Protein 3C6V (pdb70)

Nearest PDB structures (foldseek):
  3c6v-assembly1_C  TM=9.884E-01  e=2.313E-26  Aspergillus fumigatus Af293
  5unq-assembly2_D  TM=7.691E-01  e=5.367E-06  Pusillimonas sp. T7-7
  5unq-assembly2_B  TM=7.721E-01  e=6.516E-06  Pusillimonas sp. T7-7
  6vvr-assembly1_C  TM=7.588E-01  e=3.283E-05  Bordetella trematum
  4lkb-assembly1_B  TM=6.661E-01  e=1.511E-05  Nostoc sp. PCC 7120 = FACHB-418

InterPro domains:
  IPR014347 Tautomerase/MIF superfamily [G3DSA:3.30.429.10] (1-140)
  IPR014347 Tautomerase/MIF superfamily [SSF55331] (1-118)
  IPR028116 Tautomerase, cis-CaaD-like [PF14832] (1-136)

Sequence (424 aa):
FQGPRWLIQHSPNTLTPEEKSHLAQQITQAYVGFGLPAFYVQVHFIEQPAGTSFIGGEQHPNFVALTIYHLARTTSDEQRQGFLKRIDAFLTPFEPKGIDWEYFVTEAPRDLWKINGLAPPAAGSEEEKVWVRENRPVRRFENLYFQGPRWLIQHSPNTLTPEEKSHLAQQITQAYVGFGLLPAFYVQVHFIEQPAGTSFIGGEQHPNFVALTIYHLARTTSDEQRQGFLKRIDAFLTPFEPKGIDWEYFVTEAPRDLWKINGLAPPAAGSEEEKVWVRENRPVRFFQGPRWLIQHSPNTLTPEEKSHLAQQITQAYVGFGLPAFYVQVHFIEQPAGTSFIGGEQHPNFVALTIIYHLARTTSDEQRQGFLKRIDAFLTPFEPKGIDWEYFVTEAPRDLWKINGLAPPAAGSEEEKVWVRENRPVRF

B-factor: mean 17.68, std 9.09, range [2.0, 76.64]

Secondary structure (DSSP, 8-state):
----EEEEEE-TTSS-HHHHHHHHHHHHHHHHHTT--GG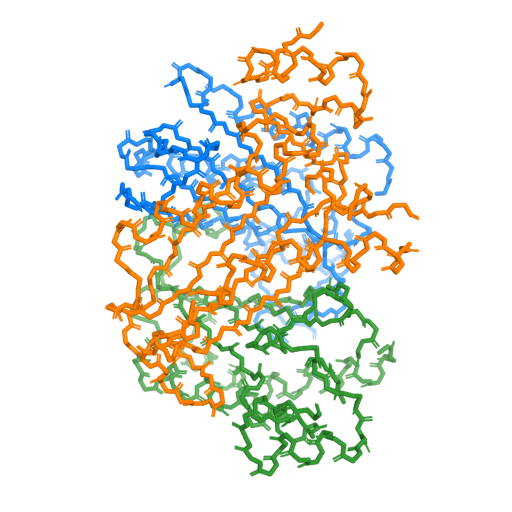G-EEEEEE--TTSEEETTEE-SSEEEEEEEEETT---HHHHHHHHHHHHHHH---GGGT-EEEEEEEEE-GGG-EETTBPPPPTT-HHHHHHHHHTS----/-GGGS---EEEEEE-TTSS-HHHHHHHHHHHHHHHHTTT--GGG-EEEEEE--TTSEEETTB--SSEEEEEEEEEPP---HHHHHHHHHHHHHHH---GGGT-EEEEEEEEE-GGG-EETTBPPPPTT-HHHHHHHHHTS----/----EEEEEE-TTSS-HHHHHHHHHHHHHHHHHTT--GGG-EEEEEE--TTSEEETTEE-SSEEEEEEEEETT---HHHHHHHHHHHHHHH---GGGT-EEEEEEEEE-GGG-EETTBPPPPTT-HHHHHHHHHTS----

Solvent-accessible surface area: 17759 Å² total

Structure (mmCIF, N/CA/C/O backbone):
data_3C6V
#
_entry.id   3C6V
#
_cell.length_a   59.136
_cell.length_b   66.913
_cell.length_c   128.507
_cell.angle_alpha   90.00
_cell.angle_beta   90.00
_cell.angle_gamma   90.00
#
_symmetry.space_group_name_H-M   'P 21 21 21'
#
loop_
_entity.id
_entity.type
_entity.pdbx_description
1 polymer 'Probable tautomerase/dehalogenase AU4130'
2 non-polymer 'SODIUM ION'
3 non-polymer 'SULFATE ION'
4 non-polymer 'CHLORIDE ION'
5 water water
#
loop_
_atom_site.group_PDB
_atom_site.id
_atom_site.type_symbol
_atom_site.label_atom_id
_atom_site.label_alt_id
_atom_site.label_comp_id
_atom_site.label_asym_id
_atom_site.label_entity_id
_atom_site.label_seq_id
_atom_site.pdbx_PDB_ins_code
_atom_site.Cartn_x
_atom_site.Cartn_y
_atom_site.Cartn_z
_atom_site.occupancy
_atom_site.B_iso_or_equiv
_atom_site.auth_seq_id
_atom_site.auth_comp_id
_atom_site.auth_asym_id
_atom_site.auth_atom_id
_atom_site.pdbx_PDB_model_num
ATOM 1 N N . PHE A 1 19 ? 17.986 76.164 56.803 1.00 37.83 -2 PHE A N 1
ATOM 2 C CA . PHE A 1 19 ? 18.791 75.064 56.189 1.00 37.29 -2 PHE A CA 1
ATOM 3 C C . PHE A 1 19 ? 17.869 74.166 55.399 1.00 37.57 -2 PHE A C 1
ATOM 4 O O . PHE A 1 19 ? 16.976 73.516 55.953 1.00 38.63 -2 PHE A O 1
ATOM 12 N N . GLN A 1 20 ? 18.069 74.145 54.097 1.00 37.26 -1 GLN A N 1
ATOM 13 C CA . GLN A 1 20 ? 17.263 73.312 53.248 1.00 37.12 -1 GLN A CA 1
ATOM 14 C C . GLN A 1 20 ? 17.810 71.905 53.273 1.00 35.95 -1 GLN A C 1
ATOM 15 O O . GLN A 1 20 ? 19.006 71.678 53.477 1.00 36.53 -1 GLN A O 1
ATOM 21 N N . GLY A 1 21 ? 16.923 70.958 53.045 1.00 33.54 0 GLY A N 1
ATOM 22 C CA . GLY A 1 21 ? 17.343 69.747 52.424 1.00 29.75 0 GLY A CA 1
ATOM 23 C C . GLY A 1 21 ? 17.898 68.775 53.400 1.00 27.43 0 GLY A C 1
ATOM 24 O O . GLY A 1 21 ? 18.075 69.077 54.601 1.00 28.52 0 GLY A O 1
ATOM 41 N N . PRO A 1 23 ? 20.640 66.154 55.062 1.00 19.69 2 PRO A N 1
ATOM 42 C CA . PRO A 1 23 ? 22.021 65.758 55.217 1.00 17.34 2 PRO A CA 1
ATOM 43 C C . PRO A 1 23 ? 22.149 64.223 55.159 1.00 15.23 2 PRO A C 1
ATOM 44 O O . PRO A 1 23 ? 21.396 63.498 55.839 1.00 14.69 2 PRO A O 1
ATOM 48 N N . ARG A 1 24 ? 23.075 63.721 54.353 1.00 13.16 3 ARG A N 1
ATOM 49 C CA . ARG A 1 24 ? 23.408 62.278 54.433 1.00 11.96 3 ARG A CA 1
ATOM 50 C C . ARG A 1 24 ? 24.888 62.213 54.683 1.00 11.40 3 ARG A C 1
ATOM 51 O O . ARG A 1 24 ? 25.670 62.765 53.881 1.00 10.51 3 ARG A O 1
ATOM 59 N N . TRP A 1 25 ? 25.283 61.598 55.798 1.00 9.76 4 TRP A N 1
ATOM 60 C CA . TRP A 1 25 ? 26.711 61.494 56.124 1.00 10.52 4 TRP A CA 1
ATOM 61 C C . TRP A 1 25 ? 27.178 60.070 55.899 1.00 9.63 4 TRP A C 1
ATOM 62 O O . TRP A 1 25 ? 26.489 59.103 56.302 1.00 10.63 4 TRP A O 1
ATOM 73 N N . LEU A 1 26 ? 28.324 59.939 55.249 1.00 9.65 5 LEU A N 1
ATOM 74 C CA . LEU A 1 26 ? 29.022 58.640 55.179 1.00 8.15 5 LEU A CA 1
ATOM 75 C C . LEU A 1 26 ? 30.284 58.735 56.004 1.00 9.24 5 LEU A C 1
ATOM 76 O O . LEU A 1 26 ? 31.051 59.687 55.831 1.00 9.61 5 LEU A O 1
ATOM 81 N N . ILE A 1 27 ? 30.500 57.759 56.887 1.00 7.53 6 ILE A N 1
ATOM 82 C CA . ILE A 1 27 ? 31.632 57.824 57.798 1.00 8.78 6 ILE A CA 1
ATOM 83 C C . ILE A 1 27 ? 32.441 56.543 57.671 1.00 8.99 6 ILE A C 1
ATOM 84 O O . ILE A 1 27 ? 32.050 55.507 58.209 1.00 9.98 6 ILE A O 1
ATOM 89 N N . GLN A 1 28 ? 33.555 56.612 56.948 1.00 9.20 7 GLN A N 1
ATOM 90 C CA . GLN A 1 28 ? 34.474 55.466 56.827 1.00 8.28 7 GLN A CA 1
ATOM 91 C C . GLN A 1 28 ? 35.539 55.554 57.962 1.00 9.03 7 GLN A C 1
ATOM 92 O O . GLN A 1 28 ? 35.934 56.645 58.372 1.00 9.79 7 GLN A O 1
ATOM 98 N N . HIS A 1 29 ? 35.978 54.423 58.475 1.00 8.39 8 HIS A N 1
ATOM 99 C CA . HIS A 1 29 ? 36.914 54.437 59.632 1.00 8.94 8 HIS A CA 1
ATOM 100 C C . HIS A 1 29 ? 37.660 53.124 59.759 1.00 8.88 8 HIS A C 1
ATOM 101 O O . HIS A 1 29 ? 37.208 52.061 59.263 1.00 8.03 8 HIS A O 1
ATOM 108 N N . SER A 1 30 ? 38.809 53.190 60.433 1.00 8.28 9 SER A N 1
ATOM 109 C CA . SER A 1 30 ? 39.598 52.009 60.686 1.00 8.16 9 SER A CA 1
ATOM 110 C C . SER A 1 30 ? 38.945 51.101 61.763 1.00 9.02 9 SER A C 1
ATOM 111 O O . SER A 1 30 ? 38.058 51.550 62.509 1.00 9.45 9 SER A O 1
ATOM 114 N N . PRO A 1 31 ? 39.384 49.817 61.844 1.00 9.10 10 PRO A N 1
ATOM 115 C CA . PRO A 1 31 ? 38.956 48.901 62.920 1.00 9.74 10 PRO A CA 1
ATOM 116 C C . PRO A 1 31 ? 39.446 49.419 64.272 1.00 9.89 10 PRO A C 1
ATOM 117 O O . PRO A 1 31 ? 40.457 50.156 64.336 1.00 8.93 10 PRO A O 1
ATOM 121 N N . ASN A 1 32 ? 38.736 49.033 65.331 1.00 9.91 11 ASN A N 1
ATOM 122 C CA . ASN A 1 32 ? 39.158 49.321 66.724 1.00 11.13 11 ASN A CA 1
ATOM 123 C C . ASN A 1 32 ? 39.304 50.822 67.001 1.00 12.16 11 ASN A C 1
ATOM 124 O O . ASN A 1 32 ? 40.171 51.252 67.781 1.00 11.75 11 ASN A O 1
ATOM 129 N N . THR A 1 33 ? 38.482 51.606 66.304 1.00 11.71 12 THR A N 1
ATOM 130 C CA . THR A 1 33 ? 38.620 53.063 66.303 1.00 12.27 12 THR A CA 1
ATOM 131 C C . THR A 1 33 ? 37.362 53.725 66.870 1.00 12.95 12 THR A C 1
ATOM 132 O O . THR A 1 33 ? 37.465 54.651 67.665 1.00 13.01 12 THR A O 1
ATOM 136 N N . LEU A 1 34 ? 36.189 53.261 66.436 1.00 12.60 13 LEU A N 1
ATOM 137 C CA . LEU A 1 34 ? 34.920 53.717 66.999 1.00 13.43 13 LEU A CA 1
ATOM 138 C C . LEU A 1 34 ? 34.167 52.514 67.555 1.00 13.19 13 LEU A C 1
ATOM 139 O O . LEU A 1 34 ? 33.963 51.518 66.849 1.00 14.67 13 LEU A O 1
ATOM 144 N N . THR A 1 35 ? 33.713 52.602 68.800 1.00 13.83 14 THR A N 1
ATOM 145 C CA . THR A 1 35 ? 32.848 51.551 69.342 1.00 14.23 14 THR A CA 1
ATOM 146 C C . THR A 1 35 ? 31.402 51.708 68.789 1.00 14.66 14 THR A C 1
ATOM 147 O O . THR A 1 35 ? 31.034 52.795 68.326 1.00 13.35 14 THR A O 1
ATOM 151 N N . PRO A 1 36 ? 30.580 50.641 68.870 1.00 15.36 15 PRO A N 1
ATOM 152 C CA . PRO A 1 36 ? 29.148 50.835 68.513 1.00 15.72 15 PRO A CA 1
ATOM 153 C C . PRO A 1 36 ? 28.480 51.974 69.332 1.00 15.78 15 PRO A C 1
ATOM 154 O O . PRO A 1 36 ? 27.665 52.726 68.796 1.00 16.08 15 PRO A O 1
ATOM 158 N N . GLU A 1 37 ? 28.834 52.106 70.610 1.00 14.99 16 GLU A N 1
ATOM 159 C CA . GLU A 1 37 ? 28.367 53.207 71.466 1.00 15.20 16 GLU A CA 1
ATOM 160 C C . GLU A 1 37 ? 28.791 54.621 70.973 1.00 13.68 16 GLU A C 1
ATOM 161 O O . GLU A 1 37 ? 27.992 55.584 70.960 1.00 13.15 16 GLU A O 1
ATOM 167 N N . GLU A 1 38 ? 30.032 54.743 70.530 1.00 12.28 17 GLU A N 1
ATOM 168 C CA . GLU A 1 38 ? 30.506 56.002 69.996 1.00 12.04 17 GLU A CA 1
ATOM 169 C C . GLU A 1 38 ? 29.820 56.342 68.661 1.00 11.51 17 GLU A C 1
ATOM 170 O O . GLU A 1 38 ? 29.517 57.517 68.401 1.00 10.91 17 GLU A O 1
ATOM 176 N N . LYS A 1 39 ? 29.583 55.334 67.823 1.00 10.66 18 LYS A N 1
ATOM 177 C CA . LYS A 1 39 ? 28.858 55.597 66.538 1.00 10.72 18 LYS A CA 1
ATOM 178 C C . LYS A 1 39 ? 27.447 56.128 66.787 1.00 10.80 18 LYS A C 1
ATOM 179 O O . LYS A 1 39 ? 27.010 57.083 66.127 1.00 10.58 18 LYS A O 1
ATOM 185 N N . SER A 1 40 ? 26.735 55.493 67.726 1.00 11.10 19 SER A N 1
ATOM 186 C CA . SER A 1 40 ? 25.389 55.917 68.116 1.00 12.33 19 SER A CA 1
ATOM 187 C C . SER A 1 40 ? 25.394 57.340 68.663 1.00 11.90 19 SER A C 1
ATOM 188 O O . SER A 1 40 ? 24.539 58.161 68.294 1.00 11.89 19 SER A O 1
ATOM 191 N N . HIS A 1 41 ? 26.355 57.636 69.542 1.00 12.24 20 HIS A N 1
ATOM 192 C CA . HIS A 1 41 ? 26.478 58.971 70.115 1.00 12.95 20 HIS A CA 1
ATOM 193 C C . HIS A 1 41 ? 26.799 60.026 69.058 1.00 12.63 20 HIS A C 1
ATOM 194 O O . HIS A 1 41 ? 26.191 61.094 69.023 1.00 12.09 20 HIS A O 1
ATOM 201 N N . LEU A 1 42 ? 27.764 59.724 68.192 1.00 11.40 21 LEU A N 1
ATOM 202 C CA . LEU A 1 42 ? 28.037 60.591 67.059 1.00 11.11 21 LEU A CA 1
ATOM 203 C C . LEU A 1 42 ? 26.790 60.865 66.210 1.00 11.59 21 LEU A C 1
ATOM 204 O O . LEU A 1 42 ? 26.474 62.027 65.924 1.00 11.43 21 LEU A O 1
ATOM 209 N N . ALA A 1 43 ? 26.045 59.815 65.851 1.00 12.07 22 ALA A N 1
ATOM 210 C CA . ALA A 1 43 ? 24.819 60.004 65.068 1.00 12.01 22 ALA A CA 1
ATOM 211 C C . ALA A 1 43 ? 23.779 60.874 65.770 1.00 11.65 22 ALA A C 1
ATOM 212 O O . ALA A 1 43 ? 23.109 61.705 65.154 1.00 11.96 22 ALA A O 1
ATOM 214 N N . GLN A 1 44 ? 23.635 60.698 67.068 1.00 11.43 23 GLN A N 1
ATOM 215 C CA . GLN A 1 44 ? 22.733 61.564 67.814 1.00 12.84 23 GLN A CA 1
ATOM 216 C C . GLN A 1 44 ? 23.186 63.023 67.838 1.00 11.26 23 GLN A C 1
ATOM 217 O O . GLN A 1 44 ? 22.365 63.929 67.680 1.00 10.69 23 GLN A O 1
ATOM 223 N N . GLN A 1 45 ? 24.483 63.255 67.994 1.00 11.26 24 GLN A N 1
ATOM 224 C CA . GLN A 1 45 ? 24.981 64.638 67.963 1.00 11.15 24 GLN A CA 1
ATOM 225 C C . GLN A 1 45 ? 24.790 65.324 66.602 1.00 10.68 24 GLN A C 1
ATOM 226 O O . GLN A 1 45 ? 24.372 66.502 66.538 1.00 11.36 24 GLN A O 1
ATOM 232 N N . ILE A 1 46 ? 25.074 64.591 65.523 1.00 9.36 25 ILE A N 1
ATOM 233 C CA . ILE A 1 46 ? 24.836 65.091 64.146 1.00 9.29 25 ILE A CA 1
ATOM 234 C C . ILE A 1 46 ? 23.360 65.411 63.989 1.00 9.38 25 ILE A C 1
ATOM 235 O O . ILE A 1 46 ? 22.995 66.495 63.540 1.00 10.19 25 ILE A O 1
ATOM 240 N N . THR A 1 47 ? 22.493 64.495 64.428 1.00 10.47 26 THR A N 1
ATOM 241 C CA . THR A 1 47 ? 21.045 64.683 64.286 1.00 11.15 26 THR A CA 1
ATOM 242 C C . THR A 1 47 ? 20.599 65.949 65.047 1.00 11.45 26 THR A C 1
ATOM 243 O O . THR A 1 47 ? 19.880 66.764 64.503 1.00 10.69 26 THR A O 1
ATOM 247 N N . GLN A 1 48 ? 21.074 66.105 66.281 1.00 11.70 27 GLN A N 1
ATOM 248 C CA . GLN A 1 48 ? 20.719 67.268 67.131 1.00 13.61 27 GLN A CA 1
ATOM 249 C C . GLN A 1 48 ? 21.123 68.586 66.433 1.00 12.73 27 GLN A C 1
ATOM 250 O O . GLN A 1 48 ? 20.373 69.574 66.460 1.00 12.51 27 GLN A O 1
ATOM 256 N N . ALA A 1 49 ? 22.307 68.600 65.828 1.00 12.38 28 ALA A N 1
ATOM 257 C CA . ALA A 1 49 ? 22.758 69.766 65.082 1.00 12.81 28 ALA A CA 1
ATOM 258 C C . ALA A 1 49 ? 21.744 70.200 64.029 1.00 12.88 28 ALA A C 1
ATOM 259 O O . ALA A 1 49 ? 21.386 71.377 63.970 1.00 12.51 28 ALA A O 1
ATOM 261 N N . TYR A 1 50 ? 21.297 69.262 63.187 1.00 12.08 29 TYR A N 1
ATOM 262 C CA . TYR A 1 50 ? 20.338 69.614 62.143 1.00 12.43 29 TYR A CA 1
ATOM 263 C C . TYR A 1 50 ? 18.916 69.858 62.642 1.00 13.06 29 TYR A C 1
ATOM 264 O O . TYR A 1 50 ? 18.217 70.697 62.101 1.00 13.55 29 TYR A O 1
ATOM 273 N N . VAL A 1 51 ? 18.487 69.127 63.662 1.00 13.62 30 VAL A N 1
ATOM 274 C CA . VAL A 1 51 ? 17.181 69.413 64.296 1.00 14.57 30 VAL A CA 1
ATOM 275 C C . VAL A 1 51 ? 17.162 70.852 64.817 1.00 15.71 30 VAL A C 1
ATOM 276 O O . VAL A 1 51 ? 16.137 71.527 64.727 1.00 15.61 30 VAL A O 1
ATOM 280 N N . GLY A 1 52 ? 18.297 71.305 65.351 1.00 16.61 31 GLY A N 1
ATOM 281 C CA . GLY A 1 52 ? 18.451 72.712 65.774 1.00 18.32 31 GLY A CA 1
ATOM 282 C C . GLY A 1 52 ? 18.367 73.734 64.639 1.00 19.08 31 GLY A C 1
ATOM 283 O O . GLY A 1 52 ? 18.072 74.904 64.871 1.00 20.49 31 GLY A O 1
ATOM 284 N N . PHE A 1 53 ? 18.664 73.313 63.417 1.00 19.65 32 PHE A N 1
ATOM 285 C CA . PHE A 1 53 ? 18.486 74.173 62.248 1.00 19.88 32 PHE A CA 1
ATOM 286 C C . PHE A 1 53 ? 17.021 74.179 61.776 1.00 20.27 32 PHE A C 1
ATOM 287 O O . PHE A 1 53 ? 16.680 74.901 60.819 1.00 20.34 32 PHE A O 1
ATOM 295 N N . GLY A 1 54 ? 16.172 73.350 62.395 1.00 19.04 33 GLY A N 1
ATOM 296 C CA . GLY A 1 54 ? 14.758 73.279 62.019 1.00 18.10 33 GLY A CA 1
ATOM 297 C C . GLY A 1 54 ? 14.327 72.098 61.135 1.00 16.75 33 GLY A C 1
ATOM 298 O O . GLY A 1 54 ? 13.186 72.064 60.676 1.00 16.79 33 GLY A O 1
ATOM 299 N N . LEU A 1 55 ? 15.216 71.131 60.887 1.00 15.99 34 LEU A N 1
ATOM 300 C CA . LEU A 1 55 ? 14.853 69.981 60.038 1.00 14.56 34 LEU A CA 1
ATOM 301 C C . LEU A 1 55 ? 14.070 68.930 60.833 1.00 13.62 34 LEU A C 1
ATOM 302 O O . LEU A 1 55 ? 14.301 68.812 62.051 1.00 12.88 34 LEU A O 1
ATOM 307 N N . PRO A 1 56 ? 13.206 68.121 60.150 1.00 12.86 35 PRO A N 1
ATOM 308 C CA . PRO A 1 56 ? 12.675 66.931 60.807 1.00 12.11 35 PRO A CA 1
ATOM 309 C C . PRO A 1 56 ? 13.849 65.996 61.140 1.00 12.25 35 PRO A C 1
ATOM 310 O O . PRO A 1 56 ? 14.740 65.816 60.311 1.00 11.32 35 PRO A O 1
ATOM 314 N N . ALA A 1 57 ? 13.830 65.406 62.334 1.00 11.49 36 ALA A N 1
ATOM 315 C CA . ALA A 1 57 ? 14.920 64.499 62.759 1.00 11.96 36 ALA A CA 1
ATOM 316 C C . ALA A 1 57 ? 15.192 63.404 61.720 1.00 12.23 36 ALA A C 1
ATOM 317 O O . ALA A 1 57 ? 16.363 63.092 61.399 1.00 12.18 36 ALA A O 1
ATOM 319 N N . PHE A 1 58 ? 14.114 62.812 61.197 1.00 11.56 37 PHE A N 1
ATOM 320 C CA . PHE A 1 58 ? 14.239 61.654 60.294 1.00 11.64 37 PHE A CA 1
ATOM 321 C C . PHE A 1 58 ? 14.953 61.957 58.957 1.00 11.48 37 PHE A C 1
ATOM 322 O O . PHE A 1 58 ? 15.357 61.021 58.238 1.00 12.25 37 PHE A O 1
ATOM 330 N N . TYR A 1 59 ? 15.101 63.240 58.604 1.00 11.20 38 TYR A N 1
ATOM 331 C CA . TYR A 1 59 ? 15.919 63.605 57.422 1.00 10.71 38 TYR A CA 1
ATOM 332 C C . TYR A 1 59 ? 17.386 63.225 57.599 1.00 10.52 38 TYR A C 1
ATOM 333 O O . TYR A 1 59 ? 18.080 62.967 56.631 1.00 9.98 38 TYR A O 1
ATOM 342 N N . VAL A 1 60 ? 17.862 63.203 58.833 1.00 10.13 39 VAL A N 1
ATOM 343 C CA . VAL A 1 60 ? 19.307 63.101 59.068 1.00 10.62 39 VAL A CA 1
ATOM 344 C C . VAL A 1 60 ? 19.710 61.620 58.976 1.00 11.39 39 VAL A C 1
ATOM 345 O O . VAL A 1 60 ? 19.333 60.837 59.835 1.00 10.65 39 VAL A O 1
ATOM 349 N N . GLN A 1 61 ? 20.499 61.257 57.966 1.00 10.77 40 GLN A N 1
ATOM 350 C CA . GLN A 1 61 ? 21.038 59.893 57.875 1.00 11.13 40 GLN A CA 1
ATOM 351 C C . GLN A 1 61 ? 22.560 59.859 58.059 1.00 10.97 40 GLN A C 1
ATOM 352 O O . GLN A 1 61 ? 23.302 60.679 57.480 1.00 9.70 40 GLN A O 1
ATOM 358 N N . VAL A 1 62 ? 23.013 58.893 58.843 1.00 10.33 41 VAL A N 1
ATOM 359 C CA . VAL A 1 62 ? 24.429 58.767 59.138 1.00 9.90 41 VAL A CA 1
ATOM 360 C C . VAL A 1 62 ? 24.732 57.281 58.987 1.00 9.87 41 VAL A C 1
ATOM 361 O O . VAL A 1 62 ? 24.145 56.436 59.692 1.00 10.05 41 VAL A O 1
ATOM 365 N N . HIS A 1 63 ? 25.616 56.945 58.068 1.00 9.19 42 HIS A N 1
ATOM 366 C CA . HIS A 1 63 ? 25.961 55.530 57.837 1.00 10.04 42 HIS A CA 1
ATOM 367 C C . HIS A 1 63 ? 27.460 55.359 57.990 1.00 10.05 42 HIS A C 1
ATOM 368 O O . HIS A 1 63 ? 28.237 56.130 57.421 1.00 9.74 42 HIS A O 1
ATOM 375 N N . PHE A 1 64 ? 27.862 54.328 58.724 1.00 8.92 43 PHE A N 1
ATOM 376 C CA . PHE A 1 64 ? 29.284 54.070 58.981 1.00 8.88 43 PHE A CA 1
ATOM 377 C C . PHE A 1 64 ? 29.696 52.848 58.215 1.00 9.11 43 PHE A C 1
ATOM 378 O O . PHE A 1 64 ? 28.895 51.904 58.063 1.00 9.44 43 PHE A O 1
ATOM 386 N N . ILE A 1 65 ? 30.947 52.861 57.748 1.00 9.36 44 ILE A N 1
ATOM 387 C CA . ILE A 1 65 ? 31.559 51.701 57.075 1.00 8.79 44 ILE A CA 1
ATOM 388 C C . ILE A 1 65 ? 32.939 51.519 57.649 1.00 9.58 44 ILE A C 1
ATOM 389 O O . ILE A 1 65 ? 33.835 52.383 57.481 1.00 7.36 44 ILE A O 1
ATOM 394 N N . GLU A 1 66 ? 33.126 50.401 58.344 1.00 9.39 45 GLU A N 1
ATOM 395 C CA . GLU A 1 66 ? 34.457 50.050 58.821 1.00 10.75 45 GLU A CA 1
ATOM 396 C C . GLU A 1 66 ? 35.279 49.510 57.676 1.00 10.30 45 GLU A C 1
ATOM 397 O O . GLU A 1 66 ? 34.835 48.620 56.918 1.00 10.53 45 GLU A O 1
ATOM 403 N N . GLN A 1 67 ? 36.482 50.053 57.537 1.00 9.76 46 GLN A N 1
ATOM 404 C CA . GLN A 1 67 ? 37.413 49.643 56.474 1.00 9.64 46 GLN A CA 1
ATOM 405 C C . GLN A 1 67 ? 38.423 48.652 57.055 1.00 10.39 46 GLN A C 1
ATOM 406 O O . GLN A 1 67 ? 39.230 49.026 57.892 1.00 10.52 46 GLN A O 1
ATOM 412 N N . PRO A 1 68 ? 38.392 47.382 56.605 1.00 11.30 47 PRO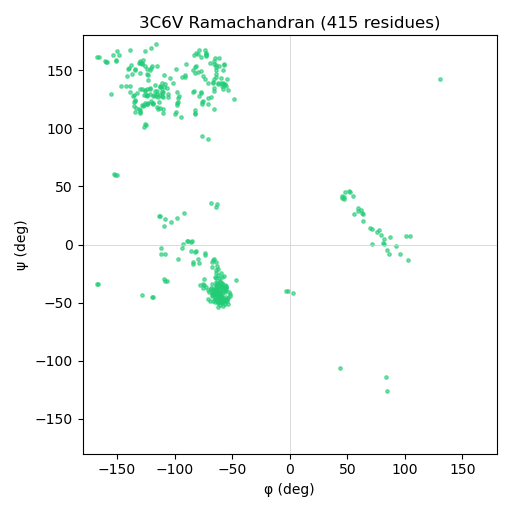 A N 1
ATOM 413 C CA . PRO A 1 68 ? 39.348 46.409 57.124 1.00 11.43 47 PRO A CA 1
ATOM 414 C C . PRO A 1 68 ? 40.801 46.861 56.883 1.00 12.54 47 PRO A C 1
ATOM 415 O O . PRO A 1 68 ? 41.084 47.549 55.907 1.00 11.70 47 PRO A O 1
ATOM 419 N N . ALA A 1 69 ? 41.729 46.479 57.748 1.00 11.86 48 ALA A N 1
ATOM 420 C CA . ALA A 1 69 ? 43.137 46.810 57.526 1.00 12.47 48 ALA A CA 1
ATOM 421 C C . ALA A 1 69 ? 43.560 46.279 56.157 1.00 11.99 48 ALA A C 1
ATOM 422 O O . ALA A 1 69 ? 43.172 45.175 55.763 1.00 12.18 48 ALA A O 1
ATOM 424 N N . GLY A 1 70 ? 44.317 47.077 55.424 1.00 11.65 49 GLY A N 1
ATOM 425 C CA . GLY A 1 70 ? 44.696 46.705 54.054 1.00 11.98 49 GLY A CA 1
ATOM 426 C C . GLY A 1 70 ? 43.803 47.282 52.954 1.00 11.09 49 GLY A C 1
ATOM 427 O O . GLY A 1 70 ? 44.116 47.127 51.753 1.00 10.41 49 GLY A O 1
ATOM 428 N N . THR A 1 71 ? 42.684 47.907 53.358 1.00 10.68 50 THR A N 1
ATOM 429 C CA . THR A 1 71 ? 41.743 48.554 52.424 1.00 10.85 50 THR A CA 1
ATOM 430 C C . THR A 1 71 ? 41.726 50.101 52.452 1.00 11.04 50 THR A C 1
ATOM 431 O O . THR A 1 71 ? 41.073 50.710 51.599 1.00 10.47 50 THR A O 1
ATOM 435 N N . SER A 1 72 ? 42.430 50.710 53.417 1.00 10.71 51 SER A N 1
ATOM 436 C CA . SER A 1 72 ? 42.501 52.178 53.544 1.00 11.48 51 SER A CA 1
ATOM 437 C C . SER A 1 72 ? 43.928 52.686 53.566 1.00 11.29 51 SER A C 1
ATOM 438 O O . SER A 1 72 ? 44.767 52.178 54.345 1.00 11.63 51 SER A O 1
ATOM 441 N N . PHE A 1 73 ? 44.194 53.725 52.766 1.00 10.09 52 PHE A N 1
ATOM 442 C CA . PHE A 1 73 ? 45.561 54.262 52.637 1.00 9.90 52 PHE A CA 1
ATOM 443 C C . PHE A 1 73 ? 45.490 55.777 52.696 1.00 9.90 52 PHE A C 1
ATOM 444 O O . PHE A 1 73 ? 44.658 56.403 52.036 1.00 9.98 52 PHE A O 1
ATOM 452 N N . ILE A 1 74 ? 46.295 56.351 53.568 1.00 9.25 53 ILE A N 1
ATOM 453 C CA . ILE A 1 74 ? 46.391 57.799 53.699 1.00 9.72 53 ILE A CA 1
ATOM 454 C C . ILE A 1 74 ? 47.873 58.079 53.530 1.00 10.30 53 ILE A C 1
ATOM 455 O O . ILE A 1 74 ? 48.701 57.542 54.267 1.00 8.98 53 ILE A O 1
ATOM 460 N N . GLY A 1 75 ? 48.204 58.897 52.542 1.00 10.14 54 GLY A N 1
ATOM 461 C CA . GLY A 1 75 ? 49.603 59.145 52.202 1.00 11.70 54 GLY A CA 1
ATOM 462 C C . GLY A 1 75 ? 50.294 57.887 51.748 1.00 12.74 54 GLY A C 1
ATOM 463 O O . GLY A 1 75 ? 51.505 57.748 51.925 1.00 12.45 54 GLY A O 1
ATOM 464 N N . GLY A 1 76 ? 49.518 56.953 51.202 1.00 13.43 55 GLY A N 1
ATOM 465 C CA . GLY A 1 76 ? 50.075 55.729 50.629 1.00 14.54 55 GLY A CA 1
ATOM 466 C C . GLY A 1 76 ? 50.382 54.655 51.640 1.00 15.01 55 GLY A C 1
ATOM 467 O O . GLY A 1 76 ? 50.962 53.646 51.291 1.00 16.33 55 GLY A O 1
ATOM 468 N N . GLU A 1 77 ? 50.035 54.886 52.907 1.00 15.53 56 GLU A N 1
ATOM 469 C CA . GLU A 1 77 ? 50.288 53.915 53.980 1.00 15.35 56 GLU A CA 1
ATOM 470 C C . GLU A 1 77 ? 48.986 53.523 54.641 1.00 13.81 56 GLU A C 1
ATOM 471 O O . GLU A 1 77 ? 48.049 54.336 54.713 1.00 12.40 56 GLU A O 1
ATOM 477 N N . GLN A 1 78 ? 48.898 52.301 55.161 1.00 12.36 57 GLN A N 1
ATOM 478 C CA . GLN A 1 78 ? 47.691 51.959 55.920 1.00 12.67 57 GLN A CA 1
ATOM 479 C C . GLN A 1 78 ? 47.597 52.935 57.091 1.00 12.89 57 GLN A C 1
ATOM 480 O O . GLN A 1 78 ? 48.624 53.325 57.656 1.00 14.44 57 GLN A O 1
ATOM 486 N N . HIS A 1 79 ? 46.388 53.341 57.442 1.00 11.49 58 HIS A N 1
ATOM 487 C CA . HIS A 1 79 ? 46.210 54.205 58.597 1.00 10.60 58 HIS A CA 1
ATOM 488 C C . HIS A 1 79 ? 45.328 53.450 59.629 1.00 9.87 58 HIS A C 1
ATOM 489 O O . HIS A 1 79 ? 44.191 53.076 59.316 1.00 10.27 58 HIS A O 1
ATOM 496 N N . PRO A 1 80 ? 45.848 53.230 60.859 1.00 10.31 59 PRO A N 1
ATOM 497 C CA . PRO A 1 80 ? 45.121 52.466 61.871 1.00 10.07 59 PRO A CA 1
ATOM 498 C C . PRO A 1 80 ? 44.173 53.266 62.769 1.00 9.50 59 PRO A C 1
ATOM 499 O O . PRO A 1 80 ? 43.570 52.684 63.667 1.00 8.93 59 PRO A O 1
ATOM 503 N N . ASN A 1 81 ? 44.026 54.568 62.540 1.00 8.55 60 ASN A N 1
ATOM 504 C CA . ASN A 1 81 ? 43.259 55.396 63.503 1.00 9.40 60 ASN A CA 1
ATOM 505 C C . ASN A 1 81 ? 42.639 56.617 62.810 1.00 8.91 60 ASN A C 1
ATOM 506 O O . ASN A 1 81 ? 42.948 57.754 63.159 1.00 9.46 60 ASN A O 1
ATOM 511 N N . PHE A 1 82 ? 41.782 56.388 61.823 1.00 9.07 61 PHE A N 1
ATOM 512 C CA . PHE A 1 82 ? 41.282 57.520 61.006 1.00 8.60 61 PHE A CA 1
ATOM 513 C C . PHE A 1 82 ? 39.768 57.466 60.920 1.00 8.29 61 PHE A C 1
ATOM 514 O O . PHE A 1 82 ? 39.153 56.392 61.078 1.00 7.25 61 PHE A O 1
ATOM 522 N N . VAL A 1 83 ? 39.170 58.615 60.631 1.00 8.08 62 VAL A N 1
ATOM 523 C CA . VAL A 1 83 ? 37.726 58.685 60.288 1.00 8.59 62 VAL A CA 1
ATOM 524 C C . VAL A 1 83 ? 37.621 59.601 59.081 1.00 9.04 62 VAL A C 1
ATOM 525 O O . VAL A 1 83 ? 38.074 60.724 59.143 1.00 9.74 62 VAL A O 1
ATOM 529 N N . ALA A 1 84 ? 37.059 59.111 57.984 1.00 8.75 63 ALA A N 1
ATOM 530 C CA . ALA A 1 84 ? 36.900 59.915 56.771 1.00 9.19 63 ALA A CA 1
ATOM 531 C C . ALA A 1 84 ? 35.411 60.152 56.552 1.00 10.17 63 ALA A C 1
ATOM 532 O O . ALA A 1 84 ? 34.643 59.185 56.371 1.00 10.49 63 ALA A O 1
ATOM 534 N N . LEU A 1 85 ? 35.000 61.421 56.591 1.00 8.29 64 LEU A N 1
ATOM 535 C CA . LEU A 1 85 ? 33.578 61.767 56.501 1.00 9.27 64 LEU A CA 1
ATOM 536 C C . LEU A 1 85 ? 33.229 62.398 55.163 1.00 9.46 64 LEU A C 1
ATOM 537 O O . LEU A 1 85 ? 33.994 63.193 54.647 1.00 10.17 64 LEU A O 1
ATOM 542 N N . THR A 1 86 ? 32.092 62.011 54.583 1.00 10.28 65 THR A N 1
ATOM 543 C CA . THR A 1 86 ? 31.602 62.640 53.356 1.00 10.80 65 THR A CA 1
ATOM 544 C C . THR A 1 86 ? 30.201 63.137 53.727 1.00 11.24 65 THR A C 1
ATOM 545 O O . THR A 1 86 ? 29.354 62.351 54.189 1.00 11.19 65 THR A O 1
ATOM 549 N N . ILE A 1 87 ? 29.983 64.435 53.596 1.00 10.39 66 ILE A N 1
ATOM 550 C CA . ILE A 1 87 ? 28.715 65.042 54.002 1.00 10.76 66 ILE A CA 1
ATOM 551 C C . ILE A 1 87 ? 27.977 65.482 52.723 1.00 11.44 66 ILE A C 1
ATOM 552 O O . ILE A 1 87 ? 28.454 66.374 52.010 1.00 10.29 66 ILE A O 1
ATOM 557 N N . TYR A 1 88 ? 26.808 64.892 52.456 1.00 11.44 67 TYR A N 1
ATOM 558 C CA . TYR A 1 88 ? 26.015 65.250 51.275 1.00 11.90 67 TYR A CA 1
ATOM 559 C C . TYR A 1 88 ? 24.935 66.226 51.685 1.00 12.67 67 TYR A C 1
ATOM 560 O O . TYR A 1 88 ? 24.102 65.903 52.563 1.00 11.74 67 TYR A O 1
ATOM 569 N N . HIS A 1 89 ? 24.963 67.419 51.088 1.00 11.91 68 HIS A N 1
ATOM 570 C CA . HIS A 1 89 ? 23.922 68.420 51.323 1.00 12.26 68 HIS A CA 1
ATOM 571 C C . HIS A 1 89 ? 23.240 68.759 49.994 1.00 13.84 68 HIS A C 1
ATOM 572 O O . HIS A 1 89 ? 23.739 68.384 48.930 1.00 14.14 68 HIS A O 1
ATOM 579 N N . LEU A 1 90 ? 22.124 69.491 50.063 1.00 14.70 69 LEU A N 1
ATOM 580 C CA . LEU A 1 90 ? 21.572 70.128 48.861 1.00 16.25 69 LEU A CA 1
ATOM 581 C C . LEU A 1 90 ? 22.304 71.417 48.514 1.00 15.93 69 LEU A C 1
ATOM 582 O O . LEU A 1 90 ? 22.817 72.126 49.400 1.00 15.73 69 LEU A O 1
ATOM 587 N N . ALA A 1 91 ? 22.367 71.713 47.219 1.00 15.54 70 ALA A N 1
ATOM 588 C CA . ALA A 1 91 ? 22.992 72.938 46.757 1.00 17.06 70 ALA A CA 1
ATOM 589 C C . ALA A 1 91 ? 22.123 74.109 47.177 1.00 19.22 70 ALA A C 1
ATOM 590 O O . ALA A 1 91 ? 20.894 73.948 47.401 1.00 17.10 70 ALA A O 1
ATOM 592 N N . ARG A 1 92 ? 22.764 75.281 47.273 1.00 19.59 71 ARG A N 1
ATOM 593 C CA . ARG A 1 92 ? 22.093 76.544 47.578 1.00 22.33 71 ARG A CA 1
ATOM 594 C C . ARG A 1 92 ? 21.451 76.563 48.964 1.00 23.28 71 ARG A C 1
ATOM 595 O O . ARG A 1 92 ? 20.487 77.290 49.187 1.00 25.32 71 ARG A O 1
ATOM 603 N N . THR A 1 93 ? 21.973 75.764 49.886 1.00 24.34 72 THR A N 1
ATOM 604 C CA . THR A 1 93 ? 21.409 75.648 51.235 1.00 25.28 72 THR A CA 1
ATOM 605 C C . THR A 1 93 ? 22.167 76.514 52.244 1.00 24.31 72 THR A C 1
ATOM 606 O O . THR A 1 93 ? 21.636 76.802 53.308 1.00 25.47 72 THR A O 1
ATOM 618 N N . THR A 1 95 ? 24.404 79.764 51.405 1.00 23.05 74 THR A N 1
ATOM 619 C CA . THR A 1 95 ? 25.129 80.565 50.441 1.00 23.66 74 THR A CA 1
ATOM 620 C C . THR A 1 95 ? 26.035 81.604 51.097 1.00 22.61 74 THR A C 1
ATOM 621 O O . THR A 1 95 ? 27.137 81.851 50.599 1.00 22.01 74 THR A O 1
ATOM 625 N N . SER A 1 96 ? 25.623 82.166 52.236 1.00 22.48 75 SER A N 1
ATOM 626 C CA . SER A 1 96 ? 26.469 83.193 52.901 1.00 21.71 75 SER A CA 1
ATOM 627 C C . SER A 1 96 ? 27.669 82.628 53.671 1.00 21.86 75 SER A C 1
ATOM 628 O O . SER A 1 96 ? 27.615 81.522 54.232 1.00 20.73 75 SER A O 1
ATOM 631 N N . ASP A 1 97 ? 28.743 83.404 53.731 1.00 21.27 76 ASP A N 1
ATOM 632 C CA . ASP A 1 97 ? 29.873 82.994 54.549 1.00 22.48 76 ASP A CA 1
ATOM 633 C C . ASP A 1 97 ? 29.503 82.745 56.021 1.00 21.58 76 ASP A C 1
ATOM 634 O O . ASP A 1 97 ? 30.000 81.804 56.640 1.00 20.03 76 ASP A O 1
ATOM 639 N N . GLU A 1 98 ? 28.611 83.575 56.550 1.00 20.96 77 GLU A N 1
ATOM 640 C CA . GLU A 1 98 ? 28.120 83.464 57.927 1.00 21.46 77 GLU A CA 1
ATOM 641 C C . GLU A 1 98 ? 27.433 82.122 58.208 1.00 20.26 77 GLU A C 1
ATOM 642 O O . GLU A 1 98 ? 27.731 81.482 59.224 1.00 19.38 77 GLU A O 1
ATOM 648 N N . GLN A 1 99 ? 26.520 81.707 57.320 1.00 18.07 78 GLN A N 1
ATOM 649 C CA . GLN A 1 99 ? 25.861 80.400 57.435 1.00 17.45 78 GLN A CA 1
ATOM 650 C C . GLN A 1 99 ? 26.879 79.260 57.354 1.00 15.84 78 GLN A C 1
ATOM 651 O O . GLN A 1 99 ? 26.849 78.339 58.165 1.00 14.98 78 GLN A O 1
ATOM 657 N N . ARG A 1 100 ? 27.753 79.317 56.348 1.00 13.69 79 ARG A N 1
ATOM 658 C CA . ARG A 1 100 ? 28.797 78.281 56.157 1.00 13.15 79 ARG A CA 1
ATOM 659 C C . ARG A 1 100 ? 29.763 78.161 57.350 1.00 13.62 79 ARG A C 1
ATOM 660 O O . ARG A 1 100 ? 30.038 77.064 57.861 1.00 12.89 79 ARG A O 1
ATOM 668 N N . GLN A 1 101 ? 30.266 79.301 57.801 1.00 13.57 80 GLN A N 1
ATOM 669 C CA . GLN A 1 101 ? 31.113 79.332 59.005 1.00 14.75 80 GLN A CA 1
ATOM 670 C C . GLN A 1 101 ? 30.403 78.823 60.248 1.00 14.46 80 GLN A C 1
ATOM 671 O O . GLN A 1 101 ? 31.015 78.104 61.057 1.00 14.60 80 GLN A O 1
ATOM 677 N N . GLY A 1 102 ? 29.135 79.205 60.419 1.00 13.57 81 GLY A N 1
ATOM 678 C CA . GLY A 1 102 ? 28.336 78.732 61.555 1.00 13.20 81 GLY A CA 1
ATOM 679 C C . GLY A 1 102 ? 28.142 77.222 61.537 1.00 13.21 81 GLY A C 1
ATOM 680 O O . GLY A 1 102 ? 28.199 76.582 62.592 1.00 12.51 81 GLY A O 1
ATOM 681 N N . PHE A 1 103 ? 27.915 76.660 60.334 1.00 12.06 82 PHE A N 1
ATOM 682 C CA . PHE A 1 103 ? 27.763 75.211 60.173 1.00 11.84 82 PHE A CA 1
ATOM 683 C C . PHE A 1 103 ? 29.045 74.489 60.596 1.00 12.07 82 PHE A C 1
ATOM 684 O O . PHE A 1 103 ? 28.999 73.507 61.375 1.00 11.59 82 PHE A O 1
ATOM 692 N N . LEU A 1 104 ? 30.187 74.963 60.081 1.00 10.85 83 LEU A N 1
ATOM 693 C CA . LEU A 1 104 ? 31.466 74.333 60.402 1.00 10.99 83 LEU A CA 1
ATOM 694 C C . LEU A 1 104 ? 31.765 74.410 61.908 1.00 10.88 83 LEU A C 1
ATOM 695 O O . LEU A 1 104 ? 32.195 73.430 62.505 1.00 10.87 83 LEU A O 1
ATOM 700 N N . LYS A 1 105 ? 31.541 75.571 62.511 1.00 11.14 84 LYS A N 1
ATOM 701 C CA . LYS A 1 105 ? 31.693 75.698 63.978 1.00 11.66 84 LYS A CA 1
ATOM 702 C C . LYS A 1 105 ? 30.850 74.636 64.710 1.00 11.56 84 LYS A C 1
ATOM 703 O O . LYS A 1 105 ? 31.323 73.976 65.653 1.00 10.85 84 LYS A O 1
ATOM 709 N N . ARG A 1 106 ? 29.603 74.495 64.273 1.00 11.92 85 ARG A N 1
ATOM 710 C CA . ARG A 1 106 ? 28.618 73.632 64.940 1.00 12.10 85 ARG A CA 1
ATOM 711 C C . ARG A 1 106 ? 29.038 72.163 64.843 1.00 11.19 85 ARG A C 1
ATOM 712 O O . ARG A 1 106 ? 28.915 71.405 65.804 1.00 10.93 85 ARG A O 1
ATOM 720 N N . ILE A 1 107 ? 29.542 71.735 63.694 1.00 11.47 86 ILE A N 1
ATOM 721 C CA . ILE A 1 107 ? 30.015 70.337 63.598 1.00 11.46 86 ILE A CA 1
ATOM 722 C C . ILE A 1 107 ? 31.377 70.108 64.245 1.00 11.61 86 ILE A C 1
ATOM 723 O O . ILE A 1 107 ? 31.565 69.079 64.880 1.00 11.24 86 ILE A O 1
ATOM 728 N N . ASP A 1 108 ? 32.281 71.092 64.182 1.00 11.40 87 ASP A N 1
ATOM 729 C CA . ASP A 1 108 ? 33.579 70.950 64.858 1.00 11.75 87 ASP A CA 1
ATOM 730 C C . ASP A 1 108 ? 33.371 70.778 66.377 1.00 11.80 87 ASP A C 1
ATOM 731 O O . ASP A 1 108 ? 34.142 70.080 67.054 1.00 11.54 87 ASP A O 1
ATOM 736 N N . ALA A 1 109 ? 32.315 71.413 66.883 1.00 11.22 88 ALA A N 1
ATOM 737 C CA . ALA A 1 109 ? 31.960 71.395 68.311 1.00 12.28 88 ALA A CA 1
ATOM 738 C C . ALA A 1 109 ? 31.718 69.993 68.862 1.00 12.86 88 ALA A C 1
ATOM 739 O O . ALA A 1 109 ? 31.933 69.765 70.044 1.00 13.15 88 ALA A O 1
ATOM 741 N N . PHE A 1 110 ? 31.294 69.047 68.025 1.00 11.87 89 PHE A N 1
ATOM 742 C CA . PHE A 1 110 ? 31.219 67.653 68.479 1.00 12.30 89 PHE A CA 1
ATOM 743 C C . PHE A 1 110 ? 32.295 66.722 67.871 1.00 12.49 89 PHE A C 1
ATOM 744 O O . PHE A 1 110 ? 32.769 65.778 68.551 1.00 11.60 89 PHE A O 1
ATOM 752 N N . LEU A 1 111 ? 32.722 67.003 66.631 1.00 10.61 90 LEU A N 1
ATOM 753 C CA . LEU A 1 111 ? 33.751 66.138 66.007 1.00 10.62 90 LEU A CA 1
ATOM 754 C C . LEU A 1 111 ? 35.112 66.252 66.694 1.00 11.43 90 LEU A C 1
ATOM 755 O O . LEU A 1 111 ? 35.746 65.234 66.975 1.00 12.64 90 LEU A O 1
ATOM 760 N N . THR A 1 112 ? 35.549 67.471 67.010 1.00 10.91 91 THR A N 1
ATOM 761 C CA . THR A 1 112 ? 36.904 67.663 67.530 1.00 12.08 91 THR A CA 1
ATOM 762 C C . THR A 1 112 ? 37.065 67.022 68.932 1.00 13.20 91 THR A C 1
ATOM 763 O O . THR A 1 112 ? 37.996 66.239 69.148 1.00 12.77 91 THR A O 1
ATOM 767 N N . PRO A 1 113 ? 36.117 67.292 69.860 1.00 14.12 92 PRO A N 1
ATOM 768 C CA . PRO A 1 113 ? 36.226 66.680 71.192 1.00 14.62 92 PRO A CA 1
ATOM 769 C C . PRO A 1 113 ? 36.125 65.165 71.210 1.00 14.43 92 PRO A C 1
ATOM 770 O O . PRO A 1 113 ? 36.649 64.570 72.161 1.00 12.86 92 PRO A O 1
ATOM 782 N N . PHE A 1 115 ? 37.259 63.143 68.609 1.00 11.71 94 PHE A N 1
ATOM 783 C CA . PHE A 1 115 ? 38.383 62.522 67.880 1.00 12.60 94 PHE A CA 1
ATOM 784 C C . PHE A 1 115 ? 39.765 62.896 68.387 1.00 12.78 94 PHE A C 1
ATOM 785 O O . PHE A 1 115 ? 40.663 62.051 68.429 1.00 12.98 94 PHE A O 1
ATOM 793 N N . GLU A 1 116 ? 39.953 64.165 68.742 1.00 13.02 95 GLU A N 1
ATOM 794 C CA . GLU A 1 116 ? 41.282 64.651 69.127 1.00 14.96 95 GLU A CA 1
ATOM 795 C C . GLU A 1 116 ? 41.923 63.890 70.302 1.00 14.22 95 GLU A C 1
ATOM 796 O O . GLU A 1 116 ? 43.084 63.491 70.180 1.00 14.49 95 GLU A O 1
ATOM 802 N N . PRO A 1 117 ? 41.169 63.643 71.394 1.00 14.42 96 PRO A N 1
ATOM 803 C CA . PRO A 1 117 ? 41.776 62.928 72.536 1.00 14.27 96 PRO A CA 1
ATOM 804 C C . PRO A 1 117 ? 42.112 61.469 72.226 1.00 13.25 96 PRO A C 1
ATOM 805 O O . PRO A 1 117 ? 42.916 60.879 72.932 1.00 12.82 96 PRO A O 1
ATOM 809 N N . LYS A 1 118 ? 41.496 60.911 71.179 1.00 11.36 97 LYS A N 1
ATOM 810 C CA . LYS A 1 118 ? 41.764 59.533 70.747 1.00 11.53 97 LYS A CA 1
ATOM 811 C C . LYS A 1 118 ? 42.969 59.421 69.797 1.00 10.64 97 LYS A C 1
ATOM 812 O O . LYS A 1 118 ? 43.378 58.315 69.434 1.00 11.86 97 LYS A O 1
ATOM 818 N N . GLY A 1 119 ? 43.532 60.553 69.411 1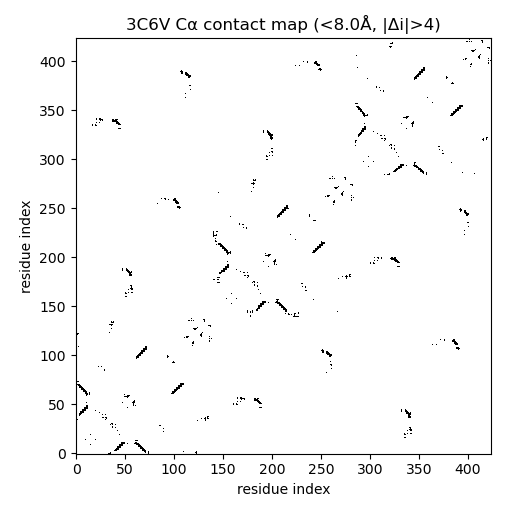.00 10.28 98 GLY A N 1
ATOM 819 C CA . GLY A 1 119 ? 44.620 60.604 68.441 1.00 9.51 98 GLY A CA 1
ATOM 820 C C . GLY A 1 119 ? 44.159 60.383 67.016 1.00 10.07 98 GLY A C 1
ATOM 821 O O . GLY A 1 119 ? 44.981 60.217 66.127 1.00 10.36 98 GLY A O 1
ATOM 822 N N . ILE A 1 120 ? 42.836 60.399 66.791 1.00 9.08 99 ILE A N 1
ATOM 823 C CA . ILE A 1 120 ? 42.290 60.135 65.461 1.00 9.04 99 ILE A CA 1
ATOM 824 C C . ILE A 1 120 ? 42.646 61.236 64.454 1.00 8.61 99 ILE A C 1
ATOM 825 O O . ILE A 1 120 ? 42.670 62.423 64.803 1.00 9.53 99 ILE A O 1
ATOM 830 N N . ASP A 1 121 ? 42.974 60.843 63.224 1.00 8.92 100 ASP A N 1
ATOM 831 C CA . ASP A 1 121 ? 43.047 61.814 62.134 1.00 9.76 100 ASP A CA 1
ATOM 832 C C . ASP A 1 121 ? 41.736 61.787 61.367 1.00 9.89 100 ASP A C 1
ATOM 833 O O . ASP A 1 121 ? 41.313 60.736 60.889 1.00 10.14 100 ASP A O 1
ATOM 838 N N . TRP A 1 122 ? 41.113 62.944 61.207 1.00 9.63 101 TRP A N 1
ATOM 839 C CA . TRP A 1 122 ? 39.781 62.957 60.583 1.00 9.95 101 TRP A CA 1
ATOM 840 C C . TRP A 1 122 ? 39.707 63.982 59.466 1.00 10.55 101 TRP A C 1
ATOM 841 O O . TRP A 1 122 ? 40.385 64.980 59.505 1.00 11.57 101 TRP A O 1
ATOM 852 N N . GLU A 1 123 ? 38.918 63.687 58.441 1.00 11.22 102 GLU A N 1
ATOM 853 C CA . GLU A 1 123 ? 38.765 64.642 57.341 1.00 12.12 102 GLU A CA 1
ATOM 854 C C . GLU A 1 123 ? 37.299 64.649 56.953 1.00 10.98 102 GLU A C 1
ATOM 855 O O . GLU A 1 123 ? 36.686 63.588 56.879 1.00 10.18 102 GLU A O 1
ATOM 861 N N . TYR A 1 124 ? 36.741 65.837 56.738 1.00 10.18 103 TYR A N 1
ATOM 862 C CA . TYR A 1 124 ? 35.408 65.916 56.156 1.00 9.84 103 TYR A CA 1
ATOM 863 C C . TYR A 1 124 ? 35.388 66.907 55.002 1.00 9.95 103 TYR A C 1
ATOM 864 O O . TYR A 1 124 ? 36.205 67.813 54.931 1.00 8.82 103 TYR A O 1
ATOM 873 N N . PHE A 1 125 ? 34.427 66.721 54.107 1.00 9.66 104 PHE A N 1
ATOM 874 C CA . PHE A 1 125 ? 34.044 67.783 53.177 1.00 9.27 104 PHE A CA 1
ATOM 875 C C . PHE A 1 125 ? 32.576 67.591 52.851 1.00 9.85 104 PHE A C 1
ATOM 876 O O . PHE A 1 125 ? 31.979 66.515 53.123 1.00 8.53 104 PHE A O 1
ATOM 884 N N . VAL A 1 126 ? 32.014 68.627 52.251 1.00 9.75 105 VAL A N 1
ATOM 885 C CA . VAL A 1 126 ? 30.591 68.677 51.936 1.00 11.00 105 VAL A CA 1
ATOM 886 C C . VAL A 1 126 ? 30.461 68.710 50.427 1.00 12.38 105 VAL A C 1
ATOM 887 O O . VAL A 1 126 ? 31.129 69.518 49.757 1.00 12.59 105 VAL A O 1
ATOM 891 N N . THR A 1 127 ? 29.617 67.826 49.895 1.00 12.51 106 THR A N 1
ATOM 892 C CA . THR A 1 127 ? 29.315 67.826 48.480 1.00 14.03 106 THR A CA 1
ATOM 893 C C . THR A 1 127 ? 27.829 68.164 48.312 1.00 13.52 106 THR A C 1
ATOM 894 O O . THR A 1 127 ? 27.023 67.895 49.221 1.00 12.44 106 THR A O 1
ATOM 898 N N . GLU A 1 128 ? 27.454 68.738 47.164 1.00 13.90 107 GLU A N 1
ATOM 899 C CA . GLU A 1 128 ? 26.125 69.366 47.044 1.00 14.74 107 GLU A CA 1
ATOM 900 C C . GLU A 1 128 ? 25.317 68.758 45.893 1.00 16.05 107 GLU A C 1
ATOM 901 O O . GLU A 1 128 ? 25.878 68.293 44.875 1.00 17.07 107 GLU A O 1
ATOM 907 N N . ALA A 1 129 ? 23.999 68.680 46.077 1.00 13.79 108 ALA A N 1
ATOM 908 C CA . ALA A 1 129 ? 23.166 68.105 45.051 1.00 13.46 108 ALA A CA 1
ATOM 909 C C . ALA A 1 129 ? 21.915 68.993 44.815 1.00 12.07 108 ALA A C 1
ATOM 910 O O . ALA A 1 129 ? 21.459 69.648 45.725 1.00 11.80 108 ALA A O 1
ATOM 912 N N . PRO A 1 130 ? 21.380 69.011 43.591 1.00 12.98 109 PRO A N 1
ATOM 913 C CA . PRO A 1 130 ? 20.187 69.864 43.342 1.00 13.02 109 PRO A CA 1
ATOM 914 C C . PRO A 1 130 ? 18.947 69.429 44.102 1.00 13.26 109 PRO A C 1
ATOM 915 O O . PRO A 1 130 ? 18.596 68.232 44.115 1.00 11.73 109 PRO A O 1
ATOM 919 N N . ARG A 1 131 ? 18.262 70.400 44.710 1.00 12.51 110 ARG A N 1
ATOM 920 C CA . ARG A 1 131 ? 17.086 70.095 45.507 1.00 13.22 110 ARG A CA 1
ATOM 921 C C . ARG A 1 131 ? 15.985 69.419 44.686 1.00 13.06 110 ARG A C 1
ATOM 922 O O . ARG A 1 131 ? 15.230 68.598 45.215 1.00 13.59 110 ARG A O 1
ATOM 930 N N . ASP A 1 132 ? 15.886 69.743 43.397 1.00 11.61 111 ASP A N 1
ATOM 931 C CA . ASP A 1 132 ? 14.755 69.238 42.627 1.00 12.39 111 ASP A CA 1
ATOM 932 C C . ASP A 1 132 ? 14.801 67.746 42.268 1.00 11.30 111 ASP A C 1
ATOM 933 O O . ASP A 1 132 ? 13.831 67.212 41.743 1.00 11.47 111 ASP A O 1
ATOM 938 N N . LEU A 1 133 ? 15.912 67.065 42.543 1.00 10.23 112 LEU A N 1
ATOM 939 C CA . LEU A 1 133 ? 15.965 65.643 42.224 1.00 10.06 112 LEU A CA 1
ATOM 940 C C . LEU A 1 133 ? 16.031 64.783 43.490 1.00 10.95 112 LEU A C 1
ATOM 941 O O . LEU A 1 133 ? 16.481 63.630 43.459 1.00 11.69 112 LEU A O 1
ATOM 946 N N . TRP A 1 134 ? 15.533 65.332 44.581 1.00 10.45 113 TRP A N 1
ATOM 947 C CA . TRP A 1 134 ? 15.564 64.673 45.876 1.00 10.80 113 TRP A CA 1
ATOM 948 C C . TRP A 1 134 ? 14.146 64.261 46.285 1.00 11.04 113 TRP A C 1
ATOM 949 O O . TRP A 1 134 ? 13.233 65.116 46.291 1.00 10.58 113 TRP A O 1
ATOM 960 N N . LYS A 1 135 ? 13.955 62.986 46.635 1.00 10.72 114 LYS A N 1
ATOM 961 C CA . LYS A 1 135 ? 12.664 62.517 47.141 1.00 10.83 114 LYS A CA 1
ATOM 962 C C . LYS A 1 135 ? 12.824 61.592 48.332 1.00 10.66 114 LYS A C 1
ATOM 963 O O . LYS A 1 135 ? 13.807 60.860 48.433 1.00 9.97 114 LYS A O 1
ATOM 969 N N . ILE A 1 136 ? 11.850 61.665 49.243 1.00 10.82 115 ILE A N 1
ATOM 970 C CA . ILE A 1 136 ? 11.749 60.756 50.387 1.00 10.00 115 ILE A CA 1
ATOM 971 C C . ILE A 1 136 ? 10.433 59.980 50.297 1.00 10.37 115 ILE A C 1
ATOM 972 O O . ILE A 1 136 ? 9.369 60.572 50.153 1.00 10.71 115 ILE A O 1
ATOM 977 N N . ASN A 1 137 ? 10.508 58.647 50.378 1.00 10.42 116 ASN A N 1
ATOM 978 C CA . ASN A 1 137 ? 9.334 57.791 50.153 1.00 9.77 116 ASN A CA 1
ATOM 979 C C . ASN A 1 137 ? 8.533 58.225 48.921 1.00 10.24 116 ASN A C 1
ATOM 980 O O . ASN A 1 137 ? 7.323 58.199 48.935 1.00 9.20 116 ASN A O 1
ATOM 985 N N . GLY A 1 138 ? 9.218 58.619 47.841 1.00 10.18 117 GLY A N 1
ATOM 986 C CA . GLY A 1 138 ? 8.501 58.934 46.588 1.00 11.73 117 GLY A CA 1
ATOM 987 C C . GLY A 1 138 ? 7.850 60.309 46.581 1.00 11.89 117 GLY A C 1
ATOM 988 O O . GLY A 1 138 ? 7.109 60.633 45.653 1.00 12.29 117 GLY A O 1
ATOM 989 N N . LEU A 1 139 ? 8.129 61.118 47.601 1.00 11.58 118 LEU A N 1
ATOM 990 C CA . LEU A 1 139 ? 7.579 62.458 47.731 1.00 13.10 118 LEU A CA 1
ATOM 991 C C . LEU A 1 139 ? 8.650 63.539 47.690 1.00 14.69 118 LEU A C 1
ATOM 992 O O . LEU A 1 139 ? 9.614 63.432 48.427 1.00 15.53 118 LEU A O 1
ATOM 997 N N . ALA A 1 140 ? 8.447 64.601 46.889 1.00 14.41 119 ALA A N 1
ATOM 998 C CA . ALA A 1 140 ? 9.276 65.826 47.009 1.00 15.31 119 ALA A CA 1
ATOM 999 C C . ALA A 1 140 ? 9.027 66.497 48.366 1.00 14.71 119 ALA A C 1
ATOM 1000 O O . ALA A 1 140 ? 7.881 66.864 48.670 1.00 15.35 119 ALA A O 1
ATOM 1002 N N . PRO A 1 141 ? 10.061 66.583 49.218 1.00 14.57 120 PRO A N 1
ATOM 1003 C CA . PRO A 1 141 ? 9.830 67.166 50.557 1.00 14.22 120 PRO A CA 1
ATOM 1004 C C . PRO A 1 141 ? 9.364 68.639 50.502 1.00 14.55 120 PRO A C 1
ATOM 1005 O O . PRO A 1 141 ? 9.531 69.310 49.462 1.00 13.75 120 PRO A O 1
ATOM 1009 N N . PRO A 1 142 ? 8.752 69.117 51.599 1.00 14.91 121 PRO A N 1
ATOM 1010 C CA . PRO A 1 142 ? 8.173 70.449 51.713 1.00 16.27 121 PRO A CA 1
ATOM 1011 C C . PRO A 1 142 ? 9.232 71.520 51.591 1.00 16.69 121 PRO A C 1
ATOM 1012 O O . PRO A 1 142 ? 10.368 71.309 51.985 1.00 16.24 121 PRO A O 1
ATOM 1016 N N . ALA A 1 143 ? 8.837 72.676 51.071 1.00 18.09 122 ALA A N 1
ATOM 1017 C CA . ALA A 1 143 ? 9.718 73.853 51.027 1.00 18.80 122 ALA A CA 1
ATOM 1018 C C . ALA A 1 143 ? 10.243 74.173 52.424 1.00 18.86 122 ALA A C 1
ATOM 1019 O O . ALA A 1 143 ? 9.532 74.007 53.421 1.00 17.90 122 ALA A O 1
ATOM 1021 N N . ALA A 1 144 ? 11.503 74.603 52.503 1.00 19.86 123 ALA A N 1
ATOM 1022 C CA . ALA A 1 144 ? 12.132 74.961 53.773 1.00 20.19 123 ALA A CA 1
ATOM 1023 C C . ALA A 1 144 ? 11.368 76.085 54.447 1.00 20.61 123 ALA A C 1
ATOM 1024 O O . ALA A 1 144 ? 10.913 77.006 53.780 1.00 21.46 123 ALA A O 1
ATOM 1026 N N . GLY A 1 145 ? 11.212 75.989 55.763 1.00 20.27 124 GLY A N 1
ATOM 1027 C CA . GLY A 1 145 ? 10.478 76.969 56.527 1.00 19.73 124 GLY A CA 1
ATOM 1028 C C . GLY A 1 145 ? 8.963 76.995 56.357 1.00 19.11 124 GLY A C 1
ATOM 1029 O O . GLY A 1 145 ? 8.311 77.792 57.010 1.00 19.21 124 GLY A O 1
ATOM 1030 N N . SER A 1 146 ? 8.399 76.116 55.521 1.00 18.14 125 SER A N 1
ATOM 1031 C CA . SER A 1 146 ? 6.959 76.145 55.210 1.00 16.50 125 SER A CA 1
ATOM 1032 C C . SER A 1 146 ? 6.098 75.495 56.307 1.00 16.62 125 SER A C 1
ATOM 1033 O O . SER A 1 146 ? 6.594 74.738 57.147 1.00 15.05 125 SER A O 1
ATOM 1036 N N . GLU A 1 147 ? 4.795 75.757 56.272 1.00 16.38 126 GLU A N 1
ATOM 1037 C CA . GLU A 1 147 ? 3.904 75.128 57.241 1.00 16.84 126 GLU A CA 1
ATOM 1038 C C . GLU A 1 147 ? 3.823 73.629 56.992 1.00 15.52 126 GLU A C 1
ATOM 1039 O O . GLU A 1 147 ? 3.687 72.857 57.928 1.00 15.26 126 GLU A O 1
ATOM 1045 N N . GLU A 1 148 ? 3.905 73.234 55.722 1.00 15.28 127 GLU A N 1
ATOM 1046 C CA . GLU A 1 148 ? 3.938 71.823 55.336 1.00 14.48 127 GLU A CA 1
ATOM 1047 C C . GLU A 1 148 ? 5.175 71.167 55.978 1.00 13.87 127 GLU A C 1
ATOM 1048 O O . GLU A 1 148 ? 5.105 70.046 56.499 1.00 12.78 127 GLU A O 1
ATOM 1054 N N . GLU A 1 149 ? 6.309 71.875 55.986 1.00 13.00 128 GLU A N 1
ATOM 1055 C CA . GLU A 1 149 ? 7.508 71.294 56.626 1.00 13.26 128 GLU A CA 1
ATOM 1056 C C . GLU A 1 149 ? 7.305 71.108 58.115 1.00 13.03 128 GLU A C 1
ATOM 1057 O O . GLU A 1 149 ? 7.749 70.121 58.690 1.00 13.69 128 GLU A O 1
ATOM 1063 N N . LYS A 1 150 ? 6.629 72.055 58.746 1.00 13.12 129 LYS A N 1
ATOM 1064 C CA . LYS A 1 150 ? 6.361 71.953 60.178 1.00 14.02 129 LYS A CA 1
ATOM 1065 C C . LYS A 1 150 ? 5.566 70.681 60.531 1.00 12.84 129 LYS A C 1
ATOM 1066 O O . LYS A 1 150 ? 5.807 70.064 61.572 1.00 11.77 129 LYS A O 1
ATOM 1072 N N . VAL A 1 151 ? 4.641 70.282 59.644 1.00 12.03 130 VAL A N 1
ATOM 1073 C CA . VAL A 1 151 ? 3.890 69.036 59.813 1.00 10.92 130 VAL A CA 1
ATOM 1074 C C . VAL A 1 151 ? 4.855 67.821 59.774 1.00 11.35 130 VAL A C 1
ATOM 1075 O O . VAL A 1 151 ? 4.761 66.891 60.588 1.00 10.80 130 VAL A O 1
ATOM 1079 N N . TRP A 1 152 ? 5.793 67.842 58.832 1.00 10.59 131 TRP A N 1
ATOM 1080 C CA . TRP A 1 152 ? 6.799 66.759 58.739 1.00 11.85 131 TRP A CA 1
ATOM 1081 C C . TRP A 1 152 ? 7.708 66.697 59.965 1.00 12.23 131 TRP A C 1
ATOM 1082 O O . TRP A 1 152 ? 8.067 65.617 60.413 1.00 12.25 131 TRP A O 1
ATOM 1093 N N . VAL A 1 153 ? 8.076 67.856 60.498 1.00 13.39 132 VAL A N 1
ATOM 1094 C CA . VAL A 1 153 ? 8.849 67.938 61.758 1.00 14.50 132 VAL A CA 1
ATOM 1095 C C . VAL A 1 153 ? 8.023 67.327 62.887 1.00 14.27 132 VAL A C 1
ATOM 1096 O O . VAL A 1 153 ? 8.456 66.420 63.584 1.00 14.42 132 VAL A O 1
ATOM 1100 N N . ARG A 1 154 ? 6.801 67.821 63.038 1.00 14.09 133 ARG A N 1
ATOM 1101 C CA . ARG A 1 154 ? 5.935 67.387 64.116 1.00 14.53 133 ARG A CA 1
ATOM 1102 C C . ARG A 1 154 ? 5.635 65.863 64.096 1.00 14.64 133 ARG A C 1
ATOM 1103 O O . ARG A 1 154 ? 5.722 65.198 65.141 1.00 14.27 133 ARG A O 1
ATOM 1111 N N . GLU A 1 155 ? 5.304 65.325 62.916 1.00 13.75 134 GLU A N 1
ATOM 1112 C CA . GLU A 1 155 ? 5.006 63.895 62.760 1.00 14.60 134 GLU A CA 1
ATOM 1113 C C . GLU A 1 155 ? 6.270 63.048 62.582 1.00 14.12 134 GLU A C 1
ATOM 1114 O O . GLU A 1 155 ? 6.214 61.830 62.737 1.00 13.93 134 GLU A O 1
ATOM 1120 N N . ASN A 1 156 ? 7.392 63.705 62.278 1.00 13.51 135 ASN A N 1
ATOM 1121 C CA . ASN A 1 156 ? 8.683 63.024 62.059 1.00 12.98 135 ASN A CA 1
ATOM 1122 C C . ASN A 1 156 ? 8.589 61.896 61.033 1.00 13.56 135 ASN A C 1
ATOM 1123 O O . ASN A 1 156 ? 9.111 60.776 61.225 1.00 14.15 135 ASN A O 1
ATOM 1128 N N . ARG A 1 157 ? 7.920 62.192 59.921 1.00 14.73 136 ARG A N 1
ATOM 1129 C CA . ARG A 1 157 ? 7.752 61.228 58.830 1.00 15.44 136 ARG A CA 1
ATOM 1130 C C . ARG A 1 157 ? 7.271 61.985 57.597 1.00 15.21 136 ARG A C 1
ATOM 1131 O O . ARG A 1 157 ? 6.799 63.119 57.725 1.00 13.55 136 ARG A O 1
ATOM 1139 N N . PRO A 1 158 ? 7.420 61.379 56.399 1.00 16.50 137 PRO A N 1
ATOM 1140 C CA . PRO A 1 158 ? 6.954 62.046 55.176 1.00 18.28 137 PRO A CA 1
ATOM 1141 C C . PRO A 1 158 ? 5.438 61.975 55.033 1.00 19.81 137 PRO A C 1
ATOM 1142 O O . PRO A 1 158 ? 4.901 61.005 54.507 1.00 21.17 137 PRO A O 1
ATOM 1146 N N . VAL A 1 159 ? 4.758 63.003 55.506 1.00 20.43 138 VAL A N 1
ATOM 1147 C CA . VAL A 1 159 ? 3.306 63.039 55.466 1.00 22.88 138 VAL A CA 1
ATOM 1148 C C . VAL A 1 159 ? 2.833 63.337 54.050 1.00 24.15 138 VAL A C 1
ATOM 1149 O O . VAL A 1 159 ? 3.234 64.342 53.445 1.00 23.81 138 VAL A O 1
ATOM 1153 N N . ARG A 1 160 ? 2.004 62.460 53.490 1.00 26.78 139 ARG A N 1
ATOM 1154 C CA A ARG A 1 160 ? 1.445 62.716 52.162 0.70 28.50 139 ARG A CA 1
ATOM 1155 C CA B ARG A 1 160 ? 1.484 62.754 52.155 0.30 28.09 139 ARG A CA 1
ATOM 1156 C C . ARG A 1 160 ? 0.382 63.796 52.233 1.00 29.21 139 ARG A C 1
ATOM 1157 O O . ARG A 1 160 ? -0.554 63.685 53.048 1.00 29.43 139 ARG A O 1
ATOM 1172 N N . PHE A 1 161 ? 0.501 64.831 51.399 1.00 30.74 140 PHE A N 1
ATOM 1173 C CA . PHE A 1 161 ? -0.604 65.801 51.305 1.00 32.15 140 PHE A CA 1
ATOM 1174 C C . PHE A 1 161 ? -0.813 66.517 49.964 1.00 33.32 140 PHE A C 1
ATOM 1175 O O . PHE A 1 161 ? -1.581 66.010 49.137 1.00 34.29 140 PHE A O 1
ATOM 1184 N N . GLU B 1 15 ? 46.900 68.746 35.315 1.00 32.05 -6 GLU B N 1
ATOM 1185 C CA . GLU B 1 15 ? 47.770 69.512 36.238 1.00 32.17 -6 GLU B CA 1
ATOM 1186 C C . GLU B 1 15 ? 47.003 70.521 37.076 1.00 32.26 -6 GLU B C 1
ATOM 1187 O O . GLU B 1 15 ? 45.767 70.526 37.070 1.00 31.79 -6 GLU B O 1
ATOM 1188 N N . ASN B 1 16 ? 47.756 71.348 37.812 1.00 31.41 -5 ASN B N 1
ATOM 1189 C CA . ASN B 1 16 ? 47.257 72.592 38.419 1.00 30.54 -5 ASN B CA 1
ATOM 1190 C C . ASN B 1 16 ? 45.909 72.587 39.105 1.00 29.61 -5 ASN B C 1
ATOM 1191 O O . ASN B 1 16 ? 45.785 72.073 40.225 1.00 30.52 -5 ASN B O 1
ATOM 1192 N N . LEU B 1 17 ? 44.910 73.187 38.446 1.00 27.47 -4 LEU B N 1
ATOM 1193 C CA . LEU B 1 17 ? 43.522 73.175 38.897 1.00 26.60 -4 LEU B CA 1
ATOM 1194 C C . LEU B 1 17 ? 43.051 71.772 39.318 1.00 25.38 -4 LEU B C 1
ATOM 1195 O O . LEU B 1 17 ? 42.157 71.659 40.170 1.00 25.58 -4 LEU B O 1
ATOM 1200 N N . TYR B 1 18 ? 43.608 70.724 38.685 1.00 22.98 -3 TYR B N 1
ATOM 1201 C CA . TYR B 1 18 ? 43.082 69.347 38.843 1.00 21.30 -3 TYR B CA 1
ATOM 1202 C C . TYR B 1 18 ? 43.857 68.513 39.896 1.00 20.58 -3 TYR B C 1
ATOM 1203 O O . TYR B 1 18 ? 43.395 67.463 40.313 1.00 19.71 -3 TYR B O 1
ATOM 1212 N N . PHE B 1 19 ? 45.010 69.015 40.330 1.00 20.70 -2 PHE B N 1
ATOM 1213 C CA . PHE B 1 19 ? 45.815 68.360 41.355 1.00 20.70 -2 PHE B CA 1
ATOM 1214 C C . PHE B 1 19 ? 45.843 69.072 42.709 1.00 21.01 -2 PHE B C 1
ATOM 1215 O O . PHE B 1 19 ? 46.684 68.752 43.548 1.00 22.14 -2 PHE B O 1
ATOM 1223 N N . GLN B 1 20 ? 44.913 69.993 42.947 1.00 20.58 -1 GLN B N 1
ATOM 1224 C CA . GLN B 1 20 ? 44.878 70.749 44.211 1.00 20.76 -1 GLN B CA 1
ATOM 1225 C C . GLN B 1 20 ? 44.261 70.015 45.427 1.00 19.34 -1 GLN B C 1
ATOM 1226 O O . GLN B 1 20 ? 44.392 70.467 46.566 1.00 19.05 -1 GLN B O 1
ATOM 1232 N N . GLY B 1 21 ? 43.584 68.891 45.187 1.00 17.44 0 GLY B N 1
ATOM 1233 C CA . GLY B 1 21 ? 42.955 68.142 46.266 1.00 16.36 0 GLY B CA 1
ATOM 1234 C C . GLY B 1 21 ? 41.493 67.787 45.980 1.00 15.20 0 GLY B C 1
ATOM 1235 O O . GLY B 1 21 ? 40.964 68.152 44.901 1.00 14.21 0 GLY B O 1
ATOM 1244 N N . PRO B 1 23 ? 42.694 64.929 47.657 1.00 13.52 2 PRO B N 1
ATOM 1245 C CA . PRO B 1 23 ? 41.660 64.160 46.955 1.00 12.66 2 PRO B CA 1
ATOM 1246 C C . PRO B 1 23 ? 41.204 62.949 47.781 1.00 13.32 2 PRO B C 1
ATOM 1247 O O . PRO B 1 23 ? 41.946 62.475 48.664 1.00 13.03 2 PRO B O 1
ATOM 1251 N N . ARG B 1 24 ? 40.008 62.431 47.486 1.00 12.15 3 ARG B N 1
ATOM 1252 C CA . ARG B 1 24 ? 39.539 61.226 48.170 1.00 12.23 3 ARG B CA 1
ATOM 1253 C C . ARG B 1 24 ? 39.123 60.226 47.093 1.00 11.75 3 ARG B C 1
ATOM 1254 O O . ARG B 1 24 ? 38.256 60.526 46.276 1.00 11.15 3 ARG B O 1
ATOM 1262 N N . TRP B 1 25 ? 39.759 59.061 47.055 1.00 10.42 4 TRP B N 1
ATOM 1263 C CA . TRP B 1 25 ? 39.421 58.043 46.056 1.00 10.61 4 TRP B CA 1
ATOM 1264 C C . TRP B 1 25 ? 38.634 56.901 46.720 1.00 11.25 4 TRP B C 1
ATOM 1265 O O . TRP B 1 25 ? 39.044 56.384 47.759 1.00 12.24 4 TRP B O 1
ATOM 1276 N N . LEU B 1 26 ? 37.496 56.546 46.135 1.00 9.27 5 LEU B N 1
ATOM 1277 C CA . LEU B 1 26 ? 36.706 55.405 46.565 1.00 10.80 5 LEU B CA 1
ATOM 1278 C C . LEU B 1 26 ? 36.753 54.379 45.454 1.00 11.02 5 LEU B C 1
ATOM 1279 O O . LEU B 1 26 ? 36.420 54.688 44.288 1.00 12.53 5 LEU B O 1
ATOM 1284 N N . ILE B 1 27 ? 37.210 53.176 45.787 1.00 10.37 6 ILE B N 1
ATOM 1285 C CA . ILE B 1 27 ? 37.449 52.163 44.752 1.00 9.98 6 ILE B CA 1
ATOM 1286 C C . ILE B 1 27 ? 36.662 50.909 45.129 1.00 10.43 6 ILE B C 1
ATOM 1287 O O . ILE B 1 27 ? 37.045 50.163 46.047 1.00 9.71 6 ILE B O 1
ATOM 1292 N N . GLN B 1 28 ? 35.542 50.726 44.453 1.00 9.36 7 GLN B N 1
ATOM 1293 C CA . GLN B 1 28 ? 34.689 49.547 44.627 1.00 9.39 7 GLN B CA 1
ATOM 1294 C C . GLN B 1 28 ? 35.134 48.485 43.617 1.00 9.70 7 GLN B C 1
ATOM 1295 O O . GLN B 1 28 ? 35.517 48.831 42.503 1.00 10.40 7 GLN B O 1
ATOM 1301 N N . HIS B 1 29 ? 35.086 47.197 43.988 1.00 10.08 8 HIS B N 1
ATOM 1302 C CA . HIS B 1 29 ? 35.627 46.151 43.094 1.00 9.61 8 HIS B CA 1
ATOM 1303 C C . HIS B 1 29 ? 35.047 44.793 43.447 1.00 10.02 8 HIS B C 1
ATOM 1304 O O . HIS B 1 29 ? 34.583 44.557 44.595 1.00 9.61 8 HIS B O 1
ATOM 1311 N N . SER B 1 30 ? 35.066 43.883 42.476 1.00 9.58 9 SER B N 1
ATOM 1312 C CA . SER B 1 30 ? 34.569 42.512 42.716 1.00 10.57 9 SER B CA 1
ATOM 1313 C C . SER B 1 30 ? 35.530 41.696 43.581 1.00 10.99 9 SER B C 1
ATOM 1314 O O . SER B 1 30 ? 36.695 42.066 43.760 1.00 11.75 9 SER B O 1
ATOM 1317 N N . PRO B 1 31 ? 35.055 40.557 44.120 1.00 11.44 10 PRO B N 1
ATOM 1318 C CA . PRO B 1 31 ? 35.960 39.665 44.864 1.00 11.16 10 PRO B CA 1
ATOM 1319 C C . PRO B 1 31 ? 37.057 39.088 43.965 1.00 11.55 10 PRO B C 1
ATOM 1320 O O . PRO B 1 31 ? 36.873 38.946 42.728 1.00 11.72 10 PRO B O 1
ATOM 1324 N N . ASN B 1 32 ? 38.188 38.760 44.571 1.00 11.55 11 ASN B N 1
ATOM 1325 C CA . ASN B 1 32 ? 39.262 38.061 43.833 1.00 13.69 11 ASN B CA 1
ATOM 1326 C C . ASN B 1 32 ? 39.669 38.825 42.572 1.00 12.75 11 ASN B C 1
ATOM 1327 O O . ASN B 1 32 ? 39.894 38.217 41.508 1.00 12.82 11 ASN B O 1
ATOM 1332 N N . THR B 1 33 ? 39.774 40.150 42.698 1.00 12.10 12 THR B N 1
ATOM 1333 C CA . THR B 1 33 ? 40.014 41.016 41.558 1.00 11.42 12 THR B CA 1
ATOM 1334 C C . THR B 1 33 ? 41.302 41.819 41.677 1.00 12.06 12 THR B C 1
ATOM 1335 O O . THR B 1 33 ? 42.070 41.941 40.693 1.00 12.70 12 THR B O 1
ATOM 1339 N N . LEU B 1 34 ? 41.508 42.395 42.861 1.00 12.47 13 LEU B N 1
ATOM 1340 C CA . LEU B 1 34 ? 42.764 43.046 43.229 1.00 12.87 13 LEU B CA 1
ATOM 1341 C C . LEU B 1 34 ? 43.292 42.349 44.478 1.00 13.17 13 LEU B C 1
ATOM 1342 O O . LEU B 1 34 ? 42.559 42.140 45.448 1.00 13.93 13 LEU B O 1
ATOM 1347 N N . THR B 1 35 ? 44.573 42.046 44.489 1.00 13.45 14 THR B N 1
ATOM 1348 C CA . THR B 1 35 ? 45.150 41.426 45.677 1.00 14.96 14 THR B CA 1
ATOM 1349 C C . THR B 1 35 ? 45.483 42.527 46.689 1.00 14.03 14 THR B C 1
ATOM 1350 O O . THR B 1 35 ? 45.538 43.706 46.331 1.00 13.94 14 THR B O 1
ATOM 1354 N N . PRO B 1 36 ? 45.693 42.157 47.959 1.00 14.56 15 PRO B N 1
ATOM 1355 C CA . PRO B 1 36 ? 46.080 43.188 48.907 1.00 14.36 15 PRO B CA 1
ATOM 1356 C C . PRO B 1 36 ? 47.345 43.966 48.473 1.00 14.44 15 PRO B C 1
ATOM 1357 O O . PRO B 1 36 ? 47.441 45.173 48.684 1.00 14.98 15 PRO B O 1
ATOM 1361 N N . GLU B 1 37 ? 48.293 43.272 47.856 1.00 13.89 16 GLU B N 1
ATOM 1362 C CA . GLU B 1 37 ? 49.505 43.900 47.358 1.00 14.25 16 GLU B CA 1
ATOM 1363 C C . GLU B 1 37 ? 49.214 44.922 46.255 1.00 12.81 16 GLU B C 1
ATOM 1364 O O . GLU B 1 37 ? 49.780 46.012 46.217 1.00 12.12 16 GLU B O 1
ATOM 1370 N N . GLU B 1 38 ? 48.320 44.562 45.362 1.00 12.33 17 GLU B N 1
ATOM 1371 C CA . GLU B 1 38 ? 47.921 45.480 44.297 1.00 11.79 17 GLU B CA 1
ATOM 1372 C C . GLU B 1 38 ? 47.203 46.719 44.831 1.00 11.38 17 GLU B C 1
ATOM 1373 O O . GLU B 1 38 ? 47.442 47.832 44.341 1.00 11.52 17 GLU B O 1
ATOM 1379 N N . LYS B 1 39 ? 46.303 46.546 45.796 1.00 11.24 18 LYS B N 1
ATOM 1380 C CA . LYS B 1 39 ? 45.619 47.710 46.421 1.00 10.77 18 LYS B CA 1
ATOM 1381 C C . LYS B 1 39 ? 46.660 48.697 46.974 1.00 10.89 18 LYS B C 1
ATOM 1382 O O . LYS B 1 39 ? 46.570 49.915 46.779 1.00 10.73 18 LYS B O 1
ATOM 1388 N N . SER B 1 40 ? 47.667 48.162 47.658 1.00 11.59 19 SER B N 1
ATOM 1389 C CA . SER B 1 40 ? 48.681 48.982 48.301 1.00 12.11 19 SER B CA 1
ATOM 1390 C C . SER B 1 40 ? 49.536 49.698 47.264 1.00 12.10 19 SER B C 1
ATOM 1391 O O . SER B 1 40 ? 49.839 50.906 47.392 1.00 11.40 19 SER B O 1
ATOM 1394 N N . HIS B 1 41 ? 49.903 48.961 46.212 1.00 12.11 20 HIS B N 1
ATOM 1395 C CA . HIS B 1 41 ? 50.696 49.553 45.137 1.00 13.30 20 HIS B CA 1
ATOM 1396 C C . HIS B 1 41 ? 49.911 50.662 44.407 1.00 12.55 20 HIS B C 1
ATOM 1397 O O . HIS B 1 41 ? 50.463 51.743 44.127 1.00 12.10 20 HIS B O 1
ATOM 1404 N N . LEU B 1 42 ? 48.623 50.417 44.124 1.00 12.51 21 LEU B N 1
ATOM 1405 C CA . LEU B 1 42 ? 47.793 51.456 43.518 1.00 13.07 21 LEU B CA 1
ATOM 1406 C C . LEU B 1 42 ? 47.715 52.723 44.387 1.00 12.37 21 LEU B C 1
ATOM 1407 O O . LEU B 1 42 ? 47.856 53.853 43.880 1.00 10.59 21 LEU B O 1
ATOM 1412 N N . ALA B 1 43 ? 47.519 52.529 45.702 1.00 11.07 22 ALA B N 1
ATOM 1413 C CA . ALA B 1 43 ? 47.395 53.655 46.601 1.00 11.58 22 ALA B CA 1
ATOM 1414 C C . ALA B 1 43 ? 48.684 54.491 46.583 1.00 11.23 22 ALA B C 1
ATOM 1415 O O . ALA B 1 43 ? 48.639 55.729 46.613 1.00 12.22 22 ALA B O 1
ATOM 1417 N N . GLN B 1 44 ? 49.824 53.817 46.506 1.00 11.37 23 GLN B N 1
ATOM 1418 C CA . GLN B 1 44 ? 51.124 54.518 46.442 1.00 12.29 23 GLN B CA 1
ATOM 1419 C C . GLN B 1 44 ? 51.305 55.279 45.132 1.00 11.27 23 GLN B C 1
ATOM 1420 O O . GLN B 1 44 ? 51.790 56.417 45.113 1.00 12.02 23 GLN B O 1
ATOM 1426 N N . GLN B 1 45 ? 50.898 54.667 44.028 1.00 10.50 24 GLN B N 1
ATOM 1427 C CA . GLN B 1 45 ? 50.922 55.349 42.737 1.00 11.28 24 GLN B CA 1
ATOM 1428 C C . GLN B 1 45 ? 50.034 56.605 42.697 1.00 11.32 24 GLN B C 1
ATOM 1429 O O . GLN B 1 45 ? 50.442 57.668 42.187 1.00 10.09 24 GLN B O 1
ATOM 1435 N N . ILE B 1 46 ? 48.812 56.463 43.213 1.00 10.90 25 ILE B N 1
ATOM 1436 C CA . ILE B 1 46 ? 47.869 57.588 43.277 1.00 10.52 25 ILE B CA 1
ATOM 1437 C C . ILE B 1 46 ? 48.498 58.701 44.138 1.00 11.28 25 ILE B C 1
ATOM 1438 O O . ILE B 1 46 ? 48.454 59.879 43.781 1.00 10.91 25 ILE B O 1
ATOM 1443 N N . THR B 1 47 ? 49.048 58.315 45.289 1.00 11.37 26 THR B N 1
ATOM 1444 C CA . THR B 1 47 ? 49.680 59.283 46.212 1.00 11.59 26 THR B CA 1
ATOM 1445 C C . THR B 1 47 ? 50.802 60.037 45.509 1.00 12.28 26 THR B C 1
ATOM 1446 O O . THR B 1 47 ? 50.853 61.266 45.584 1.00 11.26 26 THR B O 1
ATOM 1450 N N . GLN B 1 48 ? 51.689 59.306 44.825 1.00 13.29 27 GLN B N 1
ATOM 1451 C CA . GLN B 1 48 ? 52.825 59.943 44.134 1.00 13.95 27 GLN B CA 1
ATOM 1452 C C . GLN B 1 48 ? 52.384 60.955 43.052 1.00 13.87 27 GLN B C 1
ATOM 1453 O O . GLN B 1 48 ? 53.034 62.001 42.845 1.00 13.73 27 GLN B O 1
ATOM 1459 N N . ALA B 1 49 ? 51.285 60.648 42.361 1.00 13.37 28 ALA B N 1
ATOM 1460 C CA . ALA B 1 49 ? 50.761 61.561 41.344 1.00 13.70 28 ALA B CA 1
ATOM 1461 C C . ALA B 1 49 ? 50.470 62.946 41.939 1.00 14.03 28 ALA B C 1
ATOM 1462 O O . ALA B 1 49 ? 50.912 63.962 41.399 1.00 14.26 28 ALA B O 1
ATOM 1464 N N . TYR B 1 50 ? 49.746 62.997 43.064 1.00 13.33 29 TYR B N 1
ATOM 1465 C CA . TYR B 1 50 ? 49.455 64.289 43.702 1.00 13.79 29 TYR B CA 1
ATOM 1466 C C . TYR B 1 50 ? 50.657 64.940 44.402 1.00 13.31 29 TYR B C 1
ATOM 1467 O O . TYR B 1 50 ? 50.822 66.191 44.400 1.00 13.35 29 TYR B O 1
ATOM 1476 N N . VAL B 1 51 ? 51.481 64.097 45.015 1.00 13.12 30 VAL B N 1
ATOM 1477 C CA . VAL B 1 51 ? 52.711 64.576 45.679 1.00 14.13 30 VAL B CA 1
ATOM 1478 C C . VAL B 1 51 ? 53.587 65.292 44.628 1.00 14.77 30 VAL B C 1
ATOM 1479 O O . VAL B 1 51 ? 54.226 66.320 44.917 1.00 15.07 30 VAL B O 1
ATOM 1483 N N . GLY B 1 52 ? 53.582 64.771 43.406 1.00 15.52 31 GLY B N 1
ATOM 1484 C CA . GLY B 1 52 ? 54.389 65.378 42.303 1.00 15.93 31 GLY B CA 1
ATOM 1485 C C . GLY B 1 52 ? 53.947 66.799 41.984 1.00 17.24 31 GLY B C 1
ATOM 1486 O O . GLY B 1 52 ? 54.699 67.589 41.394 1.00 17.74 31 GLY B O 1
ATOM 1487 N N . PHE B 1 53 ? 52.722 67.144 42.365 1.00 17.74 32 PHE B N 1
ATOM 1488 C CA . PHE B 1 53 ? 52.217 68.493 42.168 1.00 18.35 32 PHE B CA 1
ATOM 1489 C C . PHE B 1 53 ? 52.206 69.341 43.445 1.00 18.68 32 PHE B C 1
ATOM 1490 O O . PHE B 1 53 ? 51.473 70.344 43.528 1.00 20.04 32 PHE B O 1
ATOM 1498 N N . GLY B 1 54 ? 52.987 68.927 44.442 1.00 17.67 33 GLY B N 1
ATOM 1499 C CA . GLY B 1 54 ? 53.180 69.720 45.651 1.00 16.61 33 GLY B CA 1
ATOM 1500 C C . GLY B 1 54 ? 52.174 69.527 46.783 1.00 16.28 33 GLY B C 1
ATOM 1501 O O . GLY B 1 54 ? 52.215 70.275 47.758 1.00 16.04 33 GLY B O 1
ATOM 1502 N N . LEU B 1 55 ? 51.268 68.554 46.655 1.00 15.02 34 LEU B N 1
ATOM 1503 C CA A LEU B 1 55 ? 50.331 68.228 47.744 0.70 15.18 34 LEU B CA 1
ATOM 1504 C CA B LEU B 1 55 ? 50.338 68.243 47.734 0.30 14.58 34 LEU B CA 1
ATOM 1505 C C . LEU B 1 55 ? 51.055 67.491 48.857 1.00 14.40 34 LEU B C 1
ATOM 1506 O O . LEU B 1 55 ? 51.896 66.632 48.579 1.00 14.65 34 LEU B O 1
ATOM 1515 N N . PRO B 1 56 ? 50.724 67.810 50.141 1.00 14.24 35 PRO B N 1
ATOM 1516 C CA . PRO B 1 56 ? 51.224 66.976 51.219 1.00 13.36 35 PRO B CA 1
ATOM 1517 C C . PRO B 1 56 ? 50.730 65.538 51.016 1.00 13.42 35 PRO B C 1
ATOM 1518 O O . PRO B 1 56 ? 49.546 65.324 50.676 1.00 12.77 35 PRO B O 1
ATOM 1522 N N . ALA B 1 57 ? 51.635 64.574 51.213 1.00 12.52 36 ALA B N 1
ATOM 1523 C CA . ALA B 1 57 ? 51.279 63.171 51.018 1.00 12.60 36 ALA B CA 1
ATOM 1524 C C . ALA B 1 57 ? 50.016 62.757 51.779 1.00 12.24 36 ALA B C 1
ATOM 1525 O O . ALA B 1 57 ? 49.150 62.052 51.215 1.00 11.95 36 ALA B O 1
ATOM 1527 N N . PHE B 1 58 ? 49.896 63.201 53.034 1.00 11.64 37 PHE B N 1
ATOM 1528 C CA . PHE B 1 58 ? 48.787 62.746 53.904 1.00 11.61 37 PHE B CA 1
ATOM 1529 C C . PHE B 1 58 ? 47.393 63.233 53.412 1.00 11.88 37 PHE B C 1
ATOM 1530 O O . PHE B 1 58 ? 46.389 62.758 53.912 1.00 11.45 37 PHE B O 1
ATOM 1538 N N . TYR B 1 59 ? 47.318 64.193 52.475 1.00 11.18 38 TYR B N 1
ATOM 1539 C CA . TYR B 1 59 ? 46.000 64.571 51.921 1.00 11.14 38 TYR B CA 1
ATOM 1540 C C . TYR B 1 59 ? 45.372 63.404 51.143 1.00 11.21 38 TYR B C 1
ATOM 1541 O O . TYR B 1 59 ? 44.150 63.354 50.974 1.00 11.03 38 TYR B O 1
ATOM 1550 N N . VAL B 1 60 ? 46.203 62.531 50.589 1.00 10.44 39 VAL B N 1
ATOM 1551 C CA . VAL B 1 60 ? 45.696 61.561 49.609 1.00 10.08 39 VAL B CA 1
ATOM 1552 C C . VAL B 1 60 ? 45.091 60.385 50.351 1.00 10.43 39 VAL B C 1
ATOM 1553 O O . VAL B 1 60 ? 45.801 59.655 51.011 1.00 11.14 39 VAL B O 1
ATOM 1557 N N . GLN B 1 61 ? 43.770 60.235 50.249 1.00 9.98 40 GLN B N 1
ATOM 1558 C CA . GLN B 1 61 ? 43.057 59.097 50.842 1.00 11.40 40 GLN B CA 1
ATOM 1559 C C . GLN B 1 61 ? 42.528 58.194 49.743 1.00 11.72 40 GLN B C 1
ATOM 1560 O O . GLN B 1 61 ? 41.907 58.678 48.771 1.00 12.09 40 GLN B O 1
ATOM 1566 N N . VAL B 1 62 ? 42.765 56.894 49.902 1.00 11.08 41 VAL B N 1
ATOM 1567 C CA . VAL B 1 62 ? 42.320 55.908 48.939 1.00 10.12 41 VAL B CA 1
ATOM 1568 C C . VAL B 1 62 ? 41.690 54.778 49.728 1.00 11.10 41 VAL B C 1
ATOM 1569 O O . VAL B 1 62 ? 42.375 54.155 50.582 1.00 11.37 41 VAL B O 1
ATOM 1573 N N . HIS B 1 63 ? 40.392 54.551 49.501 1.00 10.39 42 HIS B N 1
ATOM 1574 C CA . HIS B 1 63 ? 39.661 53.542 50.268 1.00 10.98 42 HIS B CA 1
ATOM 1575 C C . HIS B 1 63 ? 39.034 52.539 49.300 1.00 10.09 42 HIS B C 1
ATOM 1576 O O . HIS B 1 63 ? 38.337 52.935 48.364 1.00 9.89 42 HIS B O 1
ATOM 1583 N N . PHE B 1 64 ? 39.289 51.264 49.543 1.00 9.31 43 PHE B N 1
ATOM 1584 C CA . PHE B 1 64 ? 38.779 50.174 48.701 1.00 9.58 43 PHE B CA 1
ATOM 1585 C C . PHE B 1 64 ? 37.581 49.529 49.383 1.00 10.75 43 PHE B C 1
ATOM 1586 O O . PHE B 1 64 ? 37.593 49.324 50.623 1.00 11.05 43 PHE B O 1
ATOM 1594 N N . ILE B 1 65 ? 36.550 49.200 48.600 1.00 10.55 44 ILE B N 1
ATOM 1595 C CA . ILE B 1 65 ? 35.390 48.463 49.140 1.00 10.82 44 ILE B CA 1
ATOM 1596 C C . ILE B 1 65 ? 35.089 47.273 48.253 1.00 11.48 44 ILE B C 1
ATOM 1597 O O . ILE B 1 65 ? 34.729 47.432 47.062 1.00 11.13 44 ILE B O 1
ATOM 1602 N N . GLU B 1 66 ? 35.300 46.078 48.799 1.00 11.22 45 GLU B N 1
ATOM 1603 C CA . GLU B 1 66 ? 34.979 44.870 48.029 1.00 11.63 45 GLU B CA 1
ATOM 1604 C C . GLU B 1 66 ? 33.465 44.660 48.044 1.00 12.15 45 GLU B C 1
ATOM 1605 O O . GLU B 1 66 ? 32.807 44.704 49.105 1.00 11.76 45 GLU B O 1
ATOM 1611 N N . GLN B 1 67 ? 32.926 44.433 46.855 1.00 10.93 46 GLN B N 1
ATOM 1612 C CA . GLN B 1 67 ? 31.493 44.192 46.646 1.00 11.46 46 GLN B CA 1
ATOM 1613 C C . GLN B 1 67 ? 31.288 42.681 46.505 1.00 11.48 46 GLN B C 1
ATOM 1614 O O . GLN B 1 67 ? 31.748 42.118 45.520 1.00 11.96 46 GLN B O 1
ATOM 1620 N N . PRO B 1 68 ? 30.604 42.020 47.478 1.00 11.45 47 PRO B N 1
ATOM 1621 C CA . PRO B 1 68 ? 30.324 40.567 47.337 1.00 11.35 47 PRO B CA 1
ATOM 1622 C C . PRO B 1 68 ? 29.558 40.248 46.061 1.00 11.61 47 PRO B C 1
ATOM 1623 O O . PRO B 1 68 ? 28.851 41.112 45.519 1.00 10.98 47 PRO B O 1
ATOM 1627 N N . ALA B 1 69 ? 29.701 39.010 45.590 1.00 11.29 48 ALA B N 1
ATOM 1628 C CA . ALA B 1 69 ? 29.000 38.562 44.397 1.00 11.66 48 ALA B CA 1
ATOM 1629 C C . ALA B 1 69 ? 27.527 38.771 44.683 1.00 11.86 48 ALA B C 1
ATOM 1630 O O . ALA B 1 69 ? 27.079 38.533 45.807 1.00 11.91 48 ALA B O 1
ATOM 1632 N N . GLY B 1 70 ? 26.791 39.276 43.706 1.00 11.62 49 GLY B N 1
ATOM 1633 C CA . GLY B 1 70 ? 25.367 39.547 43.869 1.00 12.49 49 GLY B CA 1
ATOM 1634 C C . GLY B 1 70 ? 25.022 40.967 44.326 1.00 12.22 49 GLY B C 1
ATOM 1635 O O . GLY B 1 70 ? 23.834 41.304 44.457 1.00 12.37 49 GLY B O 1
ATOM 1636 N N . THR B 1 71 ? 26.040 41.803 44.553 1.00 11.40 50 THR B N 1
ATOM 1637 C CA . THR B 1 71 ? 25.793 43.171 45.004 1.00 11.20 50 THR B CA 1
ATOM 1638 C C . THR B 1 71 ? 26.160 44.208 43.937 1.00 11.77 50 THR B C 1
ATOM 1639 O O . THR B 1 71 ? 26.003 45.418 44.177 1.00 11.36 50 THR B O 1
ATOM 1643 N N . SER B 1 72 ? 26.694 43.751 42.797 1.00 10.76 51 SER B N 1
ATOM 1644 C CA . SER B 1 72 ? 27.207 44.675 41.753 1.00 11.59 51 SER B CA 1
ATOM 1645 C C . SER B 1 72 ? 26.608 44.319 40.413 1.00 11.70 51 SER B C 1
ATOM 1646 O O . SER B 1 72 ? 26.566 43.148 40.036 1.00 12.51 51 SER B O 1
ATOM 1649 N N . PHE B 1 73 ? 26.143 45.338 39.696 1.00 10.52 52 PHE B N 1
ATOM 1650 C CA . PHE B 1 73 ? 25.489 45.132 38.403 1.00 10.22 52 PHE B CA 1
ATOM 1651 C C . PHE B 1 73 ? 26.020 46.158 37.426 1.00 10.04 52 PHE B C 1
ATOM 1652 O O . PHE B 1 73 ? 26.050 47.358 37.724 1.00 10.20 52 PHE B O 1
ATOM 1660 N N . ILE B 1 74 ? 26.470 45.665 36.279 1.00 10.37 53 ILE B N 1
ATOM 1661 C CA . ILE B 1 74 ? 26.977 46.509 35.196 1.00 10.73 53 ILE B CA 1
ATOM 1662 C C . ILE B 1 74 ? 26.233 46.021 33.952 1.00 11.93 53 ILE B C 1
ATOM 1663 O O . ILE B 1 74 ? 26.401 44.870 33.534 1.00 11.22 53 ILE B O 1
ATOM 1668 N N . GLY B 1 75 ? 25.415 46.904 33.379 1.00 12.72 54 GLY B N 1
ATOM 1669 C CA . GLY B 1 75 ? 24.504 46.499 32.290 1.00 12.82 54 GLY B CA 1
ATOM 1670 C C . GLY B 1 75 ? 23.597 45.355 32.691 1.00 13.34 54 GLY B C 1
ATOM 1671 O O . GLY B 1 75 ? 23.134 44.613 31.828 1.00 14.74 54 GLY B O 1
ATOM 1672 N N . GLY B 1 76 ? 23.337 45.238 33.991 1.00 12.45 55 GLY B N 1
ATOM 1673 C CA . GLY B 1 76 ? 22.521 44.176 34.548 1.00 13.43 55 GLY B CA 1
ATOM 1674 C C . GLY B 1 76 ? 23.293 42.899 34.848 1.00 13.83 55 GLY B C 1
ATOM 1675 O O . GLY B 1 76 ? 22.743 41.993 35.437 1.00 14.36 55 GLY B O 1
ATOM 1676 N N . GLU B 1 77 ? 24.553 42.833 34.423 1.00 14.29 56 GLU B N 1
ATOM 1677 C CA . GLU B 1 77 ? 25.405 41.622 34.586 1.00 14.98 56 GLU B CA 1
ATOM 1678 C C . GLU B 1 77 ? 25.993 41.654 35.998 1.00 14.01 56 GLU B C 1
ATOM 1679 O O . GLU B 1 77 ? 26.546 42.681 36.411 1.00 12.08 56 GLU B O 1
ATOM 1685 N N . GLN B 1 78 ? 25.919 40.542 36.734 1.00 13.41 57 GLN B N 1
ATOM 1686 C CA . GLN B 1 78 ? 26.745 40.448 37.961 1.00 13.64 57 GLN B CA 1
ATOM 1687 C C . GLN B 1 78 ? 28.225 40.296 37.565 1.00 13.66 57 GLN B C 1
ATOM 1688 O O . GLN B 1 78 ? 28.740 39.167 37.373 1.00 13.67 57 GLN B O 1
ATOM 1694 N N . HIS B 1 79 ? 28.910 41.432 37.433 1.00 12.30 58 HIS B N 1
ATOM 1695 C CA . HIS B 1 79 ? 30.258 41.441 36.880 1.00 11.60 58 HIS B CA 1
ATOM 1696 C C . HIS B 1 79 ? 31.295 40.940 37.895 1.00 11.12 58 HIS B C 1
ATOM 1697 O O . HIS B 1 79 ? 31.448 41.549 38.966 1.00 10.46 58 HIS B O 1
ATOM 1704 N N . PRO B 1 80 ? 32.040 39.848 37.551 1.00 11.53 59 PRO B N 1
ATOM 1705 C CA . PRO B 1 80 ? 33.021 39.270 38.472 1.00 11.58 59 PRO B CA 1
ATOM 1706 C C . PRO B 1 80 ? 34.448 39.870 38.366 1.00 11.72 59 PRO B C 1
ATOM 1707 O O . PRO B 1 80 ? 35.349 39.408 39.062 1.00 11.05 59 PRO B O 1
ATOM 1711 N N . ASN B 1 81 ? 34.670 40.876 37.520 1.00 10.80 60 ASN B N 1
ATOM 1712 C CA . ASN B 1 81 ? 36.040 41.346 37.312 1.00 10.61 60 ASN B CA 1
ATOM 1713 C C . ASN B 1 81 ? 36.105 42.837 36.965 1.00 10.27 60 ASN B C 1
ATOM 1714 O O . ASN B 1 81 ? 36.617 43.206 35.909 1.00 10.51 60 ASN B O 1
ATOM 1719 N N . PHE B 1 82 ? 35.600 43.678 37.868 1.00 9.83 61 PHE B N 1
ATOM 1720 C CA . PHE B 1 82 ? 35.462 45.123 37.590 1.00 10.24 61 PHE B CA 1
ATOM 1721 C C . PHE B 1 82 ? 36.120 45.920 38.722 1.00 10.33 61 PHE B C 1
ATOM 1722 O O . PHE B 1 82 ? 36.273 45.418 39.860 1.00 9.80 61 PHE B O 1
ATOM 1730 N N . VAL B 1 83 ? 36.452 47.164 38.404 1.00 9.98 62 VAL B N 1
ATOM 1731 C CA . VAL B 1 83 ? 36.834 48.199 39.385 1.00 9.92 62 VAL B CA 1
ATOM 1732 C C . VAL B 1 83 ? 36.089 49.483 39.009 1.00 10.24 62 VAL B C 1
ATOM 1733 O O . VAL B 1 83 ? 36.186 49.953 37.868 1.00 10.22 62 VAL B O 1
ATOM 1737 N N . ALA B 1 84 ? 35.333 50.031 39.970 1.00 9.69 63 ALA B N 1
ATOM 1738 C CA . ALA B 1 84 ? 34.583 51.266 39.784 1.00 9.94 63 ALA B CA 1
ATOM 1739 C C . ALA B 1 84 ? 35.160 52.317 40.708 1.00 10.34 63 ALA B C 1
ATOM 1740 O O . ALA B 1 84 ? 35.169 52.145 41.935 1.00 12.28 63 ALA B O 1
ATOM 1742 N N . LEU B 1 85 ? 35.676 53.396 40.135 1.00 9.78 64 LEU B N 1
ATOM 1743 C CA . LEU B 1 85 ? 36.337 54.408 40.939 1.00 10.22 64 LEU B CA 1
ATOM 1744 C C . LEU B 1 85 ? 35.529 55.704 40.987 1.00 10.96 64 LEU B C 1
ATOM 1745 O O . LEU B 1 85 ? 34.968 56.143 39.969 1.00 12.63 64 LEU B O 1
ATOM 1750 N N . THR B 1 86 ? 35.477 56.297 42.174 1.00 10.59 65 THR B N 1
ATOM 1751 C CA . THR B 1 86 ? 34.916 57.640 42.379 1.00 11.27 65 THR B CA 1
ATOM 1752 C C . THR B 1 86 ? 36.023 58.523 42.951 1.00 10.35 65 THR B C 1
ATOM 1753 O O . THR B 1 86 ? 36.588 58.194 44.012 1.00 9.55 65 THR B O 1
ATOM 1757 N N . ILE B 1 87 ? 36.330 59.613 42.244 1.00 9.87 66 ILE B N 1
ATOM 1758 C CA . ILE B 1 87 ? 37.416 60.535 42.626 1.00 11.12 66 ILE B CA 1
ATOM 1759 C C . ILE B 1 87 ? 36.827 61.860 43.111 1.00 11.58 66 ILE B C 1
ATOM 1760 O O . ILE B 1 87 ? 36.220 62.613 42.336 1.00 11.64 66 ILE B O 1
ATOM 1765 N N . TYR B 1 88 ? 36.994 62.155 44.393 1.00 11.46 67 TYR B N 1
ATOM 1766 C CA . TYR B 1 88 ? 36.414 63.388 44.936 1.00 12.28 67 TYR B CA 1
ATOM 1767 C C . TYR B 1 88 ? 37.521 64.459 44.944 1.00 12.06 67 TYR B C 1
ATOM 1768 O O . TYR B 1 88 ? 38.588 64.241 45.536 1.00 10.00 67 TYR B O 1
ATOM 1777 N N . HIS B 1 89 ? 37.259 65.571 44.259 1.00 11.43 68 HIS B N 1
ATOM 1778 C CA . HIS B 1 89 ? 38.185 66.671 44.112 1.00 11.86 68 HIS B CA 1
ATOM 1779 C C . HIS B 1 89 ? 37.493 67.970 44.567 1.00 13.18 68 HIS B C 1
ATOM 1780 O O . HIS B 1 89 ? 36.265 68.015 44.718 1.00 12.35 68 HIS B O 1
ATOM 1787 N N . LEU B 1 90 ? 38.300 69.012 44.744 1.00 12.67 69 LEU B N 1
ATOM 1788 C CA . LEU B 1 90 ? 37.851 70.376 44.990 1.00 14.19 69 LEU B CA 1
ATOM 1789 C C . LEU B 1 90 ? 37.292 71.004 43.711 1.00 13.41 69 LEU B C 1
ATOM 1790 O O . LEU B 1 90 ? 37.836 70.803 42.624 1.00 12.81 69 LEU B O 1
ATOM 1795 N N . ALA B 1 91 ? 36.242 71.802 43.851 1.00 13.21 70 ALA B N 1
ATOM 1796 C CA . ALA B 1 91 ? 35.661 72.493 42.698 1.00 14.74 70 ALA B CA 1
ATOM 1797 C C . ALA B 1 91 ? 36.665 73.483 42.108 1.00 16.02 70 ALA B C 1
ATOM 1798 O O . ALA B 1 91 ? 37.475 74.062 42.827 1.00 16.08 70 ALA B O 1
ATOM 1800 N N . ARG B 1 92 ? 36.624 73.662 40.797 1.00 17.55 71 ARG B N 1
ATOM 1801 C CA . ARG B 1 92 ? 37.613 74.529 40.131 1.00 18.47 71 ARG B CA 1
ATOM 1802 C C . ARG B 1 92 ? 37.114 75.923 39.843 1.00 18.72 71 ARG B C 1
ATOM 1803 O O . ARG B 1 92 ? 35.930 76.107 39.619 1.00 18.32 71 ARG B O 1
ATOM 1811 N N . THR B 1 93 ? 38.024 76.898 39.816 1.00 19.88 72 THR B N 1
ATOM 1812 C CA . THR B 1 93 ? 37.685 78.249 39.342 1.00 21.62 72 THR B CA 1
ATOM 1813 C C . THR B 1 93 ? 37.290 78.255 37.862 1.00 21.34 72 THR B C 1
ATOM 1814 O O . THR B 1 93 ? 36.459 79.087 37.441 1.00 22.50 72 THR B O 1
ATOM 1826 N N . THR B 1 95 ? 37.721 75.775 33.760 1.00 17.56 74 THR B N 1
ATOM 1827 C CA . THR B 1 95 ? 38.053 74.546 33.033 1.00 17.44 74 THR B CA 1
ATOM 1828 C C . THR B 1 95 ? 39.258 74.788 32.150 1.00 17.50 74 THR B C 1
ATOM 1829 O O . THR B 1 95 ? 39.300 75.797 31.423 1.00 16.12 74 THR B O 1
ATOM 1833 N N . SER B 1 96 ? 40.236 73.873 32.222 1.00 17.68 75 SER B N 1
ATOM 1834 C CA . SER B 1 96 ? 41.417 73.915 31.350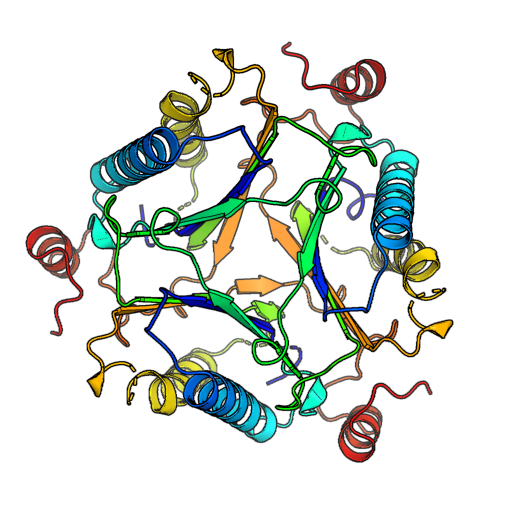 1.00 18.13 75 SER B CA 1
ATOM 1835 C C . SER B 1 96 ? 41.643 72.558 30.707 1.00 19.25 75 SER B C 1
ATOM 1836 O O . SER B 1 96 ? 41.978 71.600 31.393 1.00 18.23 75 SER B O 1
ATOM 1839 N N . ASP B 1 97 ? 41.492 72.494 29.387 1.00 20.39 76 ASP B N 1
ATOM 1840 C CA . ASP B 1 97 ? 41.686 71.251 28.656 1.00 22.73 76 ASP B CA 1
ATOM 1841 C C . ASP B 1 97 ? 43.126 70.757 28.741 1.00 23.05 76 ASP B C 1
ATOM 1842 O O . ASP B 1 97 ? 43.358 69.566 28.931 1.00 23.78 76 ASP B O 1
ATOM 1847 N N . GLU B 1 98 ? 44.087 71.674 28.657 1.00 23.65 77 GLU B N 1
ATOM 1848 C CA . GLU B 1 98 ? 45.504 71.327 28.799 1.00 24.65 77 GLU B CA 1
ATOM 1849 C C . GLU B 1 98 ? 45.825 70.640 30.148 1.00 25.02 77 GLU B C 1
ATOM 1850 O O . GLU B 1 98 ? 46.397 69.540 30.178 1.00 24.80 77 GLU B O 1
ATOM 1856 N N . GLN B 1 99 ? 45.423 71.267 31.248 1.00 23.85 78 GLN B N 1
ATOM 1857 C CA . GLN B 1 99 ? 45.607 70.710 32.584 1.00 23.96 78 GLN B CA 1
ATOM 1858 C C . GLN B 1 99 ? 44.804 69.429 32.852 1.00 23.37 78 GLN B C 1
ATOM 1859 O O . GLN B 1 99 ? 45.302 68.509 33.506 1.00 23.61 78 GLN B O 1
ATOM 1865 N N . ARG B 1 100 ? 43.562 69.378 32.370 1.00 22.71 79 ARG B N 1
ATOM 1866 C CA . ARG B 1 100 ? 42.742 68.190 32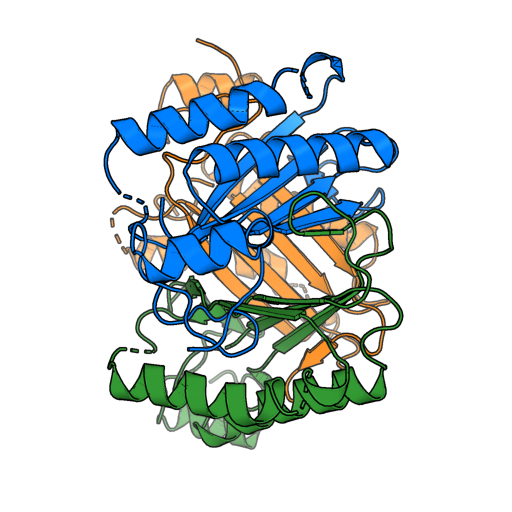.534 1.00 22.01 79 ARG B CA 1
ATOM 1867 C C . ARG B 1 100 ? 43.382 66.986 31.842 1.00 22.15 79 ARG B C 1
ATOM 1868 O O . ARG B 1 100 ? 43.441 65.884 32.414 1.00 20.84 79 ARG B O 1
ATOM 1876 N N . GLN B 1 101 ? 43.851 67.205 30.609 1.00 21.69 80 GLN B N 1
ATOM 1877 C CA . GLN B 1 101 ? 44.496 66.138 29.831 1.00 21.89 80 GLN B CA 1
ATOM 1878 C C . GLN B 1 101 ? 45.737 65.645 30.544 1.00 21.27 80 GLN B C 1
ATOM 1879 O O . GLN B 1 101 ? 46.036 64.458 30.499 1.00 21.80 80 GLN B O 1
ATOM 1885 N N . GLY B 1 102 ? 46.457 66.548 31.204 1.00 20.85 81 GLY B N 1
ATOM 1886 C CA . GLY B 1 102 ? 47.605 66.185 32.036 1.00 19.66 81 GLY B CA 1
ATOM 1887 C C . GLY B 1 102 ? 47.236 65.340 33.256 1.00 19.43 81 GLY B C 1
ATOM 1888 O O . GLY B 1 102 ? 47.954 64.391 33.608 1.00 18.74 81 GLY B O 1
ATOM 1889 N N . PHE B 1 103 ? 46.114 65.680 33.897 1.00 17.81 82 PHE B N 1
ATOM 1890 C CA . PHE B 1 103 ? 45.600 64.868 35.007 1.00 16.27 82 PHE B CA 1
ATOM 1891 C C . PHE B 1 103 ? 45.191 63.465 34.498 1.00 15.14 82 PHE B C 1
ATOM 1892 O O . PHE B 1 103 ? 45.571 62.453 35.077 1.00 14.14 82 PHE B O 1
ATOM 1900 N N . LEU B 1 104 ? 44.410 63.412 33.434 1.00 14.90 83 LEU B N 1
ATOM 1901 C CA . LEU B 1 104 ? 43.952 62.101 32.925 1.00 15.26 83 LEU B CA 1
ATOM 1902 C C . LEU B 1 104 ? 45.105 61.228 32.451 1.00 15.33 83 LEU B C 1
ATOM 1903 O O . LEU B 1 104 ? 45.148 60.040 32.732 1.00 15.56 83 LEU B O 1
ATOM 1908 N N . LYS B 1 105 ? 46.047 61.821 31.737 1.00 15.44 84 LYS B N 1
ATOM 1909 C CA . LYS B 1 105 ? 47.242 61.086 31.300 1.00 15.65 84 LYS B CA 1
ATOM 1910 C C . LYS B 1 105 ? 47.980 60.437 32.479 1.00 14.85 84 LYS B C 1
ATOM 1911 O O . LYS B 1 105 ? 48.336 59.253 32.415 1.00 13.48 84 LYS B O 1
ATOM 1917 N N . ARG B 1 106 ? 48.210 61.216 33.535 1.00 14.91 85 ARG B N 1
ATOM 1918 C CA . ARG B 1 106 ? 48.926 60.729 34.716 1.00 15.75 85 ARG B CA 1
ATOM 1919 C C . ARG B 1 106 ? 48.188 59.616 35.432 1.00 14.62 85 ARG B C 1
ATOM 1920 O O . ARG B 1 106 ? 48.827 58.652 35.835 1.00 15.18 85 ARG B O 1
ATOM 1928 N N . ILE B 1 107 ? 46.857 59.713 35.590 1.00 13.22 86 ILE B N 1
ATOM 1929 C CA . ILE B 1 107 ? 46.161 58.593 36.243 1.00 12.90 86 ILE B CA 1
ATOM 1930 C C . ILE B 1 107 ? 46.014 57.382 35.320 1.00 12.51 86 ILE B C 1
ATOM 1931 O O . ILE B 1 107 ? 46.129 56.252 35.796 1.00 12.52 86 ILE B O 1
ATOM 1936 N N . ASP B 1 108 ? 45.830 57.599 34.008 1.00 11.05 87 ASP B N 1
ATOM 1937 C CA . ASP B 1 108 ? 45.730 56.455 33.088 1.00 11.87 87 ASP B CA 1
ATOM 1938 C C . ASP B 1 108 ? 47.059 55.685 33.065 1.00 12.11 87 ASP B C 1
ATOM 1939 O O . ASP B 1 108 ? 47.086 54.456 32.891 1.00 11.16 87 ASP B O 1
ATOM 1944 N N . ALA B 1 109 ? 48.162 56.417 33.236 1.00 13.02 88 ALA B N 1
ATOM 1945 C CA . ALA B 1 109 ? 49.499 55.804 33.231 1.00 13.81 88 ALA B CA 1
ATOM 1946 C C . ALA B 1 109 ? 49.698 54.738 34.313 1.00 14.00 88 ALA B C 1
ATOM 1947 O O . ALA B 1 109 ? 50.573 53.890 34.166 1.00 13.40 88 ALA B O 1
ATOM 1949 N N . PHE B 1 110 ? 48.941 54.803 35.408 1.00 13.36 89 PHE B N 1
ATOM 1950 C CA . PHE B 1 110 ? 48.987 53.707 36.390 1.00 13.32 89 PHE B CA 1
ATOM 1951 C C . PHE B 1 110 ? 47.758 52.794 36.407 1.00 12.77 89 PHE B C 1
ATOM 1952 O O . PHE B 1 110 ? 47.865 51.590 36.696 1.00 13.34 89 PHE B O 1
ATOM 1960 N N . LEU B 1 111 ? 46.589 53.333 36.097 1.00 11.46 90 LEU B N 1
ATOM 1961 C CA . LEU B 1 111 ? 45.387 52.492 36.143 1.00 10.52 90 LEU B CA 1
ATOM 1962 C C . LEU B 1 111 ? 45.385 51.480 34.999 1.00 10.78 90 LEU B C 1
ATOM 1963 O O . LEU B 1 111 ? 45.108 50.300 35.210 1.00 10.14 90 LEU B O 1
ATOM 1968 N N . THR B 1 112 ? 45.687 51.953 33.799 1.00 10.10 91 THR B N 1
ATOM 1969 C CA . THR B 1 112 ? 45.627 51.090 32.597 1.00 11.82 91 THR B CA 1
ATOM 1970 C C . THR B 1 112 ? 46.591 49.904 32.714 1.00 13.14 91 THR B C 1
ATOM 1971 O O . THR B 1 112 ? 46.151 48.759 32.552 1.00 12.64 91 THR B O 1
ATOM 1975 N N . PRO B 1 113 ? 47.898 50.147 33.033 1.00 14.52 92 PRO B N 1
ATOM 1976 C CA . PRO B 1 113 ? 48.802 48.985 33.148 1.00 15.35 92 PRO B CA 1
ATOM 1977 C C . PRO B 1 113 ? 48.456 48.017 34.253 1.00 15.64 92 PRO B C 1
ATOM 1978 O O . PRO B 1 113 ? 48.863 46.845 34.171 1.00 15.11 92 PRO B O 1
ATOM 1990 N N . PHE B 1 115 ? 45.177 47.263 35.262 1.00 13.08 94 PHE B N 1
ATOM 1991 C CA . PHE B 1 115 ? 43.880 46.629 35.001 1.00 13.28 94 PHE B CA 1
ATOM 1992 C C . PHE B 1 115 ? 43.835 45.865 33.681 1.00 12.70 94 PHE B C 1
ATOM 1993 O O . PHE B 1 115 ? 43.274 44.776 33.604 1.00 13.04 94 PHE B O 1
ATOM 2001 N N . GLU B 1 116 ? 44.415 46.446 32.645 1.00 12.61 95 GLU B N 1
ATOM 2002 C CA . GLU B 1 116 ? 44.320 45.850 31.307 1.00 14.79 95 GLU B CA 1
ATOM 2003 C C . GLU B 1 116 ? 44.847 44.385 31.249 1.00 14.59 95 GLU B C 1
ATOM 2004 O O . GLU B 1 116 ? 44.119 43.509 30.765 1.00 14.99 95 GLU B O 1
ATOM 2010 N N . PRO B 1 117 ? 46.074 44.103 31.757 1.00 14.58 96 PRO B N 1
ATOM 2011 C CA . PRO B 1 117 ? 46.522 42.682 31.718 1.00 14.76 96 PRO B CA 1
ATOM 2012 C C . PRO B 1 117 ? 45.705 41.694 32.599 1.00 13.97 96 PRO B C 1
ATOM 2013 O O . PRO B 1 117 ? 45.850 40.486 32.453 1.00 13.37 96 PRO B O 1
ATOM 2017 N N . LYS B 1 118 ? 44.863 42.213 33.493 1.00 12.72 97 LYS B N 1
ATOM 2018 C CA . LYS B 1 118 ? 44.005 41.363 34.317 1.00 12.95 97 LYS B CA 1
ATOM 2019 C C . LYS B 1 118 ? 42.642 41.175 33.658 1.00 12.33 97 LYS B C 1
ATOM 2020 O O . LYS B 1 118 ? 41.772 40.536 34.236 1.00 12.57 97 LYS B O 1
ATOM 2026 N N . GLY B 1 119 ? 42.434 41.769 32.475 1.00 11.66 98 GLY B N 1
ATOM 2027 C CA . GLY B 1 119 ? 41.100 41.727 31.834 1.00 11.43 98 GLY B CA 1
ATOM 2028 C C . GLY B 1 119 ? 40.008 42.448 32.630 1.00 11.51 98 GLY B C 1
ATOM 2029 O O . GLY B 1 119 ? 38.804 42.207 32.416 1.00 11.32 98 GLY B O 1
ATOM 2030 N N . ILE B 1 120 ? 40.406 43.353 33.533 1.00 9.59 99 ILE B N 1
ATOM 2031 C CA . ILE B 1 120 ? 39.437 44.151 34.335 1.00 9.39 99 ILE B CA 1
ATOM 2032 C C . ILE B 1 120 ? 38.709 45.182 33.473 1.00 9.72 99 ILE B C 1
ATOM 2033 O O . ILE B 1 120 ? 39.325 45.792 32.550 1.00 9.78 99 ILE B O 1
ATOM 2038 N N . ASP B 1 121 ? 37.397 45.342 33.707 1.00 9.17 100 ASP B N 1
ATOM 2039 C CA . ASP B 1 121 ? 36.674 46.498 33.171 1.00 9.16 100 ASP B CA 1
ATOM 2040 C C . ASP B 1 121 ? 36.628 47.533 34.273 1.00 10.00 100 ASP B C 1
ATOM 2041 O O . ASP B 1 121 ? 36.217 47.233 35.396 1.00 9.45 100 ASP B O 1
ATOM 2046 N N . TRP B 1 122 ? 37.045 48.757 33.958 1.00 9.70 101 TRP B N 1
ATOM 2047 C CA . TRP B 1 122 ? 37.110 49.788 34.999 1.00 10.23 101 TRP B CA 1
ATOM 2048 C C . TRP B 1 122 ? 36.509 51.092 34.515 1.00 10.69 101 TRP B C 1
ATOM 2049 O O . TRP B 1 122 ? 36.523 51.367 33.312 1.00 9.88 101 TRP B O 1
ATOM 2060 N N . GLU B 1 123 ? 35.966 51.874 35.453 1.00 10.53 102 GLU B N 1
ATOM 2061 C CA . GLU B 1 123 ? 35.401 53.179 35.134 1.00 11.03 102 GLU B CA 1
ATOM 2062 C C . GLU B 1 123 ? 35.736 54.138 36.261 1.00 9.91 102 GLU B C 1
ATOM 2063 O O . GLU B 1 123 ? 35.644 53.772 37.453 1.00 9.98 102 GLU B O 1
ATOM 2069 N N . TYR B 1 124 ? 36.142 55.347 35.888 1.00 9.67 103 TYR B N 1
ATOM 2070 C CA . TYR B 1 124 ? 36.302 56.416 36.865 1.00 9.36 103 TYR B CA 1
ATOM 2071 C C . TYR B 1 124 ? 35.557 57.671 36.431 1.00 9.29 103 TYR B C 1
ATOM 2072 O O . TYR B 1 124 ? 35.269 57.873 35.238 1.00 7.56 103 TYR B O 1
ATOM 2081 N N . PHE B 1 125 ? 35.210 58.477 37.434 1.00 8.18 104 PHE B N 1
ATOM 2082 C CA . PHE B 1 125 ? 34.797 59.844 37.191 1.00 10.02 104 PHE B CA 1
ATOM 2083 C C . PHE B 1 125 ? 35.228 60.673 38.413 1.00 10.30 104 PHE B C 1
ATOM 2084 O O . PHE B 1 125 ? 35.560 60.111 39.490 1.00 9.08 104 PHE B O 1
ATOM 2092 N N . VAL B 1 126 ? 35.249 61.992 38.222 1.00 10.33 105 VAL B N 1
ATOM 2093 C CA . VAL B 1 126 ? 35.610 62.929 39.259 1.00 10.96 105 VAL B CA 1
ATOM 2094 C C . VAL B 1 126 ? 34.365 63.735 39.630 1.00 12.08 105 VAL B C 1
ATOM 2095 O O . VAL B 1 126 ? 33.614 64.176 38.756 1.00 12.38 105 VAL B O 1
ATOM 2099 N N . THR B 1 127 ? 34.152 63.910 40.932 1.00 12.30 106 THR B N 1
ATOM 2100 C CA . THR B 1 127 ? 33.058 64.702 41.420 1.00 14.05 106 THR B CA 1
ATOM 2101 C C . THR B 1 127 ? 33.685 65.768 42.312 1.00 14.30 106 THR B C 1
ATOM 2102 O O . THR B 1 127 ? 34.736 65.528 42.906 1.00 14.31 106 THR B O 1
ATOM 2106 N N . GLU B 1 128 ? 33.100 66.963 42.344 1.00 13.60 107 GLU B N 1
ATOM 2107 C CA . GLU B 1 128 ? 33.783 68.112 42.960 1.00 13.47 107 GLU B CA 1
ATOM 2108 C C . GLU B 1 128 ? 33.007 68.708 44.147 1.00 14.00 107 GLU B C 1
ATOM 2109 O O . GLU B 1 128 ? 31.782 68.542 44.247 1.00 15.20 107 GLU B O 1
ATOM 2115 N N . ALA B 1 129 ? 33.736 69.340 45.062 1.00 12.54 108 ALA B N 1
ATOM 2116 C CA . ALA B 1 129 ? 33.187 69.842 46.334 1.00 11.99 108 ALA B CA 1
ATOM 2117 C C . ALA B 1 129 ? 33.834 71.198 46.644 1.00 11.15 108 ALA B C 1
ATOM 2118 O O . ALA B 1 129 ? 35.018 71.400 46.312 1.00 12.06 108 ALA B O 1
ATOM 2120 N N . PRO B 1 130 ? 33.075 72.133 47.260 1.00 11.37 109 PRO B N 1
ATOM 2121 C CA . PRO B 1 130 ? 33.639 73.453 47.576 1.00 11.19 109 PRO B CA 1
ATOM 2122 C C . PRO B 1 130 ? 34.759 73.417 48.605 1.00 11.50 109 PRO B C 1
ATOM 2123 O O . PRO B 1 130 ? 34.612 72.811 49.679 1.00 11.59 109 PRO B O 1
ATOM 2127 N N . ARG B 1 131 ? 35.857 74.109 48.292 1.00 11.43 110 ARG B N 1
ATOM 2128 C CA . ARG B 1 131 ? 37.040 74.106 49.147 1.00 12.48 110 ARG B CA 1
ATOM 2129 C C . ARG B 1 131 ? 36.734 74.602 50.538 1.00 11.83 110 ARG B C 1
ATOM 2130 O O . ARG B 1 131 ? 37.348 74.144 51.512 1.00 11.26 110 ARG B O 1
ATOM 2138 N N . ASP B 1 132 ? 35.804 75.551 50.655 1.00 11.80 111 ASP B N 1
ATOM 2139 C CA . ASP B 1 132 ? 35.601 76.186 51.960 1.00 11.16 111 ASP B CA 1
ATOM 2140 C C . ASP B 1 132 ? 34.886 75.314 53.011 1.00 11.35 111 ASP B C 1
ATOM 2141 O O . ASP B 1 132 ? 34.871 75.669 54.214 1.00 11.32 111 ASP B O 1
ATOM 2146 N N . LEU B 1 133 ? 34.352 74.161 52.595 1.00 10.57 112 LEU B N 1
ATOM 2147 C CA . LEU B 1 133 ? 33.679 73.270 53.547 1.00 11.03 112 LEU B CA 1
ATOM 2148 C C . LEU B 1 133 ? 34.496 72.008 53.834 1.00 11.45 112 LEU B C 1
ATOM 2149 O O . LEU B 1 133 ? 33.938 70.981 54.279 1.00 10.60 112 LEU B O 1
ATOM 2154 N N . TRP B 1 134 ? 35.801 72.102 53.591 1.00 10.43 113 TRP B N 1
ATOM 2155 C CA . TRP B 1 134 ? 36.738 70.971 53.751 1.00 11.40 113 TRP B CA 1
ATOM 2156 C C . TRP B 1 134 ? 37.689 71.253 54.918 1.00 10.75 113 TRP B C 1
ATOM 2157 O O . TRP B 1 134 ? 38.306 72.335 54.998 1.00 10.24 113 TRP B O 1
ATOM 2168 N N . LYS B 1 135 ? 37.797 70.298 55.846 1.00 10.34 114 LYS B N 1
ATOM 2169 C CA . LYS B 1 135 ? 38.795 70.443 56.937 1.00 9.08 114 LYS B CA 1
ATOM 2170 C C . LYS B 1 135 ? 39.496 69.116 57.242 1.00 9.93 114 LYS B C 1
ATOM 2171 O O . LYS B 1 135 ? 38.907 68.017 57.079 1.00 9.42 114 LYS B O 1
ATOM 2177 N N . ILE B 1 136 ? 40.731 69.215 57.730 1.00 10.02 115 ILE B N 1
ATOM 2178 C CA . ILE B 1 136 ? 41.462 68.026 58.155 1.00 10.13 115 ILE B CA 1
ATOM 2179 C C . ILE B 1 136 ? 41.865 68.263 59.612 1.00 10.11 115 ILE B C 1
ATOM 2180 O O . ILE B 1 136 ? 42.412 69.335 59.955 1.00 11.13 115 ILE B O 1
ATOM 2185 N N . ASN B 1 137 ? 41.547 67.299 60.481 1.00 9.74 116 ASN B N 1
ATOM 2186 C CA . ASN B 1 137 ? 41.747 67.478 61.921 1.00 9.29 116 ASN B CA 1
ATOM 2187 C C . ASN B 1 137 ? 41.214 68.839 62.392 1.00 9.85 116 ASN B C 1
ATOM 2188 O O . ASN B 1 137 ? 41.796 69.514 63.268 1.00 8.37 116 ASN B O 1
ATOM 2193 N N . GLY B 1 138 ? 40.074 69.227 61.833 1.00 8.81 117 GLY B N 1
ATOM 2194 C CA . GLY B 1 138 ? 39.385 70.433 62.324 1.00 10.59 117 GLY B CA 1
ATOM 2195 C C . GLY B 1 138 ? 39.995 71.751 61.855 1.00 11.17 117 GLY B C 1
ATOM 2196 O O . GLY B 1 138 ? 39.633 72.821 62.370 1.00 11.37 117 GLY B O 1
ATOM 2197 N N . LEU B 1 139 ? 40.900 71.679 60.874 1.00 10.62 118 LEU B N 1
ATOM 2198 C CA . LEU B 1 139 ? 41.562 72.870 60.335 1.00 11.01 118 LEU B CA 1
ATOM 2199 C C . LEU B 1 139 ? 41.303 72.984 58.840 1.00 11.90 118 LEU B C 1
ATOM 2200 O O . LEU B 1 139 ? 41.486 72.016 58.121 1.00 10.80 118 LEU B O 1
ATOM 2205 N N . ALA B 1 140 ? 40.946 74.175 58.348 1.00 12.50 119 ALA B N 1
ATOM 2206 C CA . ALA B 1 140 ? 40.926 74.363 56.880 1.00 12.84 119 ALA B CA 1
ATOM 2207 C C . ALA B 1 140 ? 42.351 74.315 56.325 1.00 13.24 119 ALA B C 1
ATOM 2208 O O . ALA B 1 140 ? 43.245 75.013 56.839 1.00 13.30 119 ALA B O 1
ATOM 2210 N N . PRO B 1 141 ? 42.610 73.457 55.300 1.00 13.53 120 PRO B N 1
ATOM 2211 C CA . PRO B 1 141 ? 43.976 73.420 54.783 1.00 13.62 120 PRO B CA 1
ATOM 2212 C C . PRO B 1 141 ? 44.424 74.724 54.099 1.00 14.72 120 PRO B C 1
ATOM 2213 O O . PRO B 1 141 ? 43.582 75.498 53.617 1.00 14.45 120 PRO B O 1
ATOM 2217 N N . PRO B 1 142 ? 45.744 74.939 54.021 1.00 15.23 121 PRO B N 1
ATOM 2218 C CA . PRO B 1 142 ? 46.279 76.157 53.450 1.00 16.07 121 PRO B CA 1
ATOM 2219 C C . PRO B 1 142 ? 45.957 76.277 51.959 1.00 16.48 121 PRO B C 1
ATOM 2220 O O . PRO B 1 142 ? 45.646 75.266 51.299 1.00 16.31 121 PRO B O 1
ATOM 2224 N N . ALA B 1 143 ? 46.042 77.510 51.446 1.00 17.21 122 ALA B N 1
ATOM 2225 C CA . ALA B 1 143 ? 45.867 77.780 50.023 1.00 18.19 122 ALA B CA 1
ATOM 2226 C C . ALA B 1 143 ? 46.873 76.998 49.188 1.00 18.83 122 ALA B C 1
ATOM 2227 O O . ALA B 1 143 ? 48.023 76.877 49.563 1.00 19.09 122 ALA B O 1
ATOM 2229 N N . ALA B 1 144 ? 46.416 76.459 48.064 1.00 20.68 123 ALA B N 1
ATOM 2230 C CA . ALA B 1 144 ? 47.283 75.832 47.067 1.00 22.45 123 ALA B CA 1
ATOM 2231 C C . ALA B 1 144 ? 48.463 76.738 46.749 1.00 23.45 123 ALA B C 1
ATOM 2232 O O . ALA B 1 144 ? 48.289 77.931 46.427 1.00 23.64 123 ALA B O 1
ATOM 2234 N N . GLY B 1 145 ? 49.676 76.194 46.899 1.00 24.27 124 GLY B N 1
ATOM 2235 C CA . GLY B 1 145 ? 50.908 76.922 46.545 1.00 24.15 124 GLY B CA 1
ATOM 2236 C C . GLY B 1 145 ? 51.447 77.922 47.550 1.00 24.48 124 GLY B C 1
ATOM 2237 O O . GLY B 1 145 ? 52.472 78.571 47.302 1.00 24.24 124 GLY B O 1
ATOM 2238 N N . SER B 1 146 ? 50.784 78.048 48.698 1.00 23.84 125 SER B N 1
ATOM 2239 C CA . SER B 1 146 ? 51.194 79.006 49.713 1.00 22.82 125 SER B CA 1
ATOM 2240 C C . SER B 1 146 ? 52.383 78.521 50.545 1.00 23.78 125 SER B C 1
ATOM 2241 O O . SER B 1 146 ? 52.749 77.327 50.503 1.00 23.08 125 SER B O 1
ATOM 2244 N N . GLU B 1 147 ? 52.973 79.446 51.307 1.00 23.66 126 GLU B N 1
ATOM 2245 C CA . GLU B 1 147 ? 54.011 79.099 52.277 1.00 24.77 126 GLU B CA 1
ATOM 2246 C C . GLU B 1 147 ? 53.409 78.200 53.370 1.00 23.47 126 GLU B C 1
ATOM 2247 O O . GLU B 1 147 ? 54.037 77.240 53.809 1.00 22.94 126 GLU B O 1
ATOM 2253 N N . GLU B 1 148 ? 52.189 78.505 53.818 1.00 22.88 127 GLU B N 1
ATOM 2254 C CA . GLU B 1 148 ? 51.520 77.639 54.812 1.00 21.49 127 GLU B CA 1
ATOM 2255 C C . GLU B 1 148 ? 51.399 76.204 54.310 1.00 19.59 127 GLU B C 1
ATOM 2256 O O . GLU B 1 148 ? 51.590 75.269 55.077 1.00 19.26 127 GLU B O 1
ATOM 2262 N N . GLU B 1 149 ? 51.096 76.027 53.026 1.00 18.07 128 GLU B N 1
ATOM 2263 C CA . GLU B 1 149 ? 51.025 74.685 52.477 1.00 17.59 128 GLU B CA 1
ATOM 2264 C C . GLU B 1 149 ? 52.388 73.983 52.557 1.00 17.56 128 GLU B C 1
ATOM 2265 O O . GLU B 1 149 ? 52.472 72.785 52.880 1.00 16.73 128 GLU B O 1
ATOM 2271 N N . LYS B 1 150 ? 53.456 74.727 52.290 1.00 16.88 129 LYS B N 1
ATOM 2272 C CA . LYS B 1 150 ? 54.811 74.150 52.400 1.00 17.46 129 LYS B CA 1
ATOM 2273 C C . LYS B 1 150 ? 55.100 73.621 53.800 1.00 16.62 129 LYS B C 1
ATOM 2274 O O . LYS B 1 150 ? 55.788 72.618 53.949 1.00 15.38 129 LYS B O 1
ATOM 2280 N N . VAL B 1 151 ? 54.535 74.272 54.820 1.00 15.89 130 VAL B N 1
ATOM 2281 C CA . VAL B 1 151 ? 54.678 73.796 56.199 1.00 15.70 130 VAL B CA 1
ATOM 2282 C C . VAL B 1 151 ? 53.980 72.436 56.373 1.00 15.00 130 VAL B C 1
ATOM 2283 O O . VAL B 1 151 ? 54.530 71.495 56.993 1.00 13.78 130 VAL B O 1
ATOM 2287 N N . TRP B 1 152 ? 52.746 72.357 55.869 1.00 13.38 131 TRP B N 1
ATOM 2288 C CA . TRP B 1 152 ? 52.006 71.101 55.921 1.00 13.58 131 TRP B CA 1
ATOM 2289 C C . TRP B 1 152 ? 52.703 69.988 55.111 1.00 13.56 131 TRP B C 1
ATOM 2290 O O . TRP B 1 152 ? 52.646 68.832 55.487 1.00 12.13 131 TRP B O 1
ATOM 2301 N N . VAL B 1 153 ? 53.367 70.344 54.008 1.00 13.81 132 VAL B N 1
ATOM 2302 C CA . VAL B 1 153 ? 54.147 69.364 53.240 1.00 14.91 132 VAL B CA 1
ATOM 2303 C C . VAL B 1 153 ? 55.285 68.786 54.110 1.00 15.34 132 VAL B C 1
ATOM 2304 O O . VAL B 1 153 ? 55.421 67.560 54.219 1.00 14.75 132 VAL B O 1
ATOM 2308 N N . ARG B 1 154 ? 56.060 69.688 54.741 1.00 16.10 133 ARG B N 1
ATOM 2309 C CA . ARG B 1 154 ? 57.267 69.347 55.513 1.00 17.93 133 ARG B CA 1
ATOM 2310 C C . ARG B 1 154 ? 56.965 68.500 56.720 1.00 18.15 133 ARG B C 1
ATOM 2311 O O . ARG B 1 154 ? 57.730 67.590 57.063 1.00 17.88 133 ARG B O 1
ATOM 2319 N N . GLU B 1 155 ? 55.893 68.882 57.410 1.00 17.53 134 GLU B N 1
ATOM 2320 C CA . GLU B 1 155 ? 55.441 68.196 58.619 1.00 17.65 134 GLU B CA 1
ATOM 2321 C C . GLU B 1 155 ? 54.570 66.991 58.328 1.00 17.17 134 GLU B C 1
ATOM 2322 O O . GLU B 1 155 ? 54.388 66.147 59.206 1.00 17.27 134 GLU B O 1
ATOM 2328 N N . ASN B 1 156 ? 54.053 66.920 57.097 1.00 16.19 135 ASN B N 1
ATOM 2329 C CA . ASN B 1 156 ? 53.133 65.876 56.654 1.00 15.63 135 ASN B CA 1
ATOM 2330 C C . ASN B 1 156 ? 51.979 65.649 57.644 1.00 15.41 135 ASN B C 1
ATOM 2331 O O . ASN B 1 156 ? 51.655 64.524 57.968 1.00 16.18 135 ASN B O 1
ATOM 2336 N N . ARG B 1 157 ? 51.385 66.734 58.125 1.00 16.12 136 ARG B N 1
ATOM 2337 C CA . ARG B 1 157 ? 50.251 66.692 59.068 1.00 15.81 136 ARG B CA 1
ATOM 2338 C C . ARG B 1 157 ? 49.637 68.096 59.137 1.00 15.89 136 ARG B C 1
ATOM 2339 O O . ARG B 1 157 ? 50.291 69.063 58.725 1.00 15.26 136 ARG B O 1
ATOM 2347 N N . PRO B 1 158 ? 48.376 68.215 59.629 1.00 16.00 137 PRO B N 1
ATOM 2348 C CA . PRO B 1 158 ? 47.811 69.553 59.806 1.00 17.03 137 PRO B CA 1
ATOM 2349 C C . PRO B 1 158 ? 48.463 70.303 60.968 1.00 18.06 137 PRO B C 1
ATOM 2350 O O . PRO B 1 158 ? 48.576 69.778 62.087 1.00 17.64 137 PRO B O 1
ATOM 2354 N N . VAL B 1 159 ? 48.949 71.500 60.665 1.00 18.60 138 VAL B N 1
ATOM 2355 C CA . VAL B 1 159 ? 49.684 72.312 61.629 1.00 20.52 138 VAL B CA 1
ATOM 2356 C C . VAL B 1 159 ? 48.857 73.557 61.851 1.00 22.23 138 VAL B C 1
ATOM 2357 O O . VAL B 1 159 ? 48.436 74.213 60.891 1.00 20.75 138 VAL B O 1
ATOM 2361 N N . ARG B 1 160 ? 48.587 73.868 63.116 1.00 25.23 139 ARG B N 1
ATOM 2362 C CA . ARG B 1 160 ? 47.830 75.072 63.431 1.00 29.44 139 ARG B CA 1
ATOM 2363 C C . ARG B 1 160 ? 48.752 76.295 63.247 1.00 30.90 139 ARG B C 1
ATOM 2364 O O . ARG B 1 160 ? 49.958 76.207 63.476 1.00 31.78 139 ARG B O 1
ATOM 2372 N N . PHE B 1 161 ? 48.202 77.412 62.781 1.00 32.70 140 PHE B N 1
ATOM 2373 C CA . PHE B 1 161 ? 48.982 78.665 62.716 1.00 34.50 140 PHE B CA 1
ATOM 2374 C C . PHE B 1 161 ? 48.468 79.707 63.726 1.00 35.66 140 PHE B C 1
ATOM 2375 O O . PHE B 1 161 ? 47.348 79.598 64.252 1.00 36.82 140 PHE B O 1
ATOM 2384 N N . PHE C 1 19 ? 19.119 61.263 27.127 1.00 29.87 -2 PHE C N 1
ATOM 2385 C CA . PHE C 1 19 ? 20.057 61.235 28.297 1.00 28.83 -2 PHE C CA 1
ATOM 2386 C C . PHE C 1 19 ? 21.444 60.853 27.827 1.00 28.97 -2 PHE C C 1
ATOM 2387 O O . PHE C 1 19 ? 21.612 60.009 26.948 1.00 30.33 -2 PHE C O 1
ATOM 2395 N N . GLN C 1 20 ? 22.454 61.443 28.433 1.00 27.35 -1 GLN C N 1
ATOM 2396 C CA . GLN C 1 20 ? 23.794 61.058 28.092 1.00 26.60 -1 GLN C CA 1
ATOM 2397 C C . GLN C 1 20 ? 24.660 60.958 29.332 1.00 24.58 -1 GLN C C 1
ATOM 2398 O O . GLN C 1 20 ? 24.271 61.413 30.411 1.00 23.62 -1 GLN C O 1
ATOM 2404 N N . GLY C 1 21 ? 25.826 60.360 29.173 1.00 22.75 0 GLY C N 1
ATOM 2405 C CA . GLY C 1 21 ? 26.766 60.286 30.277 1.00 21.40 0 GLY C CA 1
ATOM 2406 C C . GLY C 1 21 ? 26.485 59.133 31.223 1.00 19.31 0 GLY C C 1
ATOM 2407 O O . GLY C 1 21 ? 25.552 58.343 31.041 1.00 19.34 0 GLY C O 1
ATOM 2416 N N . PRO C 1 23 ? 25.534 56.870 34.387 1.00 15.49 2 PRO C N 1
ATOM 2417 C CA . PRO C 1 23 ? 24.807 56.785 35.644 1.00 14.16 2 PRO C CA 1
ATOM 2418 C C . PRO C 1 23 ? 25.441 55.739 36.571 1.00 14.40 2 PRO C C 1
ATOM 2419 O O . PRO C 1 23 ? 25.668 54.592 36.170 1.00 13.87 2 PRO C O 1
ATOM 2423 N N . ARG C 1 24 ? 25.704 56.145 37.801 1.00 12.19 3 ARG C N 1
ATOM 2424 C CA . ARG C 1 24 ? 26.281 55.259 38.791 1.00 12.18 3 ARG C CA 1
ATOM 2425 C C . ARG C 1 24 ? 25.374 55.362 40.015 1.00 11.35 3 ARG C C 1
ATOM 2426 O O . ARG C 1 24 ? 25.170 56.454 40.567 1.00 11.39 3 ARG C O 1
ATOM 2434 N N . TRP C 1 25 ? 24.791 54.241 40.412 1.00 9.54 4 TRP C N 1
ATOM 2435 C CA . TRP C 1 25 ? 23.912 54.226 41.586 1.00 10.02 4 TRP C CA 1
ATOM 2436 C C . TRP C 1 25 ? 24.574 53.470 42.746 1.00 9.69 4 TRP C C 1
ATOM 2437 O O . TRP C 1 25 ? 25.081 52.359 42.572 1.00 10.55 4 TRP C O 1
ATOM 2448 N N . LEU C 1 26 ? 24.565 54.085 43.918 1.00 9.23 5 LEU C N 1
ATOM 2449 C CA . LEU C 1 26 ? 24.999 53.410 45.153 1.00 9.63 5 LEU C CA 1
ATOM 2450 C C . LEU C 1 26 ? 23.759 53.210 46.011 1.00 9.98 5 LEU C C 1
ATOM 2451 O O . LEU C 1 26 ? 22.990 54.139 46.206 1.00 10.14 5 LEU C O 1
ATOM 2456 N N . ILE C 1 27 ? 23.516 51.979 46.475 1.00 9.90 6 ILE C N 1
ATOM 2457 C CA . ILE C 1 27 ? 22.300 51.702 47.214 1.00 9.28 6 ILE C CA 1
ATOM 2458 C C . ILE C 1 27 ? 22.682 51.070 48.567 1.00 8.99 6 ILE C C 1
ATOM 2459 O O . ILE C 1 27 ? 23.075 49.893 48.624 1.00 9.26 6 ILE C O 1
ATOM 2464 N N . GLN C 1 28 ? 22.603 51.863 49.625 1.00 7.75 7 GLN C N 1
ATOM 2465 C CA . GLN C 1 28 ? 22.877 51.368 50.989 1.00 8.71 7 GLN C CA 1
ATOM 2466 C C . GLN C 1 28 ? 21.540 50.936 51.607 1.00 9.41 7 GLN C C 1
ATOM 2467 O O . GLN C 1 28 ? 20.541 51.560 51.324 1.00 10.37 7 GLN C O 1
ATOM 2473 N N . HIS C 1 29 ? 21.516 49.874 52.409 1.00 9.77 8 HIS C N 1
ATOM 2474 C CA . HIS C 1 29 ? 20.232 49.323 52.902 1.00 9.86 8 HIS C CA 1
ATOM 2475 C C . HIS C 1 29 ? 20.485 48.497 54.151 1.00 9.50 8 HIS C C 1
ATOM 2476 O O . HIS C 1 29 ? 21.597 48.011 54.378 1.00 8.51 8 HIS C O 1
ATOM 2483 N N . SER C 1 30 ? 19.436 48.334 54.962 1.00 9.47 9 SER C N 1
ATOM 2484 C CA . SER C 1 30 ? 19.515 47.489 56.154 1.00 8.95 9 SER C CA 1
ATOM 2485 C C . SER C 1 30 ? 19.546 45.978 55.815 1.00 9.64 9 SER C C 1
ATOM 2486 O O . SER C 1 30 ? 19.239 45.586 54.686 1.00 9.85 9 SER C O 1
ATOM 2489 N N . PRO C 1 31 ? 19.948 45.130 56.794 1.00 10.12 10 PRO C N 1
ATOM 2490 C CA . PRO C 1 31 ? 19.916 43.689 56.607 1.00 10.71 10 PRO C CA 1
ATOM 2491 C C . PRO C 1 31 ? 18.469 43.233 56.471 1.00 10.50 10 PRO C C 1
ATOM 2492 O O . PRO C 1 31 ? 17.566 43.921 56.936 1.00 10.46 10 PRO C O 1
ATOM 2496 N N . ASN C 1 32 ? 18.268 42.091 55.818 1.00 10.79 11 ASN C N 1
ATOM 2497 C CA . ASN C 1 32 ? 16.942 41.496 55.688 1.00 10.19 11 ASN C CA 1
ATOM 2498 C C . ASN C 1 32 ? 15.913 42.479 55.154 1.00 10.23 11 ASN C C 1
ATOM 2499 O O . ASN C 1 32 ? 14.804 42.569 55.664 1.00 9.15 11 ASN C O 1
ATOM 2504 N N . THR C 1 33 ? 16.292 43.197 54.096 1.00 9.95 12 THR C N 1
ATOM 2505 C CA . THR C 1 33 ? 15.475 44.290 53.584 1.00 10.07 12 THR C CA 1
ATOM 2506 C C . THR C 1 33 ? 15.266 44.110 52.085 1.00 11.55 12 THR C C 1
ATOM 2507 O O . THR C 1 33 ? 14.158 44.295 51.600 1.00 12.08 12 THR C O 1
ATOM 2511 N N . LEU C 1 34 ? 16.328 43.744 51.369 1.00 11.59 13 LEU C N 1
ATOM 2512 C CA . LEU C 1 34 ? 16.215 43.378 49.955 1.00 11.99 13 LEU C CA 1
ATOM 2513 C C . LEU C 1 34 ? 16.854 42.014 49.792 1.00 12.96 13 LEU C C 1
ATOM 2514 O O . LEU C 1 34 ? 18.000 41.801 50.245 1.00 12.88 13 LEU C O 1
ATOM 2519 N N . THR C 1 35 ? 16.135 41.086 49.166 1.00 13.19 14 THR C N 1
ATOM 2520 C CA . THR C 1 35 ? 16.733 39.788 48.831 1.00 14.21 14 THR C CA 1
ATOM 2521 C C . THR C 1 35 ? 17.735 39.917 47.665 1.00 14.60 14 THR C C 1
ATOM 2522 O O . THR C 1 35 ? 17.733 40.912 46.940 1.00 13.42 14 THR C O 1
ATOM 2526 N N . PRO C 1 36 ? 18.615 38.910 47.482 1.00 15.65 15 PRO C N 1
ATOM 2527 C CA . PRO C 1 36 ? 19.460 38.978 46.272 1.00 16.05 15 PRO C CA 1
ATOM 2528 C C . PRO C 1 36 ? 18.656 39.100 44.978 1.00 15.85 15 PRO C C 1
ATOM 2529 O O . PRO C 1 36 ? 19.094 39.806 44.066 1.00 15.72 15 PRO C O 1
ATOM 2533 N N . GLU C 1 37 ? 17.491 38.448 44.908 1.00 14.91 16 GLU C N 1
ATOM 2534 C CA . GLU C 1 37 ? 16.650 38.517 43.713 1.00 15.44 16 GLU C CA 1
ATOM 2535 C C . GLU C 1 37 ? 16.039 39.926 43.515 1.00 13.93 16 GLU C C 1
ATOM 2536 O O . GLU C 1 37 ? 15.954 40.421 42.400 1.00 13.60 16 GLU C O 1
ATOM 2542 N N . GLU C 1 38 ? 15.656 40.585 44.608 1.00 12.78 17 GLU C N 1
ATOM 2543 C CA . GLU C 1 38 ? 15.141 41.960 44.542 1.00 11.47 17 GLU C CA 1
ATOM 2544 C C . GLU C 1 38 ? 16.234 42.927 44.110 1.00 11.84 17 GLU C C 1
ATOM 2545 O O . GLU C 1 38 ? 15.968 43.867 43.358 1.00 11.31 17 GLU C O 1
ATOM 2551 N N . LYS C 1 39 ? 17.462 42.720 44.588 1.00 11.24 18 LYS C N 1
ATOM 2552 C CA . LYS C 1 39 ? 18.560 43.607 44.206 1.00 11.39 18 LYS C CA 1
ATOM 2553 C C . LYS C 1 39 ? 18.797 43.506 42.701 1.00 12.20 18 LYS C C 1
ATOM 2554 O O . LYS C 1 39 ? 18.908 44.523 42.003 1.00 11.87 18 LYS C O 1
ATOM 2560 N N . SER C 1 40 ? 18.887 42.271 42.210 1.00 11.34 19 SER C N 1
ATOM 2561 C CA . SER C 1 40 ? 19.066 42.043 40.771 1.00 12.91 19 SER C CA 1
ATOM 2562 C C . SER C 1 40 ? 17.929 42.647 39.968 1.00 12.15 19 SER C C 1
ATOM 2563 O O . SER C 1 40 ? 18.150 43.359 38.968 1.00 11.30 19 SER C O 1
ATOM 2566 N N . HIS C 1 41 ? 16.703 42.408 40.417 1.00 12.88 20 HIS C N 1
ATOM 2567 C CA . HIS C 1 41 ? 15.528 42.997 39.764 1.00 13.25 20 HIS C CA 1
ATOM 2568 C C . HIS C 1 41 ? 15.559 44.522 39.742 1.00 12.84 20 HIS C C 1
ATOM 2569 O O . HIS C 1 41 ? 15.310 45.150 38.712 1.00 12.16 20 HIS C O 1
ATOM 2576 N N . LEU C 1 42 ? 15.882 45.127 40.885 1.00 10.56 21 LEU C N 1
ATOM 2577 C CA . LEU C 1 42 ? 15.994 46.570 40.937 1.00 11.15 21 LEU C CA 1
ATOM 2578 C C . LEU C 1 42 ? 17.108 47.108 39.976 1.00 10.73 21 LEU C C 1
ATOM 2579 O O . LEU C 1 42 ? 16.873 48.035 39.181 1.00 10.75 21 LEU C O 1
ATOM 2584 N N . ALA C 1 43 ? 18.306 46.528 40.033 1.00 10.35 22 ALA C N 1
ATOM 2585 C CA . ALA C 1 43 ? 19.408 46.972 39.163 1.00 11.23 22 ALA C CA 1
ATOM 2586 C C . ALA C 1 43 ? 19.043 46.866 37.686 1.00 11.05 22 ALA C C 1
ATOM 2587 O O . ALA C 1 43 ? 19.422 47.728 36.864 1.00 11.48 22 ALA C O 1
ATOM 2589 N N . GLN C 1 44 ? 18.307 45.819 37.344 1.00 10.89 23 GLN C N 1
ATOM 2590 C CA . GLN C 1 44 ? 17.873 45.598 35.964 1.00 11.64 23 GLN C CA 1
ATOM 2591 C C . GLN C 1 44 ? 16.729 46.547 35.525 1.00 10.85 23 GLN C C 1
ATOM 2592 O O . GLN C 1 44 ? 16.667 46.969 34.367 1.00 9.92 23 GLN C O 1
ATOM 2598 N N . GLN C 1 45 ? 15.884 46.965 36.461 1.00 10.97 24 GLN C N 1
ATOM 2599 C CA . GLN C 1 45 ? 14.901 48.002 36.135 1.00 11.28 24 GLN C CA 1
ATOM 2600 C C . GLN C 1 45 ? 15.580 49.351 35.955 1.00 10.12 24 GLN C C 1
ATOM 2601 O O . GLN C 1 45 ? 15.228 50.115 35.053 1.00 10.18 24 GLN C O 1
ATOM 2607 N N . ILE C 1 46 ? 16.577 49.631 36.791 1.00 9.19 25 ILE C N 1
ATOM 2608 C CA . ILE C 1 46 ? 17.393 50.850 36.626 1.00 9.28 25 ILE C CA 1
ATOM 2609 C C . ILE C 1 46 ? 18.060 50.821 35.254 1.00 9.69 25 ILE C C 1
ATOM 2610 O O . ILE C 1 46 ? 18.007 51.800 34.486 1.00 10.01 25 ILE C O 1
ATOM 2615 N N . THR C 1 47 ? 18.677 49.697 34.937 1.00 10.15 26 THR C N 1
ATOM 2616 C CA . THR C 1 47 ? 19.376 49.565 33.656 1.00 11.16 26 THR C CA 1
ATOM 2617 C C . THR C 1 47 ? 18.418 49.761 32.474 1.00 11.43 26 THR C C 1
ATOM 2618 O O . THR C 1 47 ? 18.740 50.515 31.529 1.00 11.03 26 THR C O 1
ATOM 2622 N N . GLN C 1 48 ? 17.233 49.131 32.555 1.00 12.22 27 GLN C N 1
ATOM 2623 C CA . GLN C 1 48 ? 16.211 49.243 31.489 1.00 14.12 27 GLN C CA 1
ATOM 2624 C C . GLN C 1 48 ? 15.855 50.707 31.231 1.00 13.44 27 GLN C C 1
ATOM 2625 O O . GLN C 1 48 ? 15.686 51.129 30.079 1.00 13.63 27 GLN C O 1
ATOM 2631 N N . ALA C 1 49 ? 15.737 51.480 32.312 1.00 13.27 28 ALA C N 1
ATOM 2632 C CA . ALA C 1 49 ? 15.333 52.866 32.230 1.00 13.37 28 ALA C CA 1
ATOM 2633 C C . ALA C 1 49 ? 16.326 53.657 31.383 1.00 13.31 28 ALA C C 1
ATOM 2634 O O . ALA C 1 49 ? 15.927 54.377 30.458 1.00 14.91 28 ALA C O 1
ATOM 2636 N N . TYR C 1 50 ? 17.610 53.498 31.668 1.00 11.51 29 TYR C N 1
ATOM 2637 C CA . TYR C 1 50 ? 18.641 54.166 30.872 1.00 13.40 29 TYR C CA 1
ATOM 2638 C C . TYR C 1 50 ? 18.768 53.595 29.470 1.00 14.17 29 TYR C C 1
ATOM 2639 O O . TYR C 1 50 ? 18.969 54.363 28.536 1.00 15.70 29 TYR C O 1
ATOM 2648 N N . VAL C 1 51 ? 18.686 52.273 29.326 1.00 15.21 30 VAL C N 1
ATOM 2649 C CA . VAL C 1 51 ? 18.725 51.671 27.969 1.00 16.95 30 VAL C CA 1
ATOM 2650 C C . VAL C 1 51 ? 17.626 52.306 27.117 1.00 17.98 30 VAL C C 1
ATOM 2651 O O . VAL C 1 51 ? 17.840 52.603 25.930 1.00 18.26 30 VAL C O 1
ATOM 2655 N N . GLY C 1 52 ? 16.466 52.545 27.731 1.00 18.94 31 GLY C N 1
ATOM 2656 C CA . GLY C 1 52 ? 15.369 53.245 27.067 1.00 20.71 31 GLY C CA 1
ATOM 2657 C C . GLY C 1 52 ? 15.678 54.675 26.655 1.00 22.01 31 GLY C C 1
ATOM 2658 O O . GLY C 1 52 ? 15.053 55.198 25.717 1.00 22.51 31 GLY C O 1
ATOM 2659 N N . PHE C 1 53 ? 16.617 55.325 27.357 1.00 22.12 32 PHE C N 1
ATOM 2660 C CA . PHE C 1 53 ? 17.078 56.687 26.995 1.00 22.71 32 PHE C CA 1
ATOM 2661 C C . PHE C 1 53 ? 18.137 56.629 25.880 1.00 22.70 32 PHE C C 1
ATOM 2662 O O . PHE C 1 53 ? 18.610 57.664 25.395 1.00 23.16 32 PHE C O 1
ATOM 2670 N N . GLY C 1 54 ? 18.566 55.425 25.522 1.00 22.17 33 GLY C N 1
ATOM 2671 C CA . GLY C 1 54 ? 19.525 55.271 24.438 1.00 19.92 33 GLY C CA 1
ATOM 2672 C C . GLY C 1 54 ? 20.946 54.969 24.873 1.00 19.46 33 GLY C C 1
ATOM 2673 O O . GLY C 1 54 ? 21.842 54.933 24.050 1.00 19.16 33 GLY C O 1
ATOM 2674 N N . LEU C 1 55 ? 21.171 54.716 26.163 1.00 18.25 34 LEU C N 1
ATOM 2675 C CA . LEU C 1 55 ? 22.533 54.503 26.590 1.00 17.61 34 LEU C CA 1
ATOM 2676 C C . LEU C 1 55 ? 22.962 53.068 26.328 1.00 16.90 34 LEU C C 1
ATOM 2677 O O . LEU C 1 55 ? 22.148 52.144 26.464 1.00 16.45 34 LEU C O 1
ATOM 2682 N N . PRO C 1 56 ? 24.258 52.858 26.027 1.00 17.20 35 PRO C N 1
ATOM 2683 C CA . PRO C 1 56 ? 24.787 51.504 26.085 1.00 16.71 35 PRO C CA 1
ATOM 2684 C C . PRO C 1 56 ? 24.582 50.963 27.504 1.00 16.56 35 PRO C C 1
ATOM 2685 O O . PRO C 1 56 ? 24.869 51.682 28.469 1.00 15.34 35 PRO C O 1
ATOM 2689 N N . ALA C 1 57 ? 24.090 49.729 27.622 1.00 15.48 36 ALA C N 1
ATOM 2690 C CA . ALA C 1 57 ? 23.685 49.173 28.919 1.00 15.38 36 ALA C CA 1
ATOM 2691 C C . ALA C 1 57 ? 24.852 49.080 29.872 1.00 14.65 36 ALA C C 1
ATOM 2692 O O . ALA C 1 57 ? 24.678 49.278 31.062 1.00 14.34 36 ALA C O 1
ATOM 2694 N N . PHE C 1 58 ? 26.047 48.805 29.340 1.00 14.29 37 PHE C N 1
ATOM 2695 C CA . PHE C 1 58 ? 27.217 48.638 30.191 1.00 14.23 37 PHE C CA 1
ATOM 2696 C C . PHE C 1 58 ? 27.668 49.924 30.890 1.00 13.73 37 PHE C C 1
ATOM 2697 O O . PHE C 1 58 ? 28.462 49.845 31.807 1.00 13.97 37 PHE C O 1
ATOM 2705 N N . TYR C 1 59 ? 27.190 51.100 30.450 1.00 12.57 38 TYR C N 1
ATOM 2706 C CA . TYR C 1 59 ? 27.382 52.322 31.228 1.00 12.08 38 TYR C CA 1
ATOM 2707 C C . TYR C 1 59 ? 26.729 52.278 32.609 1.00 11.49 38 TYR C C 1
ATOM 2708 O O . TYR C 1 59 ? 27.176 52.956 33.512 1.00 11.64 38 TYR C O 1
ATOM 2717 N N . VAL C 1 60 ? 25.653 51.524 32.756 1.00 10.21 39 VAL C N 1
ATOM 2718 C CA . VAL C 1 60 ? 24.829 51.606 33.983 1.00 10.30 39 VAL C CA 1
ATOM 2719 C C . VAL C 1 60 ? 25.460 50.743 35.072 1.00 10.13 39 VAL C C 1
ATOM 2720 O O . VAL C 1 60 ? 25.521 49.543 34.932 1.00 10.63 39 VAL C O 1
ATOM 2724 N N . GLN C 1 61 ? 25.912 51.351 36.169 1.00 9.09 40 GLN C N 1
ATOM 2725 C CA . GLN C 1 61 ? 26.456 50.570 37.278 1.00 9.91 40 GLN C CA 1
ATOM 2726 C C . GLN C 1 61 ? 25.611 50.803 38.520 1.00 10.49 40 GLN C C 1
ATOM 2727 O O . GLN C 1 61 ? 25.311 51.964 38.866 1.00 10.23 40 GLN C O 1
ATOM 2733 N N . VAL C 1 62 ? 25.192 49.706 39.142 1.00 9.74 41 VAL C N 1
ATOM 2734 C CA . VAL C 1 62 ? 24.394 49.728 40.369 1.00 9.93 41 VAL C CA 1
ATOM 2735 C C . VAL C 1 62 ? 25.106 48.848 41.406 1.00 10.48 41 VAL C C 1
ATOM 2736 O O . VAL C 1 62 ? 25.339 47.645 41.163 1.00 11.13 41 VAL C O 1
ATOM 2740 N N . HIS C 1 63 ? 25.478 49.441 42.540 1.00 8.85 42 HIS C N 1
ATOM 2741 C CA . HIS C 1 63 ? 26.196 48.687 43.578 1.00 10.01 42 HIS C CA 1
ATOM 2742 C C . HIS C 1 63 ? 25.447 48.839 44.891 1.00 9.53 42 HIS C C 1
ATOM 2743 O O . HIS C 1 63 ? 25.055 49.962 45.282 1.00 9.38 42 HIS C O 1
ATOM 2750 N N . PHE C 1 64 ? 25.237 47.711 45.556 1.00 9.25 43 PHE C N 1
ATOM 2751 C CA . PHE C 1 64 ? 24.524 47.690 46.833 1.00 10.04 43 PHE C CA 1
ATOM 2752 C C . PHE C 1 64 ? 25.494 47.514 47.984 1.00 10.50 43 PHE C C 1
ATOM 2753 O O . PHE C 1 64 ? 26.444 46.733 47.879 1.00 11.90 43 PHE C O 1
ATOM 2761 N N . ILE C 1 65 ? 25.230 48.180 49.103 1.00 9.31 44 ILE C N 1
ATOM 2762 C CA . ILE C 1 65 ? 26.031 47.938 50.291 1.00 9.56 44 ILE C CA 1
ATOM 2763 C C . ILE C 1 65 ? 25.083 47.717 51.458 1.00 9.23 44 ILE C C 1
ATOM 2764 O O . ILE C 1 65 ? 24.356 48.645 51.865 1.00 8.61 44 ILE C O 1
ATOM 2769 N N . GLU C 1 66 ? 25.131 46.515 52.016 1.00 8.89 45 GLU C N 1
ATOM 2770 C CA . GLU C 1 66 ? 24.352 46.232 53.190 1.00 9.53 45 GLU C CA 1
ATOM 2771 C C . GLU C 1 66 ? 25.064 46.828 54.395 1.00 9.63 45 GLU C C 1
ATOM 2772 O O . GLU C 1 66 ? 26.273 46.596 54.611 1.00 10.16 45 GLU C O 1
ATOM 2778 N N . GLN C 1 67 ? 24.315 47.608 55.165 1.00 9.06 46 GLN C N 1
ATOM 2779 C CA . GLN C 1 67 ? 24.779 48.232 56.417 1.00 9.15 46 GLN C CA 1
ATOM 2780 C C . GLN C 1 67 ? 24.397 47.357 57.608 1.00 9.65 46 GLN C C 1
ATOM 2781 O O . GLN C 1 67 ? 23.200 47.241 57.958 1.00 9.16 46 GLN C O 1
ATOM 2787 N N . PRO C 1 68 ? 25.391 46.722 58.242 1.00 10.61 47 PRO C N 1
ATOM 2788 C CA . PRO C 1 68 ? 25.042 45.896 59.390 1.00 11.27 47 PRO C CA 1
ATOM 2789 C C . PRO C 1 68 ? 24.310 46.694 60.464 1.00 11.58 47 PRO C C 1
ATOM 2790 O O . PRO C 1 68 ? 24.520 47.916 60.619 1.00 10.75 47 PRO C O 1
ATOM 2794 N N . ALA C 1 69 ? 23.512 46.003 61.264 1.00 11.60 48 ALA C N 1
ATOM 2795 C CA . ALA C 1 69 ? 22.831 46.684 62.363 1.00 12.19 48 ALA C CA 1
ATOM 2796 C C . ALA C 1 69 ? 23.898 47.330 63.256 1.00 12.14 48 ALA C C 1
ATOM 2797 O O . ALA C 1 69 ? 24.965 46.753 63.476 1.00 12.26 48 ALA C O 1
ATOM 2799 N N . GLY C 1 70 ? 23.671 48.553 63.716 1.00 11.29 49 GLY C N 1
ATOM 2800 C CA . GLY C 1 70 ? 24.716 49.215 64.471 1.00 10.64 49 GLY C CA 1
ATOM 2801 C C . GLY C 1 70 ? 25.472 50.281 63.632 1.00 11.78 49 GLY C C 1
ATOM 2802 O O . GLY C 1 70 ? 26.191 51.160 64.212 1.00 11.07 49 GLY C O 1
ATOM 2803 N N . THR C 1 71 ? 25.272 50.243 62.327 1.00 9.33 50 THR C N 1
ATOM 2804 C CA . THR C 1 71 ? 26.079 51.088 61.438 1.00 10.06 50 THR C CA 1
ATOM 2805 C C . THR C 1 71 ? 25.279 52.187 60.761 1.00 10.91 50 THR C C 1
ATOM 2806 O O . THR C 1 71 ? 25.876 53.058 60.110 1.00 10.99 50 THR C O 1
ATOM 2810 N N . SER C 1 72 ? 23.950 52.152 60.906 1.00 10.10 51 SER C N 1
ATOM 2811 C CA . SER C 1 72 ? 23.091 53.119 60.173 1.00 11.01 51 SER C CA 1
ATOM 2812 C C . SER C 1 72 ? 22.139 53.766 61.130 1.00 11.24 51 SER C C 1
ATOM 2813 O O . SER C 1 72 ? 21.476 53.066 61.938 1.00 11.87 51 SER C O 1
ATOM 2816 N N . PHE C 1 73 ? 22.031 55.088 61.020 1.00 9.89 52 PHE C N 1
ATOM 2817 C CA . PHE C 1 73 ? 21.162 55.840 61.913 1.00 9.89 52 PHE C CA 1
ATOM 2818 C C . PHE C 1 73 ? 20.324 56.793 61.086 1.00 10.49 52 PHE C C 1
ATOM 2819 O O . PHE C 1 73 ? 20.861 57.512 60.236 1.00 9.86 52 PHE C O 1
ATOM 2827 N N . ILE C 1 74 ? 19.014 56.777 61.338 1.00 10.51 53 ILE C N 1
ATOM 2828 C CA . ILE C 1 74 ? 18.102 57.737 60.710 1.00 10.34 53 ILE C CA 1
ATOM 2829 C C . ILE C 1 74 ? 17.375 58.438 61.842 1.00 10.80 53 ILE C C 1
ATOM 2830 O O . ILE C 1 74 ? 16.747 57.780 62.676 1.00 11.20 53 ILE C O 1
ATOM 2835 N N . GLY C 1 75 ? 17.509 59.759 61.906 1.00 10.93 54 GLY C N 1
ATOM 2836 C CA . GLY C 1 75 ? 16.969 60.506 63.040 1.00 10.91 54 GLY C CA 1
ATOM 2837 C C . GLY C 1 75 ? 17.616 60.085 64.339 1.00 11.84 54 GLY C C 1
ATOM 2838 O O . GLY C 1 75 ? 16.978 60.137 65.398 1.00 12.15 54 GLY C O 1
ATOM 2839 N N . GLY C 1 76 ? 18.867 59.647 64.267 1.00 10.84 55 GLY C N 1
ATOM 2840 C CA . GLY C 1 76 ? 19.617 59.291 65.471 1.00 11.96 55 GLY C CA 1
ATOM 2841 C C . GLY C 1 76 ? 19.334 57.891 65.996 1.00 12.88 55 GLY C C 1
ATOM 2842 O O . GLY C 1 76 ? 19.906 57.498 67.017 1.00 13.61 55 GLY C O 1
ATOM 2843 N N . GLU C 1 77 ? 18.463 57.140 65.314 1.00 12.25 56 GLU C N 1
ATOM 2844 C CA . GLU C 1 77 ? 18.139 55.779 65.751 1.00 12.85 56 GLU C CA 1
ATOM 2845 C C . GLU C 1 77 ? 18.383 54.765 64.655 1.00 11.56 56 GLU C C 1
ATOM 2846 O O . GLU C 1 77 ? 18.271 55.078 63.479 1.00 11.20 56 GLU C O 1
ATOM 2852 N N . GLN C 1 78 ? 18.714 53.530 65.055 1.00 11.53 57 GLN C N 1
ATOM 2853 C CA . GLN C 1 78 ? 18.879 52.473 64.083 1.00 11.27 57 GLN C CA 1
ATOM 2854 C C . GLN C 1 78 ? 17.533 52.271 63.393 1.00 11.88 57 GLN C C 1
ATOM 2855 O O . GLN C 1 78 ? 16.49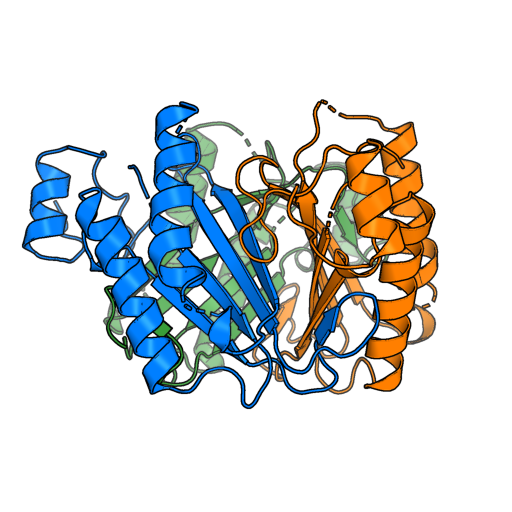5 52.366 64.046 1.00 12.98 57 GLN C O 1
ATOM 2861 N N . HIS C 1 79 ? 17.575 52.079 62.084 1.00 10.28 58 HIS C N 1
ATOM 2862 C CA . HIS C 1 79 ? 16.378 51.801 61.277 1.00 10.56 58 HIS C CA 1
ATOM 2863 C C . HIS C 1 79 ? 16.551 50.431 60.626 1.00 10.09 58 HIS C C 1
ATOM 2864 O O . HIS C 1 79 ? 17.518 50.212 59.899 1.00 9.95 58 HIS C O 1
ATOM 2871 N N . PRO C 1 80 ? 15.613 49.480 60.884 1.00 10.59 59 PRO C N 1
ATOM 2872 C CA . PRO C 1 80 ? 15.772 48.114 60.352 1.00 10.59 59 PRO C CA 1
ATOM 2873 C C . PRO C 1 80 ? 15.249 47.866 58.923 1.00 9.95 59 PRO C C 1
ATOM 2874 O O . PRO C 1 80 ? 15.285 46.727 58.454 1.00 11.15 59 PRO C O 1
ATOM 2878 N N . ASN C 1 81 ? 14.735 48.890 58.238 1.00 9.90 60 ASN C N 1
ATOM 2879 C CA . ASN C 1 81 ? 13.997 48.649 56.995 1.00 10.39 60 ASN C CA 1
ATOM 2880 C C . ASN C 1 81 ? 14.089 49.840 56.045 1.00 9.23 60 ASN C C 1
ATOM 2881 O O . ASN C 1 81 ? 13.059 50.430 55.671 1.00 9.28 60 ASN C O 1
ATOM 2886 N N . PHE C 1 82 ? 15.319 50.187 55.651 1.00 9.17 61 PHE C N 1
ATOM 2887 C CA . PHE C 1 82 ? 15.523 51.421 54.866 1.00 9.45 61 PHE C CA 1
ATOM 2888 C C . PHE C 1 82 ? 16.357 51.135 53.625 1.00 9.82 61 PHE C C 1
ATOM 2889 O O . PHE C 1 82 ? 17.144 50.167 53.589 1.00 9.56 61 PHE C O 1
ATOM 2897 N N . VAL C 1 83 ? 16.195 51.991 52.625 1.00 9.13 62 VAL C N 1
ATOM 2898 C CA . VAL C 1 83 ? 17.064 51.986 51.456 1.00 9.87 62 VAL C CA 1
ATOM 2899 C C . VAL C 1 83 ? 17.448 53.458 51.154 1.00 10.37 62 VAL C C 1
ATOM 2900 O O . VAL C 1 83 ? 16.565 54.322 50.991 1.00 10.54 62 VAL C O 1
ATOM 2904 N N . ALA C 1 84 ? 18.763 53.730 51.115 1.00 9.87 63 ALA C N 1
ATOM 2905 C CA . ALA C 1 84 ? 19.305 55.063 50.815 1.00 10.10 63 ALA C CA 1
ATOM 2906 C C . ALA C 1 84 ? 20.052 54.976 49.490 1.00 9.68 63 ALA C C 1
ATOM 2907 O O . ALA C 1 84 ? 21.060 54.259 49.383 1.00 10.42 63 ALA C O 1
ATOM 2909 N N . LEU C 1 85 ? 19.559 55.709 48.491 1.00 9.38 64 LEU C N 1
ATOM 2910 C CA . LEU C 1 85 ? 20.108 55.650 47.128 1.00 8.50 64 LEU C CA 1
ATOM 2911 C C . LEU C 1 85 ? 20.835 56.959 46.847 1.00 9.65 64 LEU C C 1
ATOM 2912 O O . LEU C 1 85 ? 20.326 58.037 47.188 1.00 10.42 64 LEU C O 1
ATOM 2917 N N . THR C 1 86 ? 22.025 56.872 46.256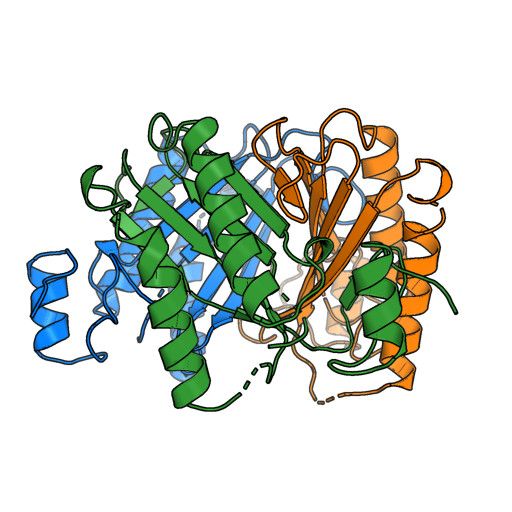 1.00 9.03 65 THR C N 1
ATOM 2918 C CA . THR C 1 86 ? 22.757 58.036 45.804 1.00 10.20 65 THR C CA 1
ATOM 2919 C C . THR C 1 86 ? 22.930 57.820 44.316 1.00 10.88 65 THR C C 1
ATOM 2920 O O . THR C 1 86 ? 23.434 56.749 43.893 1.00 11.19 65 THR C O 1
ATOM 2924 N N . ILE C 1 87 ? 22.459 58.778 43.508 1.00 10.58 66 ILE C N 1
ATOM 2925 C CA A ILE C 1 87 ? 22.618 58.602 42.069 0.50 11.83 66 ILE C CA 1
ATOM 2926 C CA B ILE C 1 87 ? 22.518 58.659 42.029 0.50 9.58 66 ILE C CA 1
ATOM 2927 C C . ILE C 1 87 ? 23.529 59.660 41.442 1.00 11.38 66 ILE C C 1
ATOM 2928 O O . ILE C 1 87 ? 23.324 60.882 41.582 1.00 11.44 66 ILE C O 1
ATOM 2937 N N . TYR C 1 88 ? 24.616 59.166 40.838 1.00 11.63 67 TYR C N 1
ATOM 2938 C CA . TYR C 1 88 ? 25.597 60.051 40.236 1.00 13.00 67 TYR C CA 1
ATOM 2939 C C . TYR C 1 88 ? 25.315 60.119 38.747 1.00 12.79 67 TYR C C 1
ATOM 2940 O O . TYR C 1 88 ? 25.309 59.063 38.079 1.00 11.27 67 TYR C O 1
ATOM 2949 N N . HIS C 1 89 ? 25.069 61.353 38.265 1.00 12.67 68 HIS C N 1
ATOM 2950 C CA . HIS C 1 89 ? 24.988 61.697 36.849 1.00 11.89 68 HIS C CA 1
ATOM 2951 C C . HIS C 1 89 ? 26.115 62.671 36.498 1.00 13.46 68 HIS C C 1
ATOM 2952 O O . HIS C 1 89 ? 26.866 63.126 37.383 1.00 13.34 68 HIS C O 1
ATOM 2959 N N . LEU C 1 90 ? 26.237 62.936 35.203 1.00 15.01 69 LEU C N 1
ATOM 2960 C CA . LEU C 1 90 ? 27.097 64.010 34.688 1.00 15.64 69 LEU C CA 1
ATOM 2961 C C . LEU C 1 90 ? 26.347 65.348 34.564 1.00 14.63 69 LEU C C 1
ATOM 2962 O O . LEU C 1 90 ? 25.117 65.387 34.467 1.00 14.05 69 LEU C O 1
ATOM 2967 N N . ALA C 1 91 ? 27.095 66.446 34.614 1.00 14.17 70 ALA C N 1
ATOM 2968 C CA . ALA C 1 91 ? 26.543 67.802 34.616 1.00 14.44 70 ALA C CA 1
ATOM 2969 C C . ALA C 1 91 ? 25.808 68.093 33.306 1.00 15.05 70 ALA C C 1
ATOM 2970 O O . ALA C 1 91 ? 26.237 67.628 32.241 1.00 14.30 70 ALA C O 1
ATOM 2972 N N . ARG C 1 92 ? 24.718 68.862 33.402 1.00 14.63 71 ARG C N 1
ATOM 2973 C CA . ARG C 1 92 ? 23.944 69.320 32.232 1.00 15.63 71 ARG C CA 1
ATOM 2974 C C . ARG C 1 92 ? 23.371 68.178 31.373 1.00 15.62 71 ARG C C 1
ATOM 2975 O O . ARG C 1 92 ? 23.191 68.340 30.176 1.00 15.35 71 ARG C O 1
ATOM 2983 N N . THR C 1 93 ? 23.083 67.032 31.993 1.00 15.12 72 THR C N 1
ATOM 2984 C CA . THR C 1 93 ? 22.537 65.891 31.250 1.00 16.15 72 THR C CA 1
ATOM 2985 C C . THR C 1 93 ? 20.992 65.871 31.232 1.00 16.10 72 THR C C 1
ATOM 2986 O O . THR C 1 93 ? 20.371 65.168 30.399 1.00 16.22 72 THR C O 1
ATOM 2998 N N . THR C 1 95 ? 18.786 69.082 31.553 1.00 14.13 74 THR C N 1
ATOM 2999 C CA . THR C 1 95 ? 18.742 70.531 31.856 1.00 14.16 74 THR C CA 1
ATOM 3000 C C . THR C 1 95 ? 17.315 71.070 32.043 1.00 13.44 74 THR C C 1
ATOM 3001 O O . THR C 1 95 ? 17.091 71.970 32.850 1.00 13.87 74 THR C O 1
ATOM 3005 N N . SER C 1 96 ? 16.348 70.520 31.313 1.00 12.86 75 SER C N 1
ATOM 3006 C CA . SER C 1 96 ? 14.995 71.066 31.378 1.00 13.72 75 SER C CA 1
ATOM 3007 C C . SER C 1 96 ? 14.175 70.530 32.549 1.00 14.04 75 SER C C 1
ATOM 3008 O O . SER C 1 96 ? 14.356 69.393 32.975 1.00 13.24 75 SER C O 1
ATOM 3011 N N . ASP C 1 97 ? 13.257 71.353 33.050 1.00 14.40 76 ASP C N 1
ATOM 3012 C CA . ASP C 1 97 ? 12.262 70.875 34.019 1.00 15.50 76 ASP C CA 1
ATOM 3013 C C . ASP C 1 97 ? 11.500 69.617 33.533 1.00 15.66 76 ASP C C 1
ATOM 3014 O O . ASP C 1 97 ? 11.282 68.677 34.309 1.00 13.99 76 ASP C O 1
ATOM 3019 N N . GLU C 1 98 ? 11.144 69.591 32.250 1.00 15.80 77 GLU C N 1
ATOM 3020 C CA . GLU C 1 98 ? 10.453 68.425 31.665 1.00 17.23 77 GLU C CA 1
ATOM 3021 C C . GLU C 1 98 ? 11.257 67.122 31.704 1.00 15.80 77 GLU C C 1
ATOM 3022 O O . GLU C 1 98 ? 10.728 66.089 32.098 1.00 15.46 77 GLU C O 1
ATOM 3028 N N . GLN C 1 99 ? 12.534 67.189 31.350 1.00 14.88 78 GLN C N 1
ATOM 3029 C CA . GLN C 1 99 ? 13.425 66.038 31.428 1.00 15.15 78 GLN C CA 1
ATOM 3030 C C . GLN C 1 99 ? 13.565 65.564 32.872 1.00 13.76 78 GLN C C 1
ATOM 3031 O O . GLN C 1 99 ? 13.492 64.371 33.146 1.00 13.41 78 GLN C O 1
ATOM 3037 N N . ARG C 1 100 ? 13.779 66.502 33.792 1.00 13.50 79 ARG C N 1
ATOM 3038 C CA . ARG C 1 100 ? 14.012 66.152 35.204 1.00 12.61 79 ARG C CA 1
ATOM 3039 C C . ARG C 1 100 ? 12.779 65.513 35.813 1.00 12.54 79 ARG C C 1
ATOM 3040 O O . ARG C 1 100 ? 12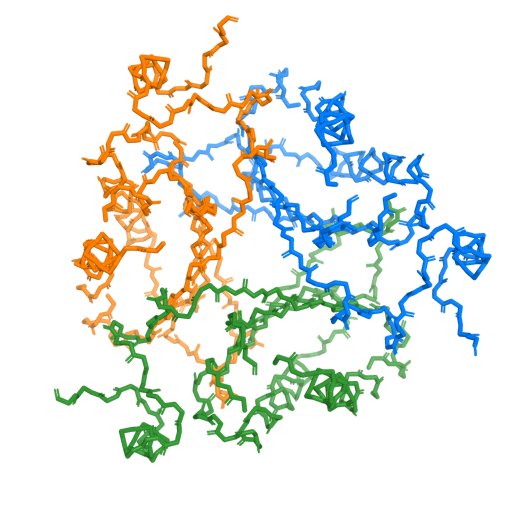.859 64.481 36.501 1.00 10.94 79 ARG C O 1
ATOM 3048 N N . GLN C 1 101 ? 11.637 66.129 35.562 1.00 11.84 80 GLN C N 1
ATOM 3049 C CA . GLN C 1 101 ? 10.362 65.581 36.016 1.00 13.11 80 GLN C CA 1
ATOM 3050 C C . GLN C 1 101 ? 10.063 64.191 35.426 1.00 12.26 80 GLN C C 1
ATOM 3051 O O . GLN C 1 101 ? 9.597 63.291 36.135 1.00 11.54 80 GLN C O 1
ATOM 3057 N N . GLY C 1 102 ? 10.357 64.021 34.143 1.00 11.25 81 GLY C N 1
ATOM 3058 C CA . GLY C 1 102 ? 10.173 62.742 33.463 1.00 11.94 81 GLY C CA 1
ATOM 3059 C C . GLY C 1 102 ? 11.056 61.662 34.069 1.00 11.51 81 GLY C C 1
ATOM 3060 O O . GLY C 1 102 ? 10.608 60.509 34.220 1.00 10.33 81 GLY C O 1
ATOM 3061 N N . PHE C 1 103 ? 12.303 62.035 34.388 1.00 11.00 82 PHE C N 1
ATOM 3062 C CA . PHE C 1 103 ? 13.252 61.110 35.037 1.00 11.30 82 PHE C CA 1
ATOM 3063 C C . PHE C 1 103 ? 12.709 60.632 36.375 1.00 11.16 82 PHE C C 1
ATOM 3064 O O . PHE C 1 103 ? 12.765 59.422 36.690 1.00 10.65 82 PHE C O 1
ATOM 3072 N N . LEU C 1 104 ? 12.221 61.567 37.188 1.00 10.84 83 LEU C N 1
ATOM 3073 C CA . LEU C 1 104 ? 11.704 61.203 38.509 1.00 10.38 83 LEU C CA 1
ATOM 3074 C C . LEU C 1 104 ? 10.467 60.279 38.385 1.00 11.63 83 LEU C C 1
ATOM 3075 O O . LEU C 1 104 ? 10.335 59.321 39.132 1.00 9.89 83 LEU C O 1
ATOM 3080 N N . LYS C 1 105 ? 9.569 60.600 37.454 1.00 11.79 84 LYS C N 1
ATOM 3081 C CA . LYS C 1 105 ? 8.414 59.733 37.155 1.00 12.32 84 LYS C CA 1
ATOM 3082 C C . LYS C 1 105 ? 8.869 58.303 36.811 1.00 12.35 84 LYS C C 1
ATOM 3083 O O . LYS C 1 105 ? 8.330 57.299 37.324 1.00 11.45 84 LYS C O 1
ATOM 3089 N N . ARG C 1 106 ? 9.869 58.223 35.951 1.00 11.42 85 ARG C N 1
ATOM 3090 C CA . ARG C 1 106 ? 10.350 56.944 35.411 1.00 12.33 85 ARG C CA 1
ATOM 3091 C C . ARG C 1 106 ? 10.981 56.095 36.505 1.00 11.33 85 ARG C C 1
ATOM 3092 O O . ARG C 1 106 ? 10.758 54.877 36.553 1.00 10.56 85 ARG C O 1
ATOM 3100 N N . ILE C 1 107 ? 11.798 56.709 37.375 1.00 10.73 86 ILE C N 1
ATOM 3101 C CA . ILE C 1 107 ? 12.364 55.911 38.471 1.00 10.06 86 ILE C CA 1
ATOM 3102 C C . ILE C 1 107 ? 11.351 55.615 39.594 1.00 10.61 86 ILE C C 1
ATOM 3103 O O . ILE C 1 107 ? 11.339 54.505 40.120 1.00 9.91 86 ILE C O 1
ATOM 3108 N N . ASP C 1 108 ? 10.479 56.570 39.926 1.00 10.94 87 ASP C N 1
ATOM 3109 C CA . ASP C 1 108 ? 9.406 56.279 40.909 1.00 10.62 87 ASP C CA 1
ATOM 3110 C C . ASP C 1 108 ? 8.543 55.082 40.480 1.00 11.56 87 ASP C C 1
ATOM 3111 O O . ASP C 1 108 ? 8.056 54.319 41.325 1.00 10.99 87 ASP C O 1
ATOM 3116 N N . ALA C 1 109 ? 8.336 54.941 39.175 1.00 11.45 88 ALA C N 1
ATOM 3117 C CA . ALA C 1 109 ? 7.533 53.859 38.600 1.00 12.33 88 ALA C CA 1
ATOM 3118 C C . ALA C 1 109 ? 8.044 52.470 38.981 1.00 12.91 88 ALA C C 1
ATOM 3119 O O . ALA C 1 109 ? 7.251 51.530 39.028 1.00 13.62 88 ALA C O 1
ATOM 3121 N N . PHE C 1 110 ? 9.337 52.318 39.258 1.00 12.29 89 PHE C N 1
ATOM 3122 C CA . PHE C 1 110 ? 9.835 51.016 39.746 1.00 12.50 89 PHE C CA 1
ATOM 3123 C C . PHE C 1 110 ? 10.268 50.994 41.223 1.00 12.72 89 PHE C C 1
ATOM 3124 O O . PHE C 1 110 ? 10.157 49.954 41.863 1.00 13.64 89 PHE C O 1
ATOM 3132 N N . LEU C 1 111 ? 10.732 52.120 41.758 1.00 11.02 90 LEU C N 1
ATOM 3133 C CA . LEU C 1 111 ? 11.098 52.167 43.190 1.00 10.74 90 LEU C CA 1
ATOM 3134 C C . LEU C 1 111 ? 9.897 52.067 44.121 1.00 11.01 90 LEU C C 1
ATOM 3135 O O . LEU C 1 111 ? 9.922 51.303 45.091 1.00 10.04 90 LEU C O 1
ATOM 3140 N N . THR C 1 112 ? 8.865 52.868 43.850 1.00 10.44 91 THR C N 1
ATOM 3141 C CA . THR C 1 112 ? 7.718 52.904 44.748 1.00 12.29 91 THR C CA 1
ATOM 3142 C C . THR C 1 112 ? 7.062 51.511 44.893 1.00 12.71 91 THR C C 1
ATOM 3143 O O . THR C 1 112 ? 6.833 51.057 46.031 1.00 12.47 91 THR C O 1
ATOM 3147 N N . PRO C 1 113 ? 6.761 50.825 43.764 1.00 13.07 92 PRO C N 1
ATOM 3148 C CA . PRO C 1 113 ? 6.084 49.526 43.900 1.00 15.13 92 PRO C CA 1
ATOM 3149 C C . PRO C 1 113 ? 6.933 48.443 44.512 1.00 15.02 92 PRO C C 1
ATOM 3150 O O . PRO C 1 113 ? 6.385 47.480 45.021 1.00 15.30 92 PRO C O 1
ATOM 3162 N N . PHE C 1 115 ? 9.301 49.153 47.074 1.00 12.74 94 PHE C N 1
ATOM 3163 C CA . PHE C 1 115 ? 9.511 49.498 48.497 1.00 13.86 94 PHE C CA 1
ATOM 3164 C C . PHE C 1 115 ? 8.237 49.664 49.313 1.00 13.62 94 PHE C C 1
ATOM 3165 O O . PHE C 1 115 ? 8.201 49.292 50.483 1.00 12.88 94 PHE C O 1
ATOM 3173 N N . GLU C 1 116 ? 7.219 50.272 48.731 1.00 13.99 95 GLU C N 1
ATOM 3174 C CA . GLU C 1 116 ? 5.992 50.518 49.497 1.00 17.26 95 GLU C CA 1
ATOM 3175 C C . GLU C 1 116 ? 5.326 49.265 50.128 1.00 16.75 95 GLU C C 1
ATOM 3176 O O . GLU C 1 116 ? 4.970 49.297 51.305 1.00 16.65 95 GLU C O 1
ATOM 3182 N N . PRO C 1 117 ? 5.147 48.162 49.363 1.00 17.83 96 PRO C N 1
ATOM 3183 C CA . PRO C 1 117 ? 4.528 46.942 49.931 1.00 17.97 96 PRO C CA 1
ATOM 3184 C C . PRO C 1 117 ? 5.342 46.315 51.054 1.00 17.98 96 PRO C C 1
ATOM 3185 O O . PRO C 1 117 ? 4.807 45.515 51.819 1.00 17.48 96 PRO C O 1
ATOM 3189 N N . LYS C 1 118 ? 6.627 46.676 51.124 1.00 17.31 97 LYS C N 1
ATOM 3190 C CA . LYS C 1 118 ? 7.538 46.193 52.163 1.00 16.71 97 LYS C CA 1
ATOM 3191 C C . LYS C 1 118 ? 7.628 47.123 53.379 1.00 15.51 97 LYS C C 1
ATOM 3192 O O . LYS C 1 118 ? 8.337 46.812 54.341 1.00 16.14 97 LYS C O 1
ATOM 3198 N N . GLY C 1 119 ? 6.943 48.264 53.329 1.00 13.93 98 GLY C N 1
ATOM 3199 C CA . GLY C 1 119 ? 7.025 49.247 54.402 1.00 13.22 98 GLY C CA 1
ATOM 3200 C C . GLY C 1 119 ? 8.373 49.951 54.487 1.00 12.90 98 GLY C C 1
ATOM 3201 O O . GLY C 1 119 ? 8.701 50.603 55.496 1.00 13.97 98 GLY C O 1
ATOM 3202 N N . ILE C 1 120 ? 9.164 49.813 53.433 1.00 11.18 99 ILE C N 1
ATOM 3203 C CA . ILE C 1 120 ? 10.523 50.391 53.398 1.00 10.40 99 ILE C CA 1
ATOM 3204 C C . ILE C 1 120 ? 10.460 51.925 53.396 1.00 10.49 99 ILE C C 1
ATOM 3205 O O . ILE C 1 120 ? 9.568 52.519 52.755 1.00 10.45 99 ILE C O 1
ATOM 3210 N N . ASP C 1 121 ? 11.348 52.580 54.149 1.00 9.44 100 ASP C N 1
ATOM 3211 C CA . ASP C 1 121 ? 11.525 54.020 53.991 1.00 10.26 100 ASP C CA 1
ATOM 3212 C C . ASP C 1 121 ? 12.736 54.194 53.093 1.00 10.18 100 ASP C C 1
ATOM 3213 O O . ASP C 1 121 ? 13.791 53.613 53.345 1.00 10.13 100 ASP C O 1
ATOM 3218 N N . TRP C 1 122 ? 12.602 55.029 52.070 1.00 9.46 101 TRP C N 1
ATOM 3219 C CA . TRP C 1 122 ? 13.679 55.193 51.112 1.00 10.70 101 TRP C CA 1
ATOM 3220 C C . TRP C 1 122 ? 13.872 56.666 50.739 1.00 10.55 101 TRP C C 1
ATOM 3221 O O . TRP C 1 122 ? 12.940 57.485 50.844 1.00 11.45 101 TRP C O 1
ATOM 3232 N N . GLU C 1 123 ? 15.082 56.996 50.321 1.00 10.90 102 GLU C N 1
ATOM 3233 C CA . GLU C 1 123 ? 15.385 58.362 49.914 1.00 11.38 102 GLU C CA 1
ATOM 3234 C C . GLU C 1 123 ? 16.407 58.296 48.804 1.00 11.02 102 GLU C C 1
ATOM 3235 O O . GLU C 1 123 ? 17.389 57.512 48.885 1.00 10.33 102 GLU C O 1
ATOM 3241 N N . TYR C 1 124 ? 16.187 59.103 47.767 1.00 9.95 103 TYR C N 1
ATOM 3242 C CA . TYR C 1 124 ? 17.200 59.228 46.719 1.00 10.42 103 TYR C CA 1
ATOM 3243 C C . TYR C 1 124 ? 17.526 60.700 46.465 1.00 10.35 103 TYR C C 1
ATOM 3244 O O . TYR C 1 124 ? 16.709 61.599 46.739 1.00 9.44 103 TYR C O 1
ATOM 3253 N N . PHE C 1 125 ? 18.714 60.942 45.929 1.00 10.15 104 PHE C N 1
ATOM 3254 C CA . PHE C 1 125 ? 19.022 62.236 45.354 1.00 10.42 104 PHE C CA 1
ATOM 3255 C C . PHE C 1 125 ? 20.059 62.022 44.245 1.00 10.68 104 PHE C C 1
ATOM 3256 O O . PHE C 1 125 ? 20.744 60.993 44.206 1.00 10.29 104 PHE C O 1
ATOM 3264 N N . VAL C 1 126 ? 20.130 62.979 43.330 1.00 10.03 105 VAL C N 1
ATOM 3265 C CA . VAL C 1 126 ? 21.041 62.887 42.180 1.00 10.64 105 VAL C CA 1
ATOM 3266 C C . VAL C 1 126 ? 22.115 63.953 42.383 1.00 11.81 105 VAL C C 1
ATOM 3267 O O . VAL C 1 126 ? 21.800 65.091 42.791 1.00 11.93 105 VAL C O 1
ATOM 3271 N N . THR C 1 127 ? 23.368 63.580 42.156 1.00 12.06 106 THR C N 1
ATOM 3272 C CA . THR C 1 127 ? 24.447 64.515 42.240 1.00 14.84 106 THR C CA 1
ATOM 3273 C C . THR C 1 127 ? 25.108 64.526 40.839 1.00 14.55 106 THR C C 1
ATOM 3274 O O . THR C 1 127 ? 24.990 63.540 40.089 1.00 14.44 106 THR C O 1
ATOM 3278 N N . GLU C 1 128 ? 25.724 65.647 40.449 1.00 14.57 107 GLU C N 1
ATOM 3279 C CA . GLU C 1 128 ? 26.194 65.782 39.069 1.00 14.99 107 GLU C CA 1
ATOM 3280 C C . GLU C 1 128 ? 27.679 66.062 39.056 1.00 15.81 107 GLU C C 1
ATOM 3281 O O . GLU C 1 128 ? 28.187 66.796 39.922 1.00 18.28 107 GLU C O 1
ATOM 3287 N N . ALA C 1 129 ? 28.369 65.472 38.086 1.00 14.38 108 ALA C N 1
ATOM 3288 C CA . ALA C 1 129 ? 29.820 65.564 37.997 1.00 14.54 108 ALA C CA 1
ATOM 3289 C C . ALA C 1 129 ? 30.261 66.075 36.628 1.00 14.15 108 ALA C C 1
ATOM 3290 O O . ALA C 1 129 ? 29.574 65.837 35.630 1.00 13.66 108 ALA C O 1
ATOM 3292 N N . PRO C 1 130 ? 31.441 66.723 36.552 1.00 14.62 109 PRO C N 1
ATOM 3293 C CA . PRO C 1 130 ? 31.902 67.202 35.218 1.00 15.22 109 PRO C CA 1
ATOM 3294 C C . PRO C 1 130 ? 31.980 66.122 34.137 1.00 16.70 109 PRO C C 1
ATOM 3295 O O . PRO C 1 130 ? 32.493 65.024 34.369 1.00 14.75 109 PRO C O 1
ATOM 3299 N N . ARG C 1 131 ? 31.509 66.461 32.932 1.00 17.84 110 ARG C N 1
ATOM 3300 C CA . ARG C 1 131 ? 31.425 65.511 31.823 1.00 20.16 110 ARG C CA 1
ATOM 3301 C C . ARG C 1 131 ? 32.784 64.984 31.347 1.00 20.19 110 ARG C C 1
ATOM 3302 O O . ARG C 1 131 ? 32.910 63.803 30.948 1.00 20.98 110 ARG C O 1
ATOM 3310 N N . ASP C 1 132 ? 33.794 65.854 31.389 1.00 18.79 111 ASP C N 1
ATOM 3311 C CA . ASP C 1 132 ? 35.091 65.599 30.766 1.00 18.55 111 ASP C CA 1
ATOM 3312 C C . ASP C 1 132 ? 36.082 64.797 31.646 1.00 16.80 111 ASP C C 1
ATOM 3313 O O . ASP C 1 132 ? 37.227 64.593 31.233 1.00 15.54 111 ASP C O 1
ATOM 3318 N N . LEU C 1 133 ? 35.657 64.356 32.841 1.00 14.68 112 LEU C N 1
ATOM 3319 C CA . LEU C 1 133 ? 36.558 63.586 33.718 1.00 13.60 112 LEU C CA 1
ATOM 3320 C C . LEU C 1 133 ? 36.110 62.122 33.922 1.00 13.27 112 LEU C C 1
ATOM 3321 O O . LEU C 1 133 ? 36.488 61.497 34.920 1.00 12.73 112 LEU C O 1
ATOM 3326 N N . TRP C 1 134 ? 35.341 61.598 32.965 1.00 13.06 113 TRP C N 1
ATOM 3327 C CA . TRP C 1 134 ? 34.748 60.249 33.008 1.00 12.56 113 TRP C CA 1
ATOM 3328 C C . TRP C 1 134 ? 35.371 59.402 31.887 1.00 12.32 113 TRP C C 1
ATOM 3329 O O . TRP C 1 134 ? 35.361 59.823 30.713 1.00 11.07 113 TRP C O 1
ATOM 3340 N N . LYS C 1 135 ? 35.905 58.231 32.239 1.00 10.69 114 LYS C N 1
ATOM 3341 C CA . LYS C 1 135 ? 36.442 57.298 31.226 1.00 11.27 114 LYS C CA 1
ATOM 3342 C C . LYS C 1 135 ? 36.083 55.869 31.611 1.00 11.18 114 LYS C C 1
ATOM 3343 O O . LYS C 1 135 ? 35.926 55.567 32.791 1.00 10.67 114 LYS C O 1
ATOM 3349 N N . ILE C 1 136 ? 35.938 55.008 30.603 1.00 10.61 115 ILE C N 1
ATOM 3350 C CA . ILE C 1 136 ? 35.651 53.594 30.824 1.00 10.37 115 ILE C CA 1
ATOM 3351 C C . ILE C 1 136 ? 36.744 52.821 30.092 1.00 10.25 115 ILE C C 1
ATOM 3352 O O . ILE C 1 136 ? 36.999 53.073 28.902 1.00 10.32 115 ILE C O 1
ATOM 3357 N N . ASN C 1 137 ? 37.393 51.891 30.792 1.00 9.51 116 ASN C N 1
ATOM 3358 C CA . ASN C 1 137 ? 38.583 51.224 30.263 1.00 10.01 116 ASN C CA 1
ATOM 3359 C C . ASN C 1 137 ? 39.588 52.189 29.626 1.00 10.23 116 ASN C C 1
ATOM 3360 O O . ASN C 1 137 ? 40.184 51.884 28.582 1.00 10.64 116 ASN C O 1
ATOM 3365 N N . GLY C 1 138 ? 39.787 53.336 30.282 1.00 10.08 117 GLY C N 1
ATOM 3366 C CA . GLY C 1 138 ? 40.760 54.338 29.850 1.00 11.77 117 GLY C CA 1
ATOM 3367 C C . GLY C 1 138 ? 40.371 55.099 28.591 1.00 12.07 117 GLY C C 1
ATOM 3368 O O . GLY C 1 138 ? 41.220 55.760 27.985 1.00 11.56 117 GLY C O 1
ATOM 3369 N N . LEU C 1 139 ? 39.105 54.989 28.178 1.00 11.81 118 LEU C N 1
ATOM 3370 C CA . LEU C 1 139 ? 38.609 55.704 26.998 1.00 13.22 118 LEU C CA 1
ATOM 3371 C C . LEU C 1 139 ? 37.522 56.702 27.346 1.00 13.54 118 LEU C C 1
ATOM 3372 O O . LEU C 1 139 ? 36.632 56.376 28.086 1.00 13.83 118 LEU C O 1
ATOM 3377 N N . ALA C 1 140 ? 37.564 57.908 26.771 1.00 14.26 119 ALA C N 1
ATOM 3378 C CA . ALA C 1 140 ? 36.441 58.845 26.960 1.00 15.59 119 ALA C CA 1
ATOM 3379 C C . ALA C 1 140 ? 35.272 58.405 26.067 1.00 14.95 119 ALA C C 1
ATOM 3380 O O . ALA C 1 140 ? 35.461 58.219 24.865 1.00 16.32 119 ALA C O 1
ATOM 3382 N N . PRO C 1 141 ? 34.090 58.137 26.653 1.00 14.53 120 PRO C N 1
ATOM 3383 C CA . PRO C 1 141 ? 33.006 57.621 25.810 1.00 14.35 120 PRO C CA 1
ATOM 3384 C C . PRO C 1 141 ? 32.586 58.589 24.706 1.00 15.33 120 PRO C C 1
ATOM 3385 O O . PRO C 1 141 ? 32.742 59.814 24.863 1.00 14.46 120 PRO C O 1
ATOM 3389 N N . PRO C 1 142 ? 32.039 58.050 23.611 1.00 15.27 121 PRO C N 1
ATOM 3390 C CA . PRO C 1 142 ? 31.695 58.921 22.485 1.00 16.29 121 PRO C CA 1
ATOM 3391 C C . PRO C 1 142 ? 30.463 59.808 22.709 1.00 16.87 121 PRO C C 1
ATOM 3392 O O . PRO C 1 142 ? 29.689 59.596 23.641 1.00 14.93 121 PRO C O 1
ATOM 3396 N N . ALA C 1 143 ? 30.275 60.790 21.822 1.00 19.07 122 ALA C N 1
ATOM 3397 C CA . ALA C 1 143 ? 29.151 61.734 21.934 1.00 20.33 122 ALA C CA 1
ATOM 3398 C C . ALA C 1 143 ? 27.813 61.033 21.744 1.00 21.32 122 ALA C C 1
ATOM 3399 O O . ALA C 1 143 ? 27.692 60.127 20.917 1.00 21.55 122 ALA C O 1
ATOM 3401 N N . ALA C 1 144 ? 26.810 61.452 22.512 1.00 22.37 123 ALA C N 1
ATOM 3402 C CA . ALA C 1 144 ? 25.439 60.976 22.335 1.00 23.57 123 ALA C CA 1
ATOM 3403 C C . ALA C 1 144 ? 24.997 61.174 20.884 1.00 24.47 123 ALA C C 1
ATOM 3404 O O . ALA C 1 144 ? 25.219 62.235 20.293 1.00 25.13 123 ALA C O 1
ATOM 3406 N N . GLY C 1 145 ? 24.406 60.136 20.311 1.00 24.88 124 GLY C N 1
ATOM 3407 C CA . GLY C 1 145 ? 23.877 60.196 18.965 1.00 24.30 124 GLY C CA 1
ATOM 3408 C C . GLY C 1 145 ? 24.888 59.938 17.874 1.00 24.36 124 GLY C C 1
ATOM 3409 O O . GLY C 1 145 ? 24.516 59.885 16.703 1.00 24.29 124 GLY C O 1
ATOM 3410 N N . SER C 1 146 ? 26.166 59.782 18.231 1.00 23.52 125 SER C N 1
ATOM 3411 C CA . SER C 1 146 ? 27.227 59.706 17.217 1.00 22.81 125 SER C CA 1
ATOM 3412 C C . SER C 1 146 ? 27.329 58.305 16.624 1.00 22.69 125 SER C C 1
ATOM 3413 O O . SER C 1 146 ? 26.795 57.344 17.200 1.00 22.10 125 SER C O 1
ATOM 3416 N N . GLU C 1 147 ? 28.032 58.195 15.491 1.00 22.09 126 GLU C N 1
ATOM 3417 C CA . GLU C 1 147 ? 28.304 56.887 14.871 1.00 22.00 126 GLU C CA 1
ATOM 3418 C C . GLU C 1 147 ? 29.173 56.000 15.763 1.00 20.64 126 GLU C C 1
ATOM 3419 O O . GLU C 1 147 ? 29.003 54.793 15.808 1.00 19.58 126 GLU C O 1
ATOM 3425 N N . GLU C 1 148 ? 30.100 56.624 16.483 1.00 19.49 127 GLU C N 1
ATOM 3426 C CA . GLU C 1 148 ? 30.974 55.912 17.398 1.00 18.65 127 GLU C CA 1
ATOM 3427 C C . GLU C 1 148 ? 30.169 55.316 18.554 1.00 17.52 127 GLU C C 1
ATOM 3428 O O . GLU C 1 148 ? 30.430 54.186 18.986 1.00 16.05 127 GLU C O 1
ATOM 3434 N N . GLU C 1 149 ? 29.193 56.065 19.063 1.00 16.72 128 GLU C N 1
ATOM 3435 C CA . GLU C 1 149 ? 28.332 55.505 20.113 1.00 17.27 128 GLU C CA 1
ATOM 3436 C C . GLU C 1 149 ? 27.543 54.282 19.625 1.00 17.01 128 GLU C C 1
ATOM 3437 O O . GLU C 1 149 ? 27.338 53.332 20.381 1.00 16.76 128 GLU C O 1
ATOM 3443 N N . LYS C 1 150 ? 27.106 54.294 18.366 1.00 17.27 129 LYS C N 1
ATOM 3444 C CA . LYS C 1 150 ? 26.335 53.164 17.852 1.00 17.13 129 LYS C CA 1
ATOM 3445 C C . LYS C 1 150 ? 27.218 51.921 17.874 1.00 16.75 129 LYS C C 1
ATOM 3446 O O . LYS C 1 150 ? 26.738 50.825 18.159 1.00 16.95 129 LYS C O 1
ATOM 3452 N N . VAL C 1 151 ? 28.510 52.100 17.595 1.00 16.59 130 VAL C N 1
ATOM 3453 C CA . VAL C 1 151 ? 29.478 50.998 17.627 1.00 16.10 130 VAL C CA 1
ATOM 3454 C C . VAL C 1 151 ? 29.658 50.481 19.064 1.00 16.84 130 VAL C C 1
ATOM 3455 O O . VAL C 1 151 ? 29.713 49.256 19.311 1.00 16.01 130 VAL C O 1
ATOM 3459 N N . TRP C 1 152 ? 29.751 51.415 20.008 1.00 16.20 131 TRP C N 1
ATOM 3460 C CA . TRP C 1 152 ? 29.836 51.027 21.413 1.00 17.09 131 TRP C CA 1
ATOM 3461 C C . TRP C 1 152 ? 28.598 50.248 21.852 1.00 17.63 131 TRP C C 1
ATOM 3462 O O . TRP C 1 152 ? 28.730 49.252 22.544 1.00 18.65 131 TRP C O 1
ATOM 3473 N N . VAL C 1 153 ? 27.413 50.719 21.461 1.00 19.07 132 VAL C N 1
ATOM 3474 C CA . VAL C 1 153 ? 26.131 50.027 21.755 1.00 21.15 132 VAL C CA 1
ATOM 3475 C C . VAL C 1 153 ? 26.126 48.618 21.148 1.00 22.03 132 VAL C C 1
ATOM 3476 O O . VAL C 1 153 ? 25.830 47.628 21.826 1.00 21.75 132 VAL C O 1
ATOM 3480 N N . ARG C 1 154 ? 26.491 48.533 19.877 1.00 22.89 133 ARG C N 1
ATOM 3481 C CA . ARG C 1 154 ? 26.480 47.259 19.168 1.00 24.60 133 ARG C CA 1
ATOM 3482 C C . ARG C 1 154 ? 27.414 46.231 19.794 1.00 25.74 133 ARG C C 1
ATOM 3483 O O . ARG C 1 154 ? 27.021 45.083 20.002 1.00 26.06 133 ARG C O 1
ATOM 3491 N N . GLU C 1 155 ? 28.635 46.656 20.097 1.00 26.88 134 GLU C N 1
ATOM 3492 C CA . GLU C 1 155 ? 29.635 45.807 20.755 1.00 27.66 134 GLU C CA 1
ATOM 3493 C C . GLU C 1 155 ? 29.416 45.660 22.276 1.00 27.70 134 GLU C C 1
ATOM 3494 O O . GLU C 1 155 ? 29.953 44.731 22.888 1.00 28.89 134 GLU C O 1
ATOM 3500 N N . ASN C 1 156 ? 28.593 46.528 22.874 1.00 26.75 135 ASN C N 1
ATOM 3501 C CA . ASN C 1 156 ? 28.373 46.580 24.341 1.00 26.01 135 ASN C CA 1
ATOM 3502 C C . ASN C 1 156 ? 29.723 46.534 25.077 1.00 24.72 135 ASN C C 1
ATOM 3503 O O . ASN C 1 156 ? 29.854 45.848 26.096 1.00 24.68 135 ASN C O 1
ATOM 3508 N N . ARG C 1 157 ? 30.720 47.257 24.548 1.00 22.63 136 ARG C N 1
ATOM 3509 C CA . ARG C 1 157 ? 32.031 47.450 25.223 1.00 21.25 136 ARG C CA 1
ATOM 3510 C C . ARG C 1 157 ? 32.670 48.758 24.760 1.00 19.68 136 ARG C C 1
ATOM 3511 O O . ARG C 1 157 ? 32.254 49.312 23.737 1.00 18.62 136 ARG C O 1
ATOM 3519 N N . PRO C 1 158 ? 33.674 49.265 25.507 1.00 18.92 137 PRO C N 1
ATOM 3520 C CA . PRO C 1 158 ? 34.376 50.458 25.027 1.00 19.04 137 PRO C CA 1
ATOM 3521 C C . PRO C 1 158 ? 35.242 50.107 23.817 1.00 20.07 137 PRO C C 1
ATOM 3522 O O . PRO C 1 158 ? 36.108 49.244 23.896 1.00 19.70 137 PRO C O 1
ATOM 3526 N N . VAL C 1 159 ? 34.983 50.764 22.699 1.00 21.30 138 VAL C N 1
ATOM 3527 C CA . VAL C 1 159 ? 35.727 50.486 21.474 1.00 23.10 138 VAL C CA 1
ATOM 3528 C C . VAL C 1 159 ? 36.706 51.597 21.192 1.00 24.43 138 VAL C C 1
ATOM 3529 O O . VAL C 1 159 ? 36.345 52.772 21.162 1.00 23.74 138 VAL C O 1
ATOM 3533 N N . ARG C 1 160 ? 37.962 51.215 21.005 1.00 27.08 139 ARG C N 1
ATOM 3534 C CA . ARG C 1 160 ? 38.999 52.160 20.620 1.00 30.04 139 ARG C CA 1
ATOM 3535 C C . ARG C 1 160 ? 38.985 52.341 19.091 1.00 30.94 139 ARG C C 1
ATOM 3536 O O . ARG C 1 160 ? 38.929 51.364 18.349 1.00 31.71 139 ARG C O 1
ATOM 3544 N N . PHE C 1 161 ? 39.000 53.588 18.633 1.00 32.40 140 PHE C N 1
ATOM 3545 C CA . PHE C 1 161 ? 39.017 53.897 17.198 1.00 33.31 140 PHE C CA 1
ATOM 3546 C C . PHE C 1 161 ? 40.411 54.370 16.751 1.00 34.13 140 PHE C C 1
ATOM 3547 O O . PHE C 1 161 ? 41.314 54.519 17.583 1.00 34.24 140 PHE C O 1
#

Foldseek 3Di:
DDFKAKEKEWEPPAADPVRQVVLQVLQLVLVVVVVAASLSYHYYYDYAYFVRDADVHHTDHHEMEMEIEGAPPCDDPVVVVVSVVSSCVPVVVSVVSVYHYDYDYDHHHLVVDDDPNHSQDDPPDPSRVVCNVVSHRDDD/DPQFLQAWAKEKEWEPPAADPVRLVVLQVLVLVLSVVQVAASLRYHHHYHYAYQPRDADVHDSDRHEMEMEIETADGVDDPVVVVVVVVSSCVPPVVSVVSVYHYDYDYDHDHLVVDDDPPHRQDDPPDPSRVVCNVVSGDDDD/DDFKAKEKEWEPPAADPVRQVVLQVLVLVLVVVVVAQSLSYHYYYDYQYFVGDDDPRHTDRHEMEMEMEGAPPCDDPVVVVVVVVSSCVPVVVSVVSVYHYDYDYDHHHQPPDADPNHRQDDPPDPLRVVCNVVSHRDDD

Radius of gyration: 20.93 Å; Cα contacts (8 Å, |Δi|>4): 849; chains: 3; bounding box: 58×45×58 Å

CATH classification: 3.30.429.10

Organism: Aspergillus fumigatus (strain ATCC MYA-4609 / CBS 101355 / FGSC A1100 / Af293) (NCBI:txid330879)